Protein AF-A0A7Y2AF39-F1 (afdb_monomer)

Secondary structure (DSSP, 8-state):
----------------SHHHHHHHTTTSS-S----------------S---EEEEE-TT--HHHHHHHHHHH-SS--PPPSSBSTTT-S-SEETTEE--SSS--EEEEEEEPPTTPBPSSSSTT-B--HHHHHHHHH--TT--SGGGSTTHHHHHHHHHHHHTTSSEEEEE-TT---PPTTS---BTTTB-SEEEEEE--TTSTTEEEEEE---SSS--TTTTEEEEETT-HHHHHT---TTS--HHHHHHHHHHHHHHTTBPPEEE-TT---TTSSBPPSSS-S--HHHHHHHHHHH--SSTT-SSGGG-EEEEE--SS-----S----STT----EEEE--TTPPP---------EEEEEETTSPPEEEEGGGS---EEEEE-TTS-EEEEEE----

Foldseek 3Di:
DDDDDDDDDDDDDDPDDPVVVVVVVVVVVPPDPLPDPPPDPPVPPDPDDFDKAFAFAPPDDLVNVVVVCVVLDPDDDFQAAQQRRLQQACQDAQVGGQPDWLAADEFEEEEADFQFAEPPDPGSWTFPPQVLVCVQANQPPDDFSCPGLQNVLLVVLQVLLLQQFRYHYHYQRAAQSHHQQRFADHPNYHTNAYEGEGAPVVCQGTAKIAGTHHNPDGRSRQNYIYGNSVHCQQNVQDPHSPDLSQSSSLNVSLRVSRSRRTTAKDFPPPDDASRHSYHDSPDGHGDDRNSLNRCRGRFTNLHPQQDQVSAAEQEEADPVGGDDPSGDQNDPSGDGHHDYHYDPPDDDDDADAQDWDWGWMGRSPGGTDTDTSSSNDFDKDWDADPVRHTPDIDTNPDD

Solvent-accessible surface area (backbone atoms only — not comparable to full-atom values): 22998 Å² total; per-residue (Å²): 133,91,82,88,88,82,87,88,83,82,87,80,91,76,89,69,76,64,70,62,56,61,56,52,60,66,68,66,69,75,59,77,76,80,76,76,81,73,77,73,84,78,78,67,86,72,78,95,59,86,56,74,45,60,37,27,42,70,87,65,48,69,70,57,51,54,50,48,53,57,71,74,39,102,61,94,75,78,52,44,34,42,46,22,53,88,65,16,47,66,35,69,43,56,75,46,75,21,87,52,71,30,40,40,31,53,42,33,31,23,64,50,46,61,70,19,37,50,64,99,58,66,88,86,43,39,17,43,39,59,62,46,48,30,70,68,48,36,40,84,88,48,86,57,67,86,66,23,51,43,36,61,48,56,49,56,35,55,50,59,51,31,75,49,15,14,42,42,79,44,82,30,87,49,41,75,47,67,34,58,52,68,54,61,32,34,81,91,32,29,22,35,26,35,38,40,10,29,84,41,70,92,44,82,52,50,46,32,31,14,18,28,25,59,84,54,86,76,47,27,45,29,16,35,31,39,34,30,64,64,50,61,62,47,66,73,40,54,58,58,43,86,42,80,24,42,52,50,40,31,49,54,37,30,36,48,39,22,28,56,15,36,22,37,26,41,50,42,102,84,45,69,51,43,41,24,50,47,50,62,77,90,64,77,56,74,26,71,62,46,49,53,32,46,21,46,49,16,14,21,49,66,60,75,11,63,38,79,94,43,31,42,76,71,47,65,62,56,95,87,54,74,86,88,70,81,69,66,75,63,49,100,83,57,43,84,27,74,35,69,47,73,62,91,89,65,84,88,83,87,84,80,74,85,88,51,54,74,43,37,37,13,26,53,96,51,76,68,43,80,46,59,54,61,66,75,69,90,51,67,50,72,41,63,46,102,86,69,47,80,73,49,73,48,67,50,74,84,126

Mean predicted aligned error: 11.21 Å

Nearest PDB structures (folds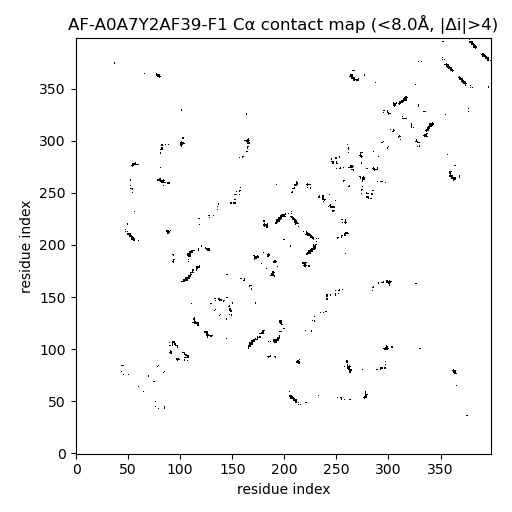eek):
  1o0q-assembly1_A  TM=4.728E-01  e=8.389E-06  Pseudomonas sp. 'TAC II 18'

Structure (mmCIF, N/CA/C/O backbone):
data_AF-A0A7Y2AF39-F1
#
_entry.id   AF-A0A7Y2AF39-F1
#
loop_
_atom_site.group_PDB
_atom_site.id
_atom_site.type_symbol
_atom_site.label_atom_id
_atom_site.label_alt_id
_atom_site.label_comp_id
_atom_site.label_asym_id
_atom_site.label_entity_id
_atom_site.label_seq_id
_atom_site.pdbx_PDB_ins_code
_atom_site.Cartn_x
_atom_site.Cartn_y
_atom_site.Cartn_z
_atom_site.occupancy
_atom_site.B_iso_or_equiv
_atom_site.auth_seq_id
_atom_site.auth_comp_id
_atom_site.auth_asym_id
_atom_site.auth_atom_id
_atom_site.pdbx_PDB_model_num
ATOM 1 N N . MET A 1 1 ? -69.253 59.348 65.810 1.00 40.56 1 MET A N 1
ATOM 2 C CA . MET A 1 1 ? -69.097 59.892 64.443 1.00 40.56 1 MET A CA 1
ATOM 3 C C . MET A 1 1 ? -67.653 59.691 64.006 1.00 40.56 1 MET A C 1
ATOM 5 O O . MET A 1 1 ? -66.801 60.208 64.701 1.00 40.56 1 MET A O 1
ATOM 9 N N . SER A 1 2 ? -67.433 58.955 62.900 1.00 40.66 2 SER A N 1
ATOM 10 C CA . SER A 1 2 ? -66.222 58.930 62.038 1.00 40.66 2 SER A CA 1
ATOM 11 C C . SER A 1 2 ? -64.861 58.623 62.708 1.00 40.66 2 SER A C 1
ATOM 13 O O . SER A 1 2 ? -64.452 59.328 63.610 1.00 40.66 2 SER A O 1
ATOM 15 N N . LYS A 1 3 ? -64.029 57.650 62.325 1.00 40.47 3 LYS A N 1
ATOM 16 C CA . LYS A 1 3 ? -63.948 56.698 61.207 1.00 40.47 3 LYS A CA 1
ATOM 17 C C . LYS A 1 3 ? -63.034 55.542 61.665 1.00 40.47 3 LYS A C 1
ATOM 19 O O . LYS A 1 3 ? -62.247 55.695 62.593 1.00 40.47 3 LYS A O 1
ATOM 24 N N . ARG A 1 4 ? -63.194 54.382 61.026 1.00 34.53 4 ARG A N 1
ATOM 25 C CA . ARG A 1 4 ? -62.570 53.092 61.364 1.00 34.53 4 ARG A CA 1
ATOM 26 C C . ARG A 1 4 ? -61.022 53.045 61.245 1.00 34.53 4 ARG A C 1
ATOM 28 O O . ARG A 1 4 ? -60.458 53.869 60.532 1.00 34.53 4 ARG A O 1
ATOM 35 N N . PRO A 1 5 ? -60.393 52.040 61.900 1.00 48.12 5 PRO A N 1
ATOM 36 C CA . PRO A 1 5 ? -58.950 51.815 62.124 1.00 48.12 5 PRO A CA 1
ATOM 37 C C . PRO A 1 5 ? -58.452 50.679 61.175 1.00 48.12 5 PRO A C 1
ATOM 39 O O . PRO A 1 5 ? -59.050 50.563 60.106 1.00 48.12 5 PRO A O 1
ATOM 42 N N . PRO A 1 6 ? -57.572 49.698 61.514 1.00 48.75 6 PRO A N 1
ATOM 43 C CA . PRO A 1 6 ? -56.340 49.602 62.324 1.00 48.75 6 PRO A CA 1
ATOM 44 C C . PRO A 1 6 ? -55.138 48.967 61.545 1.00 48.75 6 PRO A C 1
ATOM 46 O O . PRO A 1 6 ? -55.283 48.498 60.424 1.00 48.75 6 PRO A O 1
ATOM 49 N N . HIS A 1 7 ? -53.963 48.955 62.190 1.00 36.91 7 HIS A N 1
ATOM 50 C CA . HIS A 1 7 ? -52.921 47.906 62.363 1.00 36.91 7 HIS A CA 1
ATOM 51 C C . HIS A 1 7 ? -52.833 46.592 61.502 1.00 36.91 7 HIS A C 1
ATOM 53 O O . HIS A 1 7 ? -53.734 46.235 60.753 1.00 36.91 7 HIS A O 1
ATOM 59 N N . PRO A 1 8 ? -51.699 45.849 61.588 1.00 49.28 8 PRO A N 1
ATOM 60 C CA . PRO A 1 8 ? -50.934 45.271 60.479 1.00 49.28 8 PRO A CA 1
ATOM 61 C C . PRO A 1 8 ? -51.370 43.846 60.085 1.00 49.28 8 PRO A C 1
ATOM 63 O O . PRO A 1 8 ? -52.052 43.153 60.840 1.00 49.28 8 PRO A O 1
ATOM 66 N N . ARG A 1 9 ? -50.897 43.347 58.933 1.00 35.22 9 ARG A N 1
ATOM 67 C CA . ARG A 1 9 ? -51.049 41.933 58.544 1.00 35.22 9 ARG A CA 1
ATOM 68 C C . ARG A 1 9 ? -49.718 41.260 58.204 1.00 35.22 9 ARG A C 1
ATOM 70 O O . ARG A 1 9 ? -48.947 41.736 57.379 1.00 35.22 9 ARG A O 1
ATOM 77 N N . ARG A 1 10 ? -49.509 40.117 58.865 1.00 37.75 10 ARG A N 1
ATOM 78 C CA . ARG A 1 10 ? -48.532 39.059 58.577 1.00 37.75 10 ARG A CA 1
ATOM 79 C C . ARG A 1 10 ? -48.847 38.343 57.252 1.00 37.75 10 ARG A C 1
ATOM 81 O O . ARG A 1 10 ? -50.015 38.123 56.959 1.00 37.75 10 ARG A O 1
ATOM 88 N N . ARG A 1 11 ? -47.757 37.894 56.606 1.00 37.97 11 ARG A N 1
ATOM 89 C CA . ARG A 1 11 ? -47.534 36.688 55.771 1.00 37.97 11 ARG A CA 1
ATOM 90 C C . ARG A 1 11 ? -48.580 36.312 54.709 1.00 37.97 11 ARG A C 1
ATOM 92 O O . ARG A 1 11 ? -49.685 35.922 55.051 1.00 37.97 11 ARG A O 1
ATOM 99 N N . HIS A 1 12 ? -48.133 36.212 53.456 1.00 32.00 12 HIS A N 1
ATOM 100 C CA . HIS A 1 12 ? -48.090 34.930 52.739 1.00 32.00 12 HIS A CA 1
ATOM 101 C C . HIS A 1 12 ? -47.218 35.012 51.480 1.00 32.00 12 HIS A C 1
ATOM 103 O O . HIS A 1 12 ? -47.133 36.050 50.828 1.00 32.00 12 HIS A O 1
ATOM 109 N N . ASP A 1 13 ? -46.574 33.882 51.197 1.00 45.09 13 ASP A N 1
ATOM 110 C CA . ASP A 1 13 ? -45.797 33.540 50.013 1.00 45.09 13 ASP A CA 1
ATOM 111 C C . ASP A 1 13 ? -46.428 33.982 48.694 1.00 45.09 13 ASP A C 1
ATOM 113 O O . ASP A 1 13 ? -47.612 33.747 48.455 1.00 45.09 13 ASP A O 1
ATOM 117 N N . ARG A 1 14 ? -45.591 34.528 47.806 1.00 39.91 14 ARG A N 1
ATOM 118 C CA . ARG A 1 14 ? -45.708 34.421 46.342 1.00 39.91 14 ARG A CA 1
ATOM 119 C C . ARG A 1 14 ? -44.453 35.006 45.684 1.00 39.91 14 ARG A C 1
ATOM 121 O O . ARG A 1 14 ? -44.501 36.017 44.996 1.00 39.91 14 ARG A O 1
ATOM 128 N N . LEU A 1 15 ? -43.313 34.340 45.862 1.00 37.47 15 LEU A N 1
ATOM 129 C CA . LEU A 1 15 ? -42.250 34.401 44.853 1.00 37.47 15 LEU A CA 1
ATOM 130 C C . LEU A 1 15 ? -42.603 33.358 43.792 1.00 37.47 15 LEU A C 1
ATOM 132 O O . LEU A 1 15 ? -42.180 32.207 43.816 1.00 37.47 15 LEU A O 1
ATOM 136 N N . SER A 1 16 ? -43.530 33.769 42.929 1.00 42.59 16 SER A N 1
ATOM 137 C CA . SER A 1 16 ? -44.093 32.982 41.843 1.00 42.59 16 SER A CA 1
ATOM 138 C C . SER A 1 16 ? -43.022 32.662 40.803 1.00 42.59 16 SER A C 1
ATOM 140 O O . SER A 1 16 ? -42.509 33.590 40.185 1.00 42.59 16 SER A O 1
ATOM 142 N N . HIS A 1 17 ? -42.737 31.370 40.615 1.00 46.56 17 HIS A N 1
ATOM 143 C CA . HIS A 1 17 ? -42.477 30.615 39.370 1.00 46.56 17 HIS A CA 1
ATOM 144 C C . HIS A 1 17 ? -41.634 31.171 38.200 1.00 46.56 17 HIS A C 1
ATOM 146 O O . HIS A 1 17 ? -41.287 30.396 37.314 1.00 46.56 17 HIS A O 1
ATOM 152 N N . ARG A 1 18 ? -41.232 32.441 38.163 1.00 46.66 18 ARG A N 1
ATOM 153 C CA . ARG A 1 18 ? -40.504 33.049 37.040 1.00 46.66 18 ARG A CA 1
ATOM 154 C C . ARG A 1 18 ? -38.984 32.998 37.183 1.00 46.66 18 ARG A C 1
ATOM 156 O O . ARG A 1 18 ? -38.292 33.029 36.171 1.00 46.66 18 ARG A O 1
ATOM 163 N N . ASP A 1 19 ? -38.468 32.803 38.396 1.00 43.19 19 ASP A N 1
ATOM 164 C CA . ASP A 1 19 ? -37.018 32.726 38.634 1.00 43.19 19 ASP A CA 1
ATOM 165 C C . ASP A 1 19 ? -36.464 31.294 38.690 1.00 43.19 19 ASP A C 1
ATOM 167 O O . ASP A 1 19 ? -35.265 31.087 38.496 1.00 43.19 19 ASP A O 1
ATOM 171 N N . GLN A 1 20 ? -37.322 30.278 38.850 1.00 42.81 20 GLN A N 1
ATOM 172 C CA . GLN A 1 20 ? -36.911 28.871 38.724 1.00 42.81 20 GLN A CA 1
ATOM 173 C C . GLN A 1 20 ? -36.839 28.397 37.261 1.00 42.81 20 GLN A C 1
ATOM 175 O O . GLN A 1 20 ? -35.993 27.563 36.945 1.00 42.81 20 GLN A O 1
ATOM 180 N N . GLN A 1 21 ? -37.606 28.994 36.339 1.00 44.09 21 GLN A N 1
ATOM 181 C CA . GLN A 1 21 ? -37.496 28.712 34.896 1.00 44.09 21 GLN A CA 1
ATOM 182 C C . GLN A 1 21 ? -36.256 29.345 34.240 1.00 44.09 21 GLN A C 1
ATOM 184 O O . GLN A 1 21 ? -35.722 28.809 33.273 1.00 44.09 21 GLN A O 1
ATOM 189 N N . ARG A 1 22 ? -35.725 30.447 34.788 1.00 41.62 22 ARG A N 1
ATOM 190 C CA . ARG A 1 22 ? -34.486 31.067 34.278 1.00 41.62 22 ARG A CA 1
ATOM 191 C C . ARG A 1 22 ? -33.207 30.358 34.730 1.00 41.62 22 ARG A C 1
ATOM 193 O O . ARG A 1 22 ? -32.179 30.494 34.071 1.00 41.62 22 ARG A O 1
ATOM 200 N N . LYS A 1 23 ? -33.261 29.566 35.808 1.00 40.00 23 LYS A N 1
ATOM 201 C CA . LYS A 1 23 ? -32.134 28.727 36.256 1.00 40.00 23 LYS A CA 1
ATOM 202 C C . LYS A 1 23 ? -32.153 27.307 35.678 1.00 40.00 23 LYS A C 1
ATOM 204 O O . LYS A 1 23 ? -31.080 26.721 35.570 1.00 40.00 23 LYS A O 1
ATOM 209 N N . SER A 1 24 ? -33.298 26.781 35.227 1.00 38.78 24 SER A N 1
ATOM 210 C CA . SER A 1 24 ? -33.334 25.505 34.488 1.00 38.78 24 SER A CA 1
ATOM 211 C C . SER A 1 24 ? -32.901 25.651 33.021 1.00 38.78 24 SER A C 1
ATOM 213 O O . SER A 1 24 ? -32.258 24.754 32.487 1.00 38.78 24 SER A O 1
ATOM 215 N N . MET A 1 25 ? -33.119 26.818 32.404 1.00 36.88 25 MET A N 1
ATOM 216 C CA . MET A 1 25 ? -32.687 27.102 31.023 1.00 36.88 25 MET A CA 1
ATOM 217 C C . MET A 1 25 ? -31.174 27.333 30.875 1.00 36.88 25 MET A C 1
ATOM 219 O O . MET A 1 25 ? -30.632 27.137 29.797 1.00 36.88 25 MET A O 1
ATOM 223 N N . ARG A 1 26 ? -30.460 27.688 31.954 1.00 39.22 26 ARG A N 1
ATOM 224 C CA . ARG A 1 26 ? -28.986 27.814 31.950 1.00 39.22 26 ARG A CA 1
ATOM 225 C C . ARG A 1 26 ? -28.242 26.534 32.341 1.00 39.22 26 ARG A C 1
ATOM 227 O O . ARG A 1 26 ? -27.030 26.474 32.176 1.00 39.22 26 ARG A O 1
ATOM 234 N N . LYS A 1 27 ? -28.948 25.509 32.834 1.00 35.94 27 LYS A N 1
ATOM 235 C CA . LYS A 1 27 ? -28.367 24.192 33.154 1.00 35.94 27 LYS A CA 1
ATOM 236 C C . LYS A 1 27 ? -28.673 23.126 32.090 1.00 35.94 27 LYS A C 1
ATOM 238 O O . LYS A 1 27 ? -28.016 22.096 32.074 1.00 35.94 27 LYS A O 1
ATOM 243 N N . ALA A 1 28 ? -29.593 23.410 31.165 1.00 37.31 28 ALA A N 1
ATOM 244 C CA . ALA A 1 28 ? -29.894 22.580 29.992 1.00 37.31 28 ALA A CA 1
ATOM 245 C C . ALA A 1 28 ? -29.135 23.004 28.713 1.00 37.31 28 ALA A C 1
ATOM 247 O O . ALA A 1 28 ? -29.306 22.393 27.665 1.00 37.31 28 ALA A O 1
ATOM 248 N N . GLN A 1 29 ? -28.278 24.029 28.799 1.00 36.84 29 GLN A N 1
ATOM 249 C CA . GLN A 1 29 ? -27.508 24.577 27.672 1.00 36.84 29 GLN A CA 1
ATOM 250 C C . GLN A 1 29 ? -25.994 24.309 27.782 1.00 36.84 29 GLN A C 1
ATOM 252 O O . GLN A 1 29 ? -25.190 24.954 27.124 1.00 36.84 29 GLN A O 1
ATOM 257 N N . ARG A 1 30 ? -25.617 23.329 28.616 1.00 37.66 30 ARG A N 1
ATOM 258 C CA . ARG A 1 30 ? -24.364 22.559 28.504 1.00 37.66 30 ARG A CA 1
ATOM 259 C C . ARG A 1 30 ? -24.662 21.152 27.973 1.00 37.66 30 ARG A C 1
ATOM 261 O O . ARG A 1 30 ? -24.062 20.168 28.388 1.00 37.66 30 ARG A O 1
ATOM 268 N N . LYS A 1 31 ? -25.648 21.055 27.078 1.00 36.97 31 LYS A N 1
ATOM 269 C CA . LYS A 1 31 ? -25.707 19.940 26.142 1.00 36.97 31 LYS A CA 1
ATOM 270 C C . LYS A 1 31 ? -24.485 20.142 25.254 1.00 36.97 31 LYS A C 1
ATOM 272 O O . LYS A 1 31 ? -24.401 21.199 24.632 1.00 36.97 31 LYS A O 1
ATOM 277 N N . SER A 1 32 ? -23.533 19.216 25.363 1.00 39.28 32 SER A N 1
ATOM 278 C CA . SER A 1 32 ? -22.354 19.072 24.511 1.00 39.28 32 SER A CA 1
ATOM 279 C C . SER A 1 32 ? -22.591 19.767 23.171 1.00 39.28 32 SER A C 1
ATOM 281 O O . SER A 1 32 ? -23.414 19.323 22.367 1.00 39.28 32 SER A O 1
ATOM 283 N N . GLN A 1 33 ? -21.952 20.923 22.983 1.00 33.91 33 GLN A N 1
ATOM 284 C CA . GLN A 1 33 ? -21.687 21.369 21.632 1.00 33.91 33 GLN A CA 1
ATOM 285 C C . GLN A 1 33 ? -20.673 20.355 21.125 1.00 33.91 33 GLN A C 1
ATOM 287 O O . GLN A 1 33 ? -19.495 20.453 21.450 1.00 33.91 33 GLN A O 1
ATOM 292 N N . ARG A 1 34 ? -21.174 19.349 20.402 1.00 40.44 34 ARG A N 1
ATOM 293 C CA . ARG A 1 34 ? -20.403 18.597 19.421 1.00 40.44 34 ARG A CA 1
ATOM 294 C C . ARG A 1 34 ? -19.890 19.624 18.418 1.00 40.44 34 ARG A C 1
ATOM 296 O O . ARG A 1 34 ? -20.577 19.988 17.468 1.00 40.44 34 ARG A O 1
ATOM 303 N N . THR A 1 35 ? -18.775 20.253 18.764 1.00 34.06 35 THR A N 1
ATOM 304 C CA . THR A 1 35 ? -18.032 21.140 17.879 1.00 34.06 35 THR A CA 1
ATOM 305 C C . THR A 1 35 ? -17.346 20.253 16.866 1.00 34.06 35 THR A C 1
ATOM 307 O O . THR A 1 35 ? -16.289 19.695 17.130 1.00 34.06 35 THR A O 1
ATOM 310 N N . LEU A 1 36 ? -18.040 20.122 15.747 1.00 33.91 36 LEU A N 1
ATOM 311 C CA . LEU A 1 36 ? -17.596 19.567 14.489 1.00 33.91 36 LEU A CA 1
ATOM 312 C C . LEU A 1 36 ? -16.482 20.477 13.942 1.00 33.91 36 LEU A C 1
ATOM 314 O O . LEU A 1 36 ? -16.714 21.668 13.707 1.00 33.91 36 LEU A O 1
ATOM 318 N N . HIS A 1 37 ? -15.279 19.941 13.764 1.00 31.14 37 HIS A N 1
ATOM 319 C CA . HIS A 1 37 ? -14.386 20.442 12.727 1.00 31.14 37 HIS A CA 1
ATOM 320 C C . HIS A 1 37 ? -14.673 19.600 11.494 1.00 31.14 37 HIS A C 1
ATOM 322 O O . HIS A 1 37 ? -14.115 18.534 11.299 1.00 31.14 37 HIS A O 1
ATOM 328 N N . HIS A 1 38 ? -15.632 20.077 10.701 1.00 31.98 38 HIS A N 1
ATOM 329 C CA . HIS A 1 38 ? -15.651 19.729 9.293 1.00 31.98 38 HIS A CA 1
ATOM 330 C C . HIS A 1 38 ? -14.482 20.499 8.701 1.00 31.98 38 HIS A C 1
ATOM 332 O O . HIS A 1 38 ? -14.605 21.704 8.456 1.00 31.98 38 HIS A O 1
ATOM 338 N N . GLU A 1 39 ? -13.336 19.845 8.554 1.00 34.81 39 GLU A N 1
ATOM 339 C CA . GLU A 1 39 ? -12.393 20.316 7.558 1.00 34.81 39 GLU A CA 1
ATOM 340 C C . GLU A 1 39 ? -13.138 20.230 6.234 1.00 34.81 39 GLU A C 1
ATOM 342 O O . GLU A 1 39 ? -13.650 19.199 5.805 1.00 34.81 39 GLU A O 1
ATOM 347 N N . THR A 1 40 ? -13.418 21.416 5.723 1.00 30.08 40 THR A N 1
ATOM 348 C CA . THR A 1 40 ? -14.226 21.655 4.550 1.00 30.08 40 THR A CA 1
ATOM 349 C C . THR A 1 40 ? -13.775 20.749 3.421 1.00 30.08 40 THR A C 1
ATOM 351 O O . THR A 1 40 ? -12.633 20.841 2.990 1.00 30.08 40 THR A O 1
ATOM 354 N N . LEU A 1 41 ? -14.720 19.952 2.920 1.00 33.09 41 LEU A N 1
ATOM 355 C CA . LEU A 1 41 ? -14.785 19.449 1.553 1.00 33.09 41 LEU A CA 1
ATOM 356 C C . LEU A 1 41 ? -14.343 20.544 0.564 1.00 33.09 41 LEU A C 1
ATOM 358 O O . LEU A 1 41 ? -15.178 21.256 -0.004 1.00 33.09 41 LEU A O 1
ATOM 362 N N . GLU A 1 42 ? -13.043 20.671 0.310 1.00 29.73 42 GLU A N 1
ATOM 363 C CA . GLU A 1 42 ? -12.558 21.181 -0.963 1.00 29.73 42 GLU A CA 1
ATOM 364 C C . GLU A 1 42 ? -12.816 20.081 -1.983 1.00 29.73 42 GLU A C 1
ATOM 366 O O . GLU A 1 42 ? -11.983 19.244 -2.312 1.00 29.73 42 GLU A O 1
ATOM 371 N N . ARG A 1 43 ? -14.059 20.088 -2.453 1.00 36.19 43 ARG A N 1
ATOM 372 C CA . ARG A 1 43 ? -14.531 19.424 -3.654 1.00 36.19 43 ARG A CA 1
ATOM 373 C C . ARG A 1 43 ? -13.689 19.932 -4.831 1.00 36.19 43 ARG A C 1
ATOM 375 O O . ARG A 1 43 ? -14.100 20.852 -5.534 1.00 36.19 43 ARG A O 1
ATOM 382 N N . ARG A 1 44 ? -12.493 19.376 -5.019 1.00 31.44 44 ARG A N 1
ATOM 383 C CA . ARG A 1 44 ? -11.671 19.585 -6.211 1.00 31.44 44 ARG A CA 1
ATOM 384 C C . ARG A 1 44 ? -12.143 18.573 -7.251 1.00 31.44 44 ARG A C 1
ATOM 386 O O . ARG A 1 44 ? -11.676 17.443 -7.309 1.00 31.44 44 ARG A O 1
ATOM 393 N N . GLU A 1 45 ? -13.144 18.978 -8.034 1.00 27.94 45 GLU A N 1
ATOM 394 C CA . GLU A 1 45 ? -13.422 18.337 -9.320 1.00 27.94 45 GLU A CA 1
ATOM 395 C C . GLU A 1 45 ? -12.175 18.522 -10.195 1.00 27.94 45 GLU A C 1
ATOM 397 O O . GLU A 1 45 ? -11.964 19.589 -10.772 1.00 27.94 45 GLU A O 1
ATOM 402 N N . LEU A 1 46 ? -11.324 17.499 -10.258 1.00 33.53 46 LEU A N 1
ATOM 403 C CA . LEU A 1 46 ? -10.320 17.377 -11.304 1.00 33.53 46 LEU A CA 1
ATOM 404 C C . LEU A 1 46 ? -10.907 16.507 -12.410 1.00 33.53 46 LEU A C 1
ATOM 406 O O . LEU A 1 46 ? -11.447 15.428 -12.175 1.00 33.53 46 LEU A O 1
ATOM 410 N N . LEU A 1 47 ? -10.870 17.057 -13.620 1.00 27.92 47 LEU A N 1
ATOM 411 C CA . LEU A 1 47 ? -11.286 16.395 -14.846 1.00 27.92 47 LEU A CA 1
ATOM 412 C C . LEU A 1 47 ? -10.487 15.101 -15.023 1.00 27.92 47 LEU A C 1
ATOM 414 O O . LEU A 1 47 ? -9.271 15.111 -14.861 1.00 27.92 47 LEU A O 1
ATOM 418 N N . ALA A 1 48 ? -11.197 14.034 -15.395 1.00 30.52 48 ALA A N 1
ATOM 419 C CA . ALA A 1 48 ? -10.674 12.712 -15.714 1.00 30.52 48 ALA A CA 1
ATOM 420 C C . ALA A 1 48 ? -9.490 12.779 -16.696 1.00 30.52 48 ALA A C 1
ATOM 422 O O . ALA A 1 48 ? -9.653 12.849 -17.916 1.00 30.52 48 ALA A O 1
ATOM 423 N N . ALA A 1 49 ? -8.290 12.767 -16.141 1.00 33.62 49 ALA A N 1
ATOM 424 C CA . ALA A 1 49 ? -7.076 12.308 -16.779 1.00 33.62 49 ALA A CA 1
ATOM 425 C C . ALA A 1 49 ? -6.448 11.358 -15.763 1.00 33.62 49 ALA A C 1
ATOM 427 O O . ALA A 1 49 ? -6.392 11.704 -14.585 1.00 33.62 49 ALA A O 1
ATOM 428 N N . ALA A 1 50 ? -6.032 10.168 -16.199 1.00 42.84 50 ALA A N 1
ATOM 429 C CA . ALA A 1 50 ? -5.347 9.215 -15.335 1.00 42.84 50 ALA A CA 1
ATOM 430 C C . ALA A 1 50 ? -4.177 9.942 -14.652 1.00 42.84 50 ALA A C 1
ATOM 432 O O . ALA A 1 50 ? -3.240 10.373 -15.330 1.00 42.84 50 ALA A O 1
ATOM 433 N N . ILE A 1 51 ? -4.288 10.182 -13.344 1.00 55.03 51 ILE A N 1
ATOM 434 C CA . ILE A 1 51 ? -3.274 10.928 -12.605 1.00 55.03 51 ILE A CA 1
ATOM 435 C C . ILE A 1 51 ? -2.112 9.961 -12.410 1.00 55.03 51 ILE A C 1
ATOM 437 O O . ILE A 1 51 ? -2.209 8.996 -11.651 1.00 55.03 51 ILE A O 1
ATOM 441 N N . LEU A 1 52 ? -1.046 10.197 -13.170 1.00 64.62 52 LEU A N 1
ATOM 442 C CA . LEU A 1 52 ? 0.224 9.520 -12.989 1.00 64.62 52 LEU A CA 1
ATOM 443 C C . LEU A 1 52 ? 0.894 10.098 -11.744 1.00 64.62 52 LEU A C 1
ATOM 445 O O . LEU A 1 52 ? 1.190 11.293 -11.705 1.00 64.62 52 LEU A O 1
ATOM 449 N N . HIS A 1 53 ? 1.144 9.253 -10.755 1.00 73.69 53 HIS A N 1
ATOM 450 C CA . HIS A 1 53 ? 1.860 9.621 -9.541 1.00 73.69 53 HIS A CA 1
ATOM 451 C C . HIS A 1 53 ? 3.256 9.006 -9.575 1.00 73.69 53 HIS A C 1
ATOM 453 O O . HIS A 1 53 ? 3.409 7.901 -10.074 1.00 73.69 53 HIS A O 1
ATOM 459 N N . SER A 1 54 ? 4.288 9.728 -9.135 1.00 79.88 54 SER A N 1
ATOM 460 C CA . SER A 1 54 ? 5.688 9.287 -9.243 1.00 79.88 54 SER A CA 1
ATOM 461 C C . SER A 1 54 ? 6.406 9.377 -7.904 1.00 79.88 54 SER A C 1
ATOM 463 O O . SER A 1 54 ? 6.392 10.439 -7.287 1.00 79.88 54 SER A O 1
ATOM 465 N N . SER A 1 55 ? 7.103 8.318 -7.501 1.00 84.69 55 SER A N 1
ATOM 466 C CA . SER A 1 55 ? 8.024 8.362 -6.364 1.00 84.69 55 SER A CA 1
ATOM 467 C C . SER A 1 55 ? 9.441 8.750 -6.783 1.00 84.69 55 SER A C 1
ATOM 469 O O . SER A 1 55 ? 9.911 8.440 -7.883 1.00 84.69 55 SER A O 1
ATOM 471 N N . PHE A 1 56 ? 10.158 9.407 -5.875 1.00 87.75 56 PHE A N 1
ATOM 472 C CA . PHE A 1 56 ? 11.490 9.950 -6.108 1.00 87.75 56 PHE A CA 1
ATOM 473 C C . PHE A 1 56 ? 12.532 9.427 -5.114 1.00 87.75 56 PHE A C 1
ATOM 475 O O . PHE A 1 56 ? 12.241 9.112 -3.956 1.00 87.75 56 PHE A O 1
ATOM 482 N N . VAL A 1 57 ? 13.788 9.374 -5.568 1.00 83.94 57 VAL A N 1
ATOM 483 C CA . VAL A 1 57 ? 14.946 8.961 -4.760 1.00 83.94 57 VAL A CA 1
ATOM 484 C C . VAL A 1 57 ? 15.136 9.856 -3.525 1.00 83.94 57 VAL A C 1
ATOM 486 O O . VAL A 1 57 ? 14.947 11.075 -3.630 1.00 83.94 57 VAL A O 1
ATOM 489 N N . PRO A 1 58 ? 15.597 9.309 -2.378 1.00 88.62 58 PRO A N 1
ATOM 490 C CA . PRO A 1 58 ? 15.920 10.111 -1.200 1.00 88.62 58 PRO A CA 1
ATOM 491 C C . PRO A 1 58 ? 16.884 11.262 -1.515 1.00 88.62 58 PRO A C 1
ATOM 493 O O . PRO A 1 58 ? 17.904 11.071 -2.179 1.00 88.62 58 PRO A O 1
ATOM 496 N N . GLY A 1 59 ? 16.591 12.451 -0.983 1.00 82.62 59 GLY A N 1
ATOM 497 C CA . GLY A 1 59 ? 17.396 13.660 -1.200 1.00 82.62 59 GLY A CA 1
ATOM 498 C C . GLY A 1 59 ? 16.983 14.501 -2.412 1.00 82.62 59 GLY A C 1
ATOM 499 O O . GLY A 1 59 ? 17.567 15.563 -2.622 1.00 82.62 59 GLY A O 1
ATOM 500 N N . THR A 1 60 ? 15.975 14.064 -3.168 1.00 81.44 60 THR A N 1
ATOM 501 C CA . THR A 1 60 ? 15.271 14.882 -4.164 1.00 81.44 60 THR A CA 1
ATOM 502 C C . THR A 1 60 ? 14.565 16.058 -3.478 1.00 81.44 60 THR A C 1
ATOM 504 O O . THR A 1 60 ? 13.787 15.849 -2.547 1.00 81.44 60 THR A O 1
ATOM 507 N N . THR A 1 61 ? 14.848 17.298 -3.896 1.00 83.25 61 THR A N 1
ATOM 508 C CA . THR A 1 61 ? 14.213 18.495 -3.313 1.00 83.25 61 THR A CA 1
ATOM 509 C C . THR A 1 61 ? 12.855 18.786 -3.945 1.00 83.25 61 THR A C 1
ATOM 511 O O . THR A 1 61 ? 12.616 18.429 -5.101 1.00 83.25 61 THR A O 1
ATOM 514 N N . GLN A 1 62 ? 11.986 19.497 -3.217 1.00 77.94 62 GLN A N 1
ATOM 515 C CA . GLN A 1 62 ? 10.674 19.912 -3.725 1.00 77.94 62 GLN A CA 1
ATOM 516 C C . GLN A 1 62 ? 10.79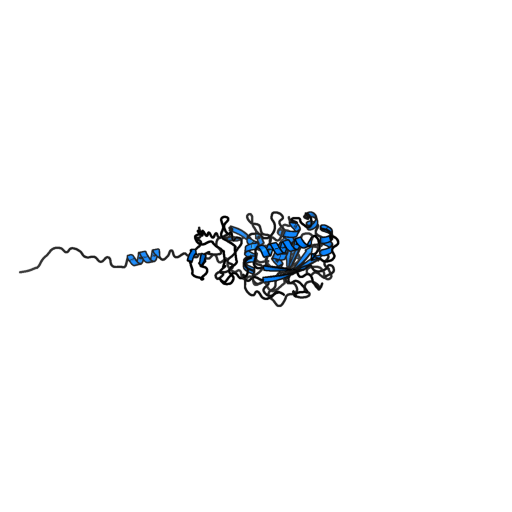2 20.707 -5.031 1.00 77.94 62 GLN A C 1
ATOM 518 O O . GLN A 1 62 ? 10.050 20.462 -5.972 1.00 77.94 62 GLN A O 1
ATOM 523 N N . GLU A 1 63 ? 11.791 21.586 -5.162 1.00 79.81 63 GLU A N 1
ATOM 524 C CA . GLU A 1 63 ? 11.986 22.347 -6.399 1.00 79.81 63 GLU A CA 1
ATOM 525 C C . GLU A 1 63 ? 12.304 21.451 -7.600 1.00 79.81 63 GLU A C 1
ATOM 527 O O . GLU A 1 63 ? 11.960 21.791 -8.732 1.00 79.81 63 GLU A O 1
ATOM 532 N N . GLN A 1 64 ? 12.985 20.323 -7.383 1.00 79.75 64 GLN A N 1
ATOM 533 C CA . GLN A 1 64 ? 13.278 19.370 -8.450 1.00 79.75 64 GLN A CA 1
ATOM 534 C C . GLN A 1 64 ? 12.031 18.566 -8.837 1.00 79.75 64 GLN A C 1
ATOM 536 O O . GLN A 1 64 ? 11.835 18.311 -10.025 1.00 79.75 64 GLN A O 1
ATOM 541 N N . ILE A 1 65 ? 11.183 18.221 -7.863 1.00 78.69 65 ILE A N 1
ATOM 542 C CA . ILE A 1 65 ? 9.880 17.571 -8.084 1.00 78.69 65 ILE A CA 1
ATOM 543 C C . ILE A 1 65 ? 8.965 18.505 -8.877 1.00 78.69 65 ILE A C 1
ATOM 545 O O . ILE A 1 65 ? 8.453 18.124 -9.928 1.00 78.69 65 ILE A O 1
ATOM 549 N N . ASP A 1 66 ? 8.848 19.765 -8.457 1.00 76.19 66 ASP A N 1
ATOM 550 C CA . ASP A 1 66 ? 8.039 20.772 -9.144 1.00 76.19 66 ASP A CA 1
ATOM 551 C C . ASP A 1 66 ? 8.510 20.974 -10.593 1.00 76.19 66 ASP A C 1
ATOM 553 O O . ASP A 1 66 ? 7.699 21.060 -11.517 1.00 76.19 66 ASP A O 1
ATOM 557 N N . GLN A 1 67 ? 9.829 21.021 -10.818 1.00 76.94 67 GLN A N 1
ATOM 558 C CA . GLN A 1 67 ? 10.411 21.111 -12.161 1.00 76.94 67 GLN A CA 1
ATOM 559 C C . GLN A 1 67 ? 10.117 19.868 -13.001 1.00 76.94 67 GLN A C 1
ATOM 561 O O . GLN A 1 67 ? 9.802 19.988 -14.186 1.00 76.94 67 GLN A O 1
ATOM 566 N N . PHE A 1 68 ? 10.219 18.678 -12.411 1.00 79.00 68 PHE A N 1
ATOM 567 C CA . PHE A 1 68 ? 9.879 17.427 -13.077 1.00 79.00 68 PHE A CA 1
ATOM 568 C C . PHE A 1 68 ? 8.405 17.415 -13.503 1.00 79.00 68 PHE A C 1
ATOM 570 O O . PHE A 1 68 ? 8.108 17.222 -14.684 1.00 79.00 68 PHE A O 1
ATOM 577 N N . ASN A 1 69 ? 7.498 17.730 -12.579 1.00 74.75 69 ASN A N 1
ATOM 578 C CA . ASN A 1 69 ? 6.056 17.777 -12.815 1.00 74.75 69 ASN A CA 1
ATOM 579 C C . ASN A 1 69 ? 5.685 18.814 -13.893 1.00 74.75 69 ASN A C 1
ATOM 581 O O . ASN A 1 69 ? 4.853 18.538 -14.762 1.00 74.75 69 ASN A O 1
ATOM 585 N N . GLN A 1 70 ? 6.346 19.978 -13.911 1.00 68.69 70 GLN A N 1
ATOM 586 C CA . GLN A 1 70 ? 6.175 20.996 -14.960 1.00 68.69 70 GLN A CA 1
ATOM 587 C C . GLN A 1 70 ? 6.662 20.534 -16.341 1.00 68.69 70 GLN A C 1
ATOM 589 O O . GLN A 1 70 ? 6.082 20.918 -17.354 1.00 68.69 70 GLN A O 1
ATOM 594 N N . ASN A 1 71 ? 7.721 19.725 -16.405 1.00 65.75 71 ASN A N 1
ATOM 595 C CA . ASN A 1 71 ? 8.269 19.232 -17.670 1.00 65.75 71 ASN A CA 1
ATOM 596 C C . ASN A 1 71 ? 7.464 18.056 -18.249 1.00 65.75 71 ASN A C 1
ATOM 598 O O . ASN A 1 71 ? 7.443 17.876 -19.466 1.00 65.75 71 ASN A O 1
ATOM 602 N N . GLN A 1 72 ? 6.812 17.266 -17.391 1.00 62.69 72 GLN A N 1
ATOM 603 C CA . GLN A 1 72 ? 5.997 16.106 -17.776 1.00 62.69 72 GLN A CA 1
ATOM 604 C C . GLN A 1 72 ? 4.545 16.482 -18.123 1.00 62.69 72 GLN A C 1
ATOM 606 O O . GLN A 1 72 ? 3.908 15.805 -18.930 1.00 62.69 72 GLN A O 1
ATOM 611 N N . SER A 1 73 ? 4.010 17.574 -17.563 1.00 50.41 73 SER A N 1
ATOM 612 C CA . SER A 1 73 ? 2.627 18.003 -17.788 1.00 50.41 73 SER A CA 1
ATOM 613 C C . SER A 1 73 ? 2.530 19.217 -18.721 1.00 50.41 73 SER A C 1
ATOM 615 O O . SER A 1 73 ? 3.076 20.288 -18.480 1.00 50.41 73 SER A O 1
ATOM 617 N N . GLY A 1 74 ? 1.716 19.107 -19.771 1.00 36.31 74 GLY A N 1
ATOM 618 C CA . GLY A 1 74 ? 1.185 20.267 -20.496 1.00 36.31 74 GLY A CA 1
ATOM 619 C C . GLY A 1 74 ? 0.125 21.058 -19.708 1.00 36.31 74 GLY A C 1
ATOM 620 O O . GLY A 1 74 ? -0.693 21.734 -20.329 1.00 36.31 74 GLY A O 1
ATOM 621 N N . GLY A 1 75 ? 0.084 20.962 -18.373 1.00 30.84 75 GLY A N 1
ATOM 622 C CA . GLY A 1 75 ? -0.892 21.652 -17.531 1.00 30.84 75 GLY A CA 1
ATOM 623 C C . GLY A 1 75 ? -1.020 21.066 -16.122 1.00 30.84 75 GLY A C 1
ATOM 624 O O . GLY A 1 75 ? -1.148 19.858 -15.962 1.00 30.84 75 GLY A O 1
ATOM 625 N N . ASN A 1 76 ? -1.033 21.965 -15.131 1.00 36.25 76 ASN A N 1
ATOM 626 C CA . ASN A 1 76 ? -1.259 21.739 -13.701 1.00 36.25 76 ASN A CA 1
ATOM 627 C C . ASN A 1 76 ? -2.382 20.725 -13.399 1.00 36.25 76 ASN A C 1
ATOM 629 O O . ASN A 1 76 ? -3.561 21.085 -13.419 1.00 36.25 76 ASN A O 1
ATOM 633 N N . GLY A 1 77 ? -2.017 19.498 -13.034 1.00 38.38 77 GLY A N 1
ATOM 634 C CA . GLY A 1 77 ? -2.846 18.644 -12.188 1.00 38.38 77 GLY A CA 1
ATOM 635 C C . GLY A 1 77 ? -2.354 18.794 -10.755 1.00 38.38 77 GLY A C 1
ATOM 636 O O . GLY A 1 77 ? -1.262 18.336 -10.445 1.00 38.38 77 GLY A O 1
ATOM 637 N N . ALA A 1 78 ? -3.109 19.489 -9.905 1.00 38.25 78 ALA A N 1
ATOM 638 C CA . ALA A 1 78 ? -2.818 19.520 -8.476 1.00 38.25 78 ALA A CA 1
ATOM 639 C C . ALA A 1 78 ? -3.116 18.131 -7.900 1.00 38.25 78 ALA A C 1
ATOM 641 O O . ALA A 1 78 ? -4.252 17.669 -8.006 1.00 38.25 78 ALA A O 1
ATOM 642 N N . GLN A 1 79 ? -2.126 17.463 -7.314 1.00 46.28 79 GLN A N 1
ATOM 643 C CA . GLN A 1 79 ? -2.384 16.274 -6.510 1.00 46.28 79 GLN A CA 1
ATOM 644 C C . GLN A 1 79 ? -3.058 16.734 -5.216 1.00 46.28 79 GLN A C 1
ATOM 646 O O . GLN A 1 79 ? -2.542 17.608 -4.529 1.00 46.28 79 GLN A O 1
ATOM 651 N N . GLY A 1 80 ? -4.273 16.267 -4.936 1.00 40.88 80 GLY A N 1
ATOM 652 C CA . GLY A 1 80 ? -5.028 16.703 -3.761 1.00 40.88 80 GLY A CA 1
ATOM 653 C C . GLY A 1 80 ? -4.968 15.664 -2.651 1.00 40.88 80 GLY A C 1
ATOM 654 O O . GLY A 1 80 ? -5.492 14.589 -2.882 1.00 40.88 80 GLY A O 1
ATOM 655 N N . GLY A 1 81 ? -4.420 16.030 -1.482 1.00 47.75 81 GLY A N 1
ATOM 656 C CA . GLY A 1 81 ? -4.511 15.325 -0.185 1.00 47.75 81 GLY A CA 1
ATOM 657 C C . GLY A 1 81 ? -4.097 13.842 -0.151 1.00 47.75 81 GLY A C 1
ATOM 658 O O . GLY A 1 81 ? -3.833 13.237 -1.182 1.00 47.75 81 GLY A O 1
ATOM 659 N N . ASN A 1 82 ? -4.070 13.227 1.045 1.00 49.62 82 ASN A N 1
ATOM 660 C CA . ASN A 1 82 ? -3.779 11.783 1.163 1.00 49.62 82 ASN A CA 1
ATOM 661 C C . ASN A 1 82 ? -4.842 10.940 0.461 1.00 49.62 82 ASN A C 1
ATOM 663 O O . ASN A 1 82 ? -4.535 9.967 -0.209 1.00 49.62 82 ASN A O 1
ATOM 667 N N . VAL A 1 83 ? -6.106 11.358 0.529 1.00 49.81 83 VAL A N 1
ATOM 668 C CA . VAL A 1 83 ? -7.143 10.791 -0.329 1.00 49.81 83 VAL A CA 1
ATOM 669 C C . VAL A 1 83 ? -7.082 11.526 -1.662 1.00 49.81 83 VAL A C 1
ATOM 671 O O . VAL A 1 83 ? -7.678 12.601 -1.800 1.00 49.81 83 VAL A O 1
ATOM 674 N N . GLY A 1 84 ? -6.376 10.946 -2.638 1.00 53.12 84 GLY A N 1
ATOM 675 C CA . GLY A 1 84 ? -6.463 11.389 -4.024 1.00 53.12 84 GLY A CA 1
ATOM 676 C C . GLY A 1 84 ? -7.941 11.394 -4.380 1.00 53.12 84 GLY A C 1
ATOM 677 O O . GLY A 1 84 ? -8.570 10.356 -4.236 1.00 53.12 84 GLY A O 1
ATOM 678 N N . ASN A 1 85 ? -8.509 12.583 -4.650 1.00 50.66 85 ASN A N 1
ATOM 679 C CA . ASN A 1 85 ? -9.944 12.848 -4.873 1.00 50.66 85 ASN A CA 1
ATOM 680 C C . ASN A 1 85 ? -10.851 11.637 -4.569 1.00 50.66 85 ASN A C 1
ATOM 682 O O . ASN A 1 85 ? -10.929 10.759 -5.411 1.00 50.66 85 ASN A O 1
ATOM 686 N N . SER A 1 86 ? -11.565 11.600 -3.430 1.00 46.34 86 SER A N 1
ATOM 687 C CA . SER A 1 86 ? -12.336 10.451 -2.865 1.00 46.34 86 SER A CA 1
ATOM 688 C C . SER A 1 86 ? -13.205 9.582 -3.805 1.00 46.34 86 SER A C 1
ATOM 690 O O . SER A 1 86 ? -13.760 8.567 -3.397 1.00 46.34 86 SER A O 1
ATOM 692 N N . GLN A 1 87 ? -13.331 9.962 -5.069 1.00 50.81 87 GLN A N 1
ATOM 693 C CA . GLN A 1 87 ? -13.799 9.171 -6.197 1.00 50.81 87 GLN A CA 1
ATOM 694 C C . GLN A 1 87 ? -12.720 8.275 -6.852 1.00 50.81 87 GLN A C 1
ATOM 696 O O . GLN A 1 87 ? -13.046 7.635 -7.839 1.00 50.81 87 GLN A O 1
ATOM 701 N N . SER A 1 88 ? -11.483 8.186 -6.354 1.00 70.50 88 SER A N 1
ATOM 702 C CA . SER A 1 88 ? -10.393 7.394 -6.965 1.00 70.50 88 SER A CA 1
ATOM 703 C C . SER A 1 88 ? -10.098 6.087 -6.228 1.00 70.50 88 SER A C 1
ATOM 705 O O . SER A 1 88 ? -8.946 5.751 -6.001 1.00 70.50 88 SER A O 1
ATOM 707 N N . ARG A 1 89 ? -11.128 5.325 -5.839 1.00 85.94 89 ARG A N 1
ATOM 708 C CA . ARG A 1 89 ? -10.980 3.996 -5.206 1.00 85.94 89 ARG A CA 1
ATOM 709 C C . ARG A 1 89 ? -11.489 2.858 -6.086 1.00 85.94 89 ARG A C 1
ATOM 711 O O . ARG A 1 89 ? -12.293 3.075 -6.996 1.00 85.94 89 ARG A O 1
ATOM 718 N N . TRP A 1 90 ? -11.107 1.628 -5.757 1.00 89.75 90 TRP A N 1
ATOM 719 C CA . TRP A 1 90 ? -11.604 0.411 -6.403 1.00 89.75 90 TRP A CA 1
ATOM 720 C C . TRP A 1 90 ? -13.047 0.081 -6.017 1.00 89.75 90 TRP A C 1
ATOM 722 O O . TRP A 1 90 ? -13.296 -0.725 -5.120 1.00 89.75 90 TRP A O 1
ATOM 732 N N . ALA A 1 91 ? -14.008 0.664 -6.735 1.00 86.56 91 ALA A N 1
ATOM 733 C CA . ALA A 1 91 ? -15.424 0.340 -6.544 1.00 86.56 91 ALA A CA 1
ATOM 734 C C . ALA A 1 91 ? -15.970 -0.762 -7.454 1.00 86.56 91 ALA A C 1
ATOM 736 O O . ALA A 1 91 ? -17.043 -1.310 -7.198 1.00 86.56 91 ALA A O 1
ATOM 737 N N . ASN A 1 92 ? -15.257 -1.065 -8.535 1.00 87.12 92 ASN A N 1
ATOM 738 C CA . ASN A 1 92 ? -15.541 -2.191 -9.412 1.00 87.12 92 ASN A CA 1
ATOM 739 C C . ASN A 1 92 ? -14.202 -2.848 -9.733 1.00 87.12 92 ASN A C 1
ATOM 741 O O . ASN A 1 92 ? -13.335 -2.201 -10.318 1.00 87.12 92 ASN A O 1
ATOM 745 N N . THR A 1 93 ? -14.052 -4.106 -9.348 1.00 91.50 93 THR A N 1
ATOM 746 C CA . THR A 1 93 ? -12.860 -4.921 -9.591 1.00 91.50 93 THR A CA 1
ATOM 747 C C . THR A 1 93 ? -13.255 -6.172 -10.361 1.00 91.50 93 THR A C 1
ATOM 749 O O . THR A 1 93 ? -14.444 -6.459 -10.553 1.00 91.50 93 THR A O 1
ATOM 752 N N . ALA A 1 94 ? -12.271 -6.959 -10.784 1.00 91.88 94 ALA A N 1
ATOM 753 C CA . ALA A 1 94 ? -12.511 -8.294 -11.313 1.00 91.88 94 ALA A CA 1
ATOM 754 C C . ALA A 1 94 ? -13.275 -9.192 -10.316 1.00 91.88 94 ALA A C 1
ATOM 756 O O . ALA A 1 94 ? -14.048 -10.058 -10.738 1.00 91.88 94 ALA A O 1
ATOM 757 N N . SER A 1 95 ? -13.096 -8.963 -9.010 1.00 93.19 95 SER A N 1
ATOM 758 C CA . SER A 1 95 ? -13.665 -9.774 -7.927 1.00 93.19 95 SER A CA 1
ATOM 759 C C . SER A 1 95 ? -15.043 -9.314 -7.445 1.00 93.19 95 SER A C 1
ATOM 761 O O . SER A 1 95 ? -15.710 -10.058 -6.725 1.00 93.19 95 SER A O 1
ATOM 763 N N . GLY A 1 96 ? -15.523 -8.135 -7.848 1.00 90.44 96 GLY A N 1
ATOM 764 C CA . GLY A 1 96 ? -16.864 -7.687 -7.481 1.00 90.44 96 GLY A CA 1
ATOM 765 C C . GLY A 1 96 ? -17.047 -6.177 -7.452 1.00 90.44 96 GLY A C 1
ATOM 766 O O . GLY A 1 96 ? -16.293 -5.411 -8.048 1.00 90.44 96 GLY A O 1
ATOM 767 N N . VAL A 1 97 ? -18.110 -5.754 -6.769 1.00 88.75 97 VAL A N 1
ATOM 768 C CA . VAL A 1 97 ? -18.463 -4.343 -6.593 1.00 88.75 97 VAL A CA 1
ATOM 769 C C . VAL A 1 97 ? -18.377 -3.966 -5.121 1.00 88.75 97 VAL A C 1
ATOM 771 O O . VAL A 1 97 ? -18.836 -4.715 -4.266 1.00 88.75 97 VAL A O 1
ATOM 774 N N . SER A 1 98 ? -17.835 -2.784 -4.858 1.00 88.06 98 SER A N 1
ATOM 775 C CA . SER A 1 98 ? -17.704 -2.173 -3.535 1.00 88.06 98 SER A CA 1
ATOM 776 C C . SER A 1 98 ? -18.068 -0.695 -3.686 1.00 88.06 98 SER A C 1
ATOM 778 O O . SER A 1 98 ? -17.213 0.120 -4.002 1.00 88.06 98 SER A O 1
ATOM 780 N N . PRO A 1 99 ? -19.351 -0.312 -3.679 1.00 82.38 99 PRO A N 1
ATOM 781 C CA . PRO A 1 99 ? -19.752 0.993 -4.198 1.00 82.38 99 PRO A CA 1
ATOM 782 C C . PRO A 1 99 ? -19.535 2.159 -3.228 1.00 82.38 99 PRO A C 1
ATOM 784 O O . PRO A 1 99 ? -19.473 3.298 -3.700 1.00 82.38 99 PRO A O 1
ATOM 787 N N . ASN A 1 100 ? -19.458 1.916 -1.917 1.00 84.25 100 ASN A N 1
ATOM 788 C CA . ASN A 1 100 ? -19.385 2.989 -0.929 1.00 84.25 100 ASN A CA 1
ATOM 789 C C . ASN A 1 100 ? -17.953 3.189 -0.411 1.00 84.25 100 ASN A C 1
ATOM 791 O O . ASN A 1 100 ? -17.076 2.349 -0.597 1.00 84.25 100 ASN A O 1
ATOM 795 N N . LEU A 1 101 ? -17.716 4.357 0.184 1.00 83.81 101 LEU A N 1
ATOM 796 C CA . LEU A 1 101 ? -16.524 4.604 0.998 1.00 83.81 101 LEU A CA 1
ATOM 797 C C . LEU A 1 101 ? -16.628 3.787 2.287 1.00 83.81 101 LEU A C 1
ATOM 799 O O . LEU A 1 101 ? -17.748 3.516 2.724 1.00 83.81 101 LEU A O 1
ATOM 803 N N . GLY A 1 102 ? -15.486 3.375 2.832 1.00 84.25 102 GLY A N 1
ATOM 804 C CA . GLY A 1 102 ? -15.438 2.481 3.991 1.00 84.25 102 GLY A CA 1
ATOM 805 C C . GLY A 1 102 ? -15.687 1.013 3.665 1.00 84.25 102 GLY A C 1
ATOM 806 O O . GLY A 1 102 ? -15.169 0.144 4.354 1.00 84.25 102 GLY A O 1
ATOM 807 N N . ASP A 1 103 ? -16.415 0.716 2.584 1.00 86.81 103 ASP A N 1
ATOM 808 C CA . ASP A 1 103 ? -16.654 -0.665 2.173 1.00 86.81 103 ASP A CA 1
ATOM 809 C C . ASP A 1 103 ? -15.329 -1.352 1.805 1.00 86.81 103 ASP A C 1
ATOM 811 O O . ASP A 1 103 ? -14.505 -0.825 1.042 1.00 86.81 103 ASP A O 1
ATOM 815 N N . SER A 1 104 ? -15.190 -2.594 2.258 1.00 91.25 104 SER A N 1
ATOM 816 C CA . SER A 1 104 ? -14.104 -3.481 1.857 1.00 91.25 104 SER A CA 1
ATOM 817 C C . SER A 1 104 ? -14.064 -3.696 0.339 1.00 91.25 104 SER A C 1
ATOM 819 O O . SER A 1 104 ? -15.075 -3.577 -0.362 1.00 91.25 104 SER A O 1
ATOM 821 N N . SER A 1 105 ? -12.891 -4.016 -0.212 1.00 92.69 105 SER A N 1
ATOM 822 C CA . SER A 1 105 ? -12.750 -4.324 -1.642 1.00 92.69 105 SER A CA 1
ATOM 823 C C . SER A 1 105 ? -11.727 -5.427 -1.868 1.00 92.69 105 SER A C 1
ATOM 825 O O . SER A 1 105 ? -10.630 -5.384 -1.321 1.00 92.69 105 SER A O 1
ATOM 827 N N . THR A 1 106 ? -12.076 -6.419 -2.691 1.00 95.12 106 THR A N 1
ATOM 828 C CA . THR A 1 106 ? -11.113 -7.424 -3.160 1.00 95.12 106 THR A CA 1
ATOM 829 C C . THR A 1 106 ? -10.545 -6.993 -4.503 1.00 95.12 106 THR A C 1
ATOM 831 O O . THR A 1 106 ? -11.295 -6.829 -5.468 1.00 95.12 106 THR A O 1
ATOM 834 N N . VAL A 1 107 ? -9.228 -6.825 -4.560 1.00 95.62 107 VAL A N 1
ATOM 835 C CA . VAL A 1 107 ? -8.472 -6.326 -5.709 1.00 95.62 107 VAL A CA 1
ATOM 836 C C . VAL A 1 107 ? -7.440 -7.377 -6.097 1.00 95.62 107 VAL A C 1
ATOM 838 O O . VAL A 1 107 ? -6.617 -7.795 -5.286 1.00 95.62 107 VAL A O 1
ATOM 841 N N . THR A 1 108 ? -7.456 -7.823 -7.347 1.00 97.25 108 THR A N 1
ATOM 842 C CA . THR A 1 108 ? -6.419 -8.737 -7.835 1.00 97.25 108 THR A CA 1
ATOM 843 C C . THR A 1 108 ? -5.157 -7.970 -8.219 1.00 97.25 108 THR A C 1
ATOM 845 O O . THR A 1 108 ? -5.236 -6.841 -8.704 1.00 97.25 108 THR A O 1
ATOM 848 N N . TRP A 1 109 ? -3.981 -8.572 -8.052 1.00 98.12 109 TRP A N 1
ATOM 849 C CA . TRP A 1 109 ? -2.725 -7.987 -8.520 1.00 98.12 109 TRP A CA 1
ATOM 850 C C . TRP A 1 109 ? -1.864 -8.993 -9.274 1.00 98.12 109 TRP A C 1
ATOM 852 O O . TRP A 1 109 ? -1.847 -10.178 -8.951 1.00 98.12 109 TRP A O 1
ATOM 862 N N . SER A 1 110 ? -1.118 -8.530 -10.271 1.00 97.94 110 SER A N 1
ATOM 863 C CA . SER A 1 110 ? -0.196 -9.365 -11.040 1.00 97.94 110 SER A CA 1
ATOM 864 C C . SER A 1 110 ? 1.149 -8.678 -11.274 1.00 97.94 110 SER A C 1
ATOM 866 O O . SER A 1 110 ? 1.310 -7.465 -11.132 1.00 97.94 110 SER A O 1
ATOM 868 N N . ILE A 1 111 ? 2.143 -9.484 -11.643 1.00 98.50 111 ILE A N 1
ATOM 869 C CA . ILE A 1 111 ? 3.415 -9.006 -12.188 1.00 98.50 111 ILE A CA 1
ATOM 870 C C . ILE A 1 111 ? 3.395 -9.356 -13.667 1.00 98.50 111 ILE A C 1
ATOM 872 O O . ILE A 1 111 ? 3.237 -10.531 -14.011 1.00 98.50 111 ILE A O 1
ATOM 876 N N . ILE A 1 112 ? 3.534 -8.351 -14.530 1.00 97.44 112 ILE A N 1
ATOM 877 C CA . ILE A 1 112 ? 3.479 -8.582 -15.972 1.00 97.44 112 ILE A CA 1
ATOM 878 C C . ILE A 1 112 ? 4.734 -9.343 -16.428 1.00 97.44 112 ILE A C 1
ATOM 880 O O . ILE A 1 112 ? 5.824 -9.108 -15.897 1.00 97.44 112 ILE A O 1
ATOM 884 N N . PRO A 1 113 ? 4.630 -10.255 -17.410 1.00 97.44 113 PRO A N 1
ATOM 885 C CA . PRO A 1 113 ? 5.800 -10.932 -17.954 1.00 97.44 113 PRO A CA 1
ATOM 886 C C . PRO A 1 113 ? 6.772 -9.948 -18.617 1.00 97.44 113 PRO A C 1
ATOM 888 O O . PRO A 1 113 ? 6.347 -9.009 -19.297 1.00 97.44 113 PRO A O 1
ATOM 891 N N . ASP A 1 114 ? 8.075 -10.214 -18.512 1.00 98.25 114 ASP A N 1
ATOM 892 C CA . ASP A 1 114 ? 9.080 -9.481 -19.289 1.00 98.25 114 ASP A CA 1
ATOM 893 C C . ASP A 1 114 ? 8.770 -9.543 -20.796 1.00 98.25 114 ASP A C 1
ATOM 895 O O . ASP A 1 114 ? 8.319 -10.564 -21.324 1.00 98.25 114 ASP A O 1
ATOM 899 N N . GLY A 1 115 ? 9.036 -8.444 -21.502 1.00 98.12 115 GLY A N 1
ATOM 900 C CA . GLY A 1 115 ? 8.679 -8.258 -22.910 1.00 98.12 115 GLY A CA 1
ATOM 901 C C . GLY A 1 115 ? 7.263 -7.715 -23.142 1.00 98.12 115 GLY A C 1
ATOM 902 O O . GLY A 1 115 ? 6.918 -7.437 -24.289 1.00 98.12 115 GLY A O 1
ATOM 903 N N . THR A 1 116 ? 6.461 -7.530 -22.090 1.00 98.12 116 THR A N 1
ATOM 904 C CA . THR A 1 116 ? 5.142 -6.876 -22.162 1.00 98.12 116 THR A CA 1
ATOM 905 C C . THR A 1 116 ? 5.296 -5.357 -22.239 1.00 98.12 116 THR A C 1
ATOM 907 O O . THR A 1 116 ? 6.076 -4.794 -21.476 1.00 98.12 116 THR A O 1
ATOM 910 N N . ASP A 1 117 ? 4.562 -4.679 -23.124 1.00 97.62 117 ASP A N 1
ATOM 911 C CA . ASP A 1 117 ? 4.594 -3.211 -23.228 1.00 97.62 117 ASP A CA 1
ATOM 912 C C . ASP A 1 117 ? 4.157 -2.541 -21.906 1.00 97.62 117 ASP A C 1
ATOM 914 O O . ASP A 1 117 ? 3.111 -2.886 -21.346 1.00 97.62 117 ASP A O 1
ATOM 918 N N . VAL A 1 118 ? 4.927 -1.554 -21.437 1.00 96.12 118 VAL A N 1
ATOM 919 C CA . VAL A 1 118 ? 4.569 -0.699 -20.288 1.00 96.12 118 VAL A CA 1
ATOM 920 C C . VAL A 1 118 ? 4.009 0.645 -20.761 1.00 96.12 118 VAL A C 1
ATOM 922 O O . VAL A 1 118 ? 4.339 1.118 -21.852 1.00 96.12 118 VAL A O 1
ATOM 925 N N . ASN A 1 119 ? 3.155 1.276 -19.953 1.00 90.94 119 ASN A N 1
ATOM 926 C CA . ASN A 1 119 ? 2.657 2.630 -20.234 1.00 90.94 119 ASN A CA 1
ATOM 927 C C . ASN A 1 119 ? 3.535 3.694 -19.554 1.00 90.94 119 ASN A C 1
ATOM 929 O O . ASN A 1 119 ? 4.411 3.334 -18.793 1.00 90.94 119 ASN A O 1
ATOM 933 N N . GLY A 1 120 ? 3.345 4.989 -19.829 1.00 86.06 120 GLY A N 1
ATOM 934 C CA . GLY A 1 120 ? 4.068 6.078 -19.144 1.00 86.06 120 GLY A CA 1
ATOM 935 C C . GLY A 1 120 ? 5.504 6.342 -19.627 1.00 86.06 120 GLY A C 1
ATOM 936 O O . GLY A 1 120 ? 6.144 7.294 -19.175 1.00 86.06 120 GLY A O 1
ATOM 937 N N . LEU A 1 121 ? 5.991 5.553 -20.588 1.00 90.06 121 LEU A N 1
ATOM 938 C CA . LEU A 1 121 ? 7.314 5.651 -21.217 1.00 90.06 121 LEU A CA 1
ATOM 939 C C . LEU A 1 121 ? 7.200 5.728 -22.752 1.00 90.06 121 LEU A C 1
ATOM 941 O O . LEU A 1 121 ? 6.096 5.599 -23.294 1.00 90.06 121 LEU A O 1
ATOM 945 N N . PRO A 1 122 ? 8.304 5.988 -23.490 1.00 91.88 122 PRO A N 1
ATOM 946 C CA . PRO A 1 122 ? 8.279 5.978 -24.950 1.00 91.88 122 PRO A CA 1
ATOM 947 C C . PRO A 1 122 ? 7.633 4.708 -25.522 1.00 91.88 122 PRO A C 1
ATOM 949 O O . PRO A 1 122 ? 7.817 3.607 -25.013 1.00 91.88 122 PRO A O 1
ATOM 952 N N . ALA A 1 123 ? 6.867 4.863 -26.603 1.00 90.00 123 ALA A N 1
ATOM 953 C CA . ALA A 1 123 ? 6.127 3.750 -27.191 1.00 90.00 123 ALA A CA 1
ATOM 954 C C . ALA A 1 123 ? 7.056 2.591 -27.601 1.00 90.00 123 ALA A C 1
ATOM 956 O O . ALA A 1 123 ? 8.060 2.808 -28.284 1.00 90.00 123 ALA A O 1
ATOM 957 N N . GLY A 1 124 ? 6.670 1.367 -27.233 1.00 91.44 124 GLY A N 1
ATOM 958 C CA . GLY A 1 124 ? 7.447 0.148 -27.476 1.00 91.44 124 GLY A CA 1
ATOM 959 C C . GLY A 1 124 ? 8.486 -0.166 -26.398 1.00 91.44 124 GLY A C 1
ATOM 960 O O . GLY A 1 124 ? 9.262 -1.104 -26.574 1.00 91.44 124 GLY A O 1
ATOM 961 N N . THR A 1 125 ? 8.525 0.599 -25.302 1.00 96.94 125 THR A N 1
ATOM 962 C CA . THR A 1 125 ? 9.239 0.187 -24.092 1.00 96.94 125 THR A CA 1
ATOM 963 C C . THR A 1 125 ? 8.515 -1.001 -23.458 1.00 96.94 125 THR A C 1
ATOM 965 O O . THR A 1 125 ? 7.316 -0.943 -23.187 1.00 96.94 125 THR A O 1
ATOM 968 N N . THR A 1 126 ? 9.257 -2.080 -23.217 1.00 98.38 126 THR A N 1
ATOM 969 C CA . THR A 1 126 ? 8.741 -3.330 -22.650 1.00 98.38 126 THR A CA 1
ATOM 970 C C . THR A 1 126 ? 9.319 -3.590 -21.273 1.00 98.38 126 THR A C 1
ATOM 972 O O . THR A 1 126 ? 10.441 -3.170 -20.991 1.00 98.38 126 THR A O 1
ATOM 975 N N . SER A 1 127 ? 8.600 -4.353 -20.456 1.00 98.56 127 SER A N 1
ATOM 976 C CA . SER A 1 127 ? 9.053 -4.682 -19.118 1.00 98.56 127 SER A CA 1
ATOM 977 C C . SER A 1 127 ? 10.267 -5.611 -19.106 1.00 98.56 127 SER A C 1
ATOM 979 O O . SER A 1 127 ? 10.352 -6.545 -19.904 1.00 98.56 127 SER A O 1
ATOM 981 N N . ASP A 1 128 ? 11.175 -5.370 -18.169 1.00 98.50 128 ASP A N 1
ATOM 982 C CA . ASP A 1 128 ? 12.288 -6.236 -17.781 1.00 98.50 128 ASP A CA 1
ATOM 983 C C . ASP A 1 128 ? 12.363 -6.431 -16.250 1.00 98.50 128 ASP A C 1
ATOM 985 O O . ASP A 1 128 ? 13.422 -6.751 -15.704 1.00 98.50 128 ASP A O 1
ATOM 989 N N . LEU A 1 129 ? 11.242 -6.243 -15.540 1.00 98.62 129 LEU A N 1
ATOM 990 C CA . LEU A 1 129 ? 11.172 -6.282 -14.077 1.00 98.62 129 LEU A CA 1
ATOM 991 C C . LEU A 1 129 ? 11.578 -7.642 -13.498 1.00 98.62 129 LEU A C 1
ATOM 993 O O . LEU A 1 129 ? 12.280 -7.693 -12.485 1.00 98.62 129 LEU A O 1
ATOM 997 N N . VAL A 1 130 ? 11.150 -8.746 -14.116 1.00 98.44 130 VAL A N 1
ATOM 998 C CA . VAL A 1 130 ? 11.471 -10.098 -13.635 1.00 98.44 130 VAL A CA 1
ATOM 999 C C . VAL A 1 130 ? 12.974 -10.333 -13.767 1.00 98.44 130 VAL A C 1
ATOM 1001 O O . VAL A 1 130 ? 13.617 -10.718 -12.787 1.00 98.44 130 VAL A O 1
ATOM 1004 N N . ALA A 1 131 ? 13.558 -10.035 -14.931 1.00 98.12 131 ALA A N 1
ATOM 1005 C CA . ALA A 1 131 ? 14.998 -10.119 -15.161 1.00 98.12 131 ALA A CA 1
ATOM 1006 C C . ALA A 1 131 ? 15.803 -9.187 -14.239 1.00 98.12 131 ALA A C 1
ATOM 1008 O O . ALA A 1 131 ? 16.855 -9.580 -13.726 1.00 98.12 131 ALA A O 1
ATOM 1009 N N . PHE A 1 132 ? 15.309 -7.975 -13.992 1.00 98.44 132 PHE A N 1
ATOM 1010 C CA . PHE A 1 132 ? 15.916 -7.017 -13.073 1.00 98.44 132 PHE A CA 1
ATOM 1011 C C . PHE A 1 132 ? 15.992 -7.571 -11.643 1.00 98.44 132 PHE A C 1
ATOM 1013 O O . PHE A 1 132 ? 17.070 -7.608 -11.039 1.00 98.44 132 PHE A O 1
ATOM 1020 N N . LEU A 1 133 ? 14.878 -8.080 -11.113 1.00 98.38 133 LEU A N 1
ATOM 1021 C CA . LEU A 1 133 ? 14.819 -8.647 -9.764 1.00 98.38 133 LEU A CA 1
ATOM 1022 C C . LEU A 1 133 ? 15.589 -9.965 -9.645 1.00 98.38 133 LEU A C 1
ATOM 1024 O O . LEU A 1 133 ? 16.234 -10.209 -8.622 1.00 98.38 133 LEU A O 1
ATOM 1028 N N . ASP A 1 134 ? 15.607 -10.784 -10.698 1.00 98.06 134 ASP A N 1
ATOM 1029 C CA . ASP A 1 134 ? 16.495 -11.944 -10.786 1.00 98.06 134 ASP A CA 1
ATOM 1030 C C . ASP A 1 134 ? 17.973 -11.536 -10.710 1.00 98.06 134 ASP A C 1
ATOM 1032 O O . ASP A 1 134 ? 18.778 -12.255 -10.115 1.00 98.06 134 ASP A O 1
ATOM 1036 N N . GLY A 1 135 ? 18.342 -10.389 -11.284 1.00 97.25 135 GLY A N 1
ATOM 1037 C CA . GLY A 1 135 ? 19.696 -9.843 -11.217 1.00 97.25 135 GLY A CA 1
ATOM 1038 C C . GLY A 1 135 ? 20.117 -9.428 -9.805 1.00 97.25 135 GLY A C 1
ATOM 1039 O O . GLY A 1 135 ? 21.274 -9.626 -9.431 1.00 97.25 135 GLY A O 1
ATOM 1040 N N . ILE A 1 136 ? 19.187 -8.895 -9.005 1.00 97.62 136 ILE A N 1
ATOM 1041 C CA . ILE A 1 136 ? 19.454 -8.448 -7.627 1.00 97.62 136 ILE A CA 1
ATOM 1042 C C . ILE A 1 136 ? 19.414 -9.623 -6.641 1.00 97.62 136 ILE A C 1
ATOM 1044 O O . ILE A 1 136 ? 20.307 -9.775 -5.807 1.00 97.62 136 ILE A O 1
ATOM 1048 N N . TYR A 1 137 ? 18.377 -10.456 -6.724 1.00 97.44 137 TYR A N 1
ATOM 1049 C CA . TYR A 1 137 ? 18.048 -11.447 -5.694 1.00 97.44 137 TYR A CA 1
ATOM 1050 C C . TYR A 1 137 ? 18.289 -12.897 -6.124 1.00 97.44 137 TYR A C 1
ATOM 1052 O O . TYR A 1 137 ? 18.258 -13.803 -5.287 1.00 97.44 137 TYR A O 1
ATOM 1060 N N . GLY A 1 138 ? 18.555 -13.126 -7.409 1.00 95.88 138 GLY A N 1
ATOM 1061 C CA . GLY A 1 138 ? 18.685 -14.448 -8.005 1.00 95.88 138 GLY A CA 1
ATOM 1062 C C . GLY A 1 138 ? 17.338 -15.074 -8.375 1.00 95.88 138 GLY A C 1
ATOM 1063 O O . GLY A 1 138 ? 16.330 -14.905 -7.696 1.00 95.88 138 GLY A O 1
ATOM 1064 N N . GLN A 1 139 ? 17.351 -15.889 -9.430 1.00 92.50 139 GLN A N 1
ATOM 1065 C CA . GLN A 1 139 ? 16.191 -16.657 -9.904 1.00 92.50 139 GLN A CA 1
ATOM 1066 C C . GLN A 1 139 ? 15.903 -17.919 -9.064 1.00 92.50 139 GLN A C 1
ATOM 1068 O O . GLN A 1 139 ? 14.810 -18.480 -9.121 1.00 92.50 139 GLN A O 1
ATOM 1073 N N . GLY A 1 140 ? 16.891 -18.438 -8.326 1.00 86.31 140 GLY A N 1
ATOM 1074 C CA . GLY A 1 140 ? 16.748 -19.683 -7.552 1.00 86.31 140 GLY A CA 1
ATOM 1075 C C . GLY A 1 140 ? 16.517 -20.950 -8.396 1.00 86.31 140 GLY A C 1
ATOM 1076 O O . GLY A 1 140 ? 16.166 -21.988 -7.848 1.00 86.31 140 GLY A O 1
ATOM 1077 N N . GLY A 1 141 ? 16.712 -20.879 -9.720 1.00 86.19 141 GLY A N 1
ATOM 1078 C CA . GLY A 1 141 ? 16.403 -21.958 -10.670 1.00 86.19 141 GLY A CA 1
ATOM 1079 C C . GLY A 1 141 ? 14.921 -22.078 -11.048 1.00 86.19 141 GLY A C 1
ATOM 1080 O O . GLY A 1 141 ? 14.551 -23.017 -11.751 1.00 86.19 141 GLY A O 1
ATOM 1081 N N . ASN A 1 142 ? 14.082 -21.143 -10.603 1.00 90.25 142 ASN A N 1
ATOM 1082 C CA . ASN A 1 142 ? 12.637 -21.170 -10.806 1.00 90.25 142 ASN A CA 1
ATOM 1083 C C . ASN A 1 142 ? 12.233 -20.461 -12.098 1.00 90.25 142 ASN A C 1
ATOM 1085 O O . ASN A 1 142 ? 12.857 -19.486 -12.492 1.00 90.25 142 ASN A O 1
ATOM 1089 N N . THR A 1 143 ? 11.188 -20.926 -12.778 1.00 87.25 143 THR A N 1
ATOM 1090 C CA . THR A 1 143 ? 10.713 -20.298 -14.029 1.00 87.25 143 THR A CA 1
ATOM 1091 C C . THR A 1 143 ? 9.431 -19.502 -13.821 1.00 87.25 143 THR A C 1
ATOM 1093 O O . THR A 1 143 ? 9.300 -18.434 -14.412 1.00 87.25 143 THR A O 1
ATOM 1096 N N . THR A 1 144 ? 8.565 -19.945 -12.910 1.00 93.50 144 THR A N 1
ATOM 1097 C CA . THR A 1 144 ? 7.346 -19.241 -12.492 1.00 93.50 144 THR A CA 1
ATOM 1098 C C . THR A 1 144 ? 7.667 -18.062 -11.569 1.00 93.50 144 THR A C 1
ATOM 1100 O O . THR A 1 144 ? 8.571 -18.169 -10.735 1.00 93.50 144 THR A O 1
ATOM 1103 N N . ILE A 1 145 ? 6.950 -16.944 -11.723 1.00 95.81 145 ILE A N 1
ATOM 1104 C CA . ILE A 1 145 ? 7.189 -15.685 -10.994 1.00 95.81 145 ILE A CA 1
ATOM 1105 C C . ILE A 1 145 ? 6.960 -15.840 -9.482 1.00 95.81 145 ILE A C 1
ATOM 1107 O O . ILE A 1 145 ? 7.827 -15.478 -8.692 1.00 95.81 145 ILE A O 1
ATOM 1111 N N . ASP A 1 146 ? 5.848 -16.447 -9.076 1.00 95.88 146 ASP A N 1
ATOM 1112 C CA . ASP A 1 146 ? 5.459 -16.660 -7.670 1.00 95.88 146 ASP A CA 1
ATOM 1113 C C . ASP A 1 146 ? 6.406 -17.562 -6.867 1.00 95.88 146 ASP A C 1
ATOM 1115 O O . ASP A 1 146 ? 6.446 -17.536 -5.639 1.00 95.88 146 ASP A O 1
ATOM 1119 N N . THR A 1 147 ? 7.228 -18.341 -7.566 1.00 96.06 147 THR A N 1
ATOM 1120 C CA . THR A 1 147 ? 8.259 -19.185 -6.956 1.00 96.06 147 THR A CA 1
ATOM 1121 C C . THR A 1 147 ? 9.638 -18.523 -6.913 1.00 96.06 147 THR A C 1
ATOM 1123 O O . THR A 1 147 ? 10.588 -19.117 -6.395 1.00 96.06 147 THR A O 1
ATOM 1126 N N . ARG A 1 148 ? 9.809 -17.305 -7.445 1.00 97.00 148 ARG A N 1
ATOM 1127 C CA . ARG A 1 148 ? 11.100 -16.601 -7.397 1.00 97.00 148 ARG A CA 1
ATOM 1128 C C . ARG A 1 148 ? 11.450 -16.208 -5.958 1.00 97.00 148 ARG A C 1
ATOM 1130 O O . ARG A 1 148 ? 10.560 -15.815 -5.208 1.00 97.00 148 ARG A O 1
ATOM 1137 N N . PRO A 1 149 ? 12.738 -16.240 -5.559 1.00 96.50 149 PRO A N 1
ATOM 1138 C CA . PRO A 1 149 ? 13.152 -15.869 -4.203 1.00 96.50 149 PRO A CA 1
ATOM 1139 C C . PRO A 1 149 ? 12.626 -14.504 -3.741 1.00 96.50 149 PRO A C 1
ATOM 1141 O O . PRO A 1 149 ? 12.274 -14.340 -2.575 1.00 96.50 149 PRO A O 1
ATOM 1144 N N . TRP A 1 150 ? 12.568 -13.534 -4.655 1.00 97.50 150 TRP A N 1
ATOM 1145 C CA . TRP A 1 150 ? 12.134 -12.165 -4.392 1.00 97.50 150 TRP A CA 1
ATOM 1146 C C . TRP A 1 150 ? 10.612 -11.985 -4.360 1.00 97.50 150 TRP A C 1
ATOM 1148 O O . TRP A 1 150 ? 10.160 -10.939 -3.909 1.00 97.50 150 TRP A O 1
ATOM 1158 N N . PHE A 1 151 ? 9.806 -12.968 -4.779 1.00 98.31 151 PHE A N 1
ATOM 1159 C CA . PHE A 1 151 ? 8.346 -12.818 -4.855 1.00 98.31 151 PHE A CA 1
ATOM 1160 C C . PHE A 1 151 ? 7.729 -12.439 -3.504 1.00 98.31 151 PHE A C 1
ATOM 1162 O O . PHE A 1 151 ? 6.892 -11.543 -3.414 1.00 98.31 151 PHE A O 1
ATOM 1169 N N . GLY A 1 152 ? 8.235 -13.039 -2.421 1.00 97.94 152 GLY A N 1
ATOM 1170 C CA . GLY A 1 152 ? 7.791 -12.718 -1.067 1.00 97.94 152 GLY A CA 1
ATOM 1171 C C . GLY A 1 152 ? 8.012 -11.255 -0.660 1.00 97.94 152 GLY A C 1
ATOM 1172 O O . GLY A 1 152 ? 7.434 -10.828 0.334 1.00 97.94 152 GLY A O 1
ATOM 1173 N N . LEU A 1 153 ? 8.840 -10.479 -1.374 1.00 98.25 153 LEU A N 1
ATOM 1174 C CA . LEU A 1 153 ? 8.979 -9.037 -1.147 1.00 98.25 153 LEU A CA 1
ATOM 1175 C C . LEU A 1 153 ? 7.721 -8.274 -1.561 1.00 98.25 153 LEU A C 1
ATOM 1177 O O . LEU A 1 153 ? 7.311 -7.386 -0.820 1.00 98.25 153 LEU A O 1
ATOM 1181 N N . PHE A 1 154 ? 7.114 -8.638 -2.695 1.00 98.62 154 PHE A N 1
ATOM 1182 C CA . PHE A 1 154 ? 5.834 -8.079 -3.134 1.00 98.62 154 PHE A CA 1
ATOM 1183 C C . PHE A 1 154 ? 4.708 -8.520 -2.215 1.00 98.62 154 PHE A C 1
ATOM 1185 O O . PHE A 1 154 ? 3.978 -7.665 -1.731 1.00 98.62 154 PHE A O 1
ATOM 1192 N N . GLN A 1 155 ? 4.629 -9.818 -1.896 1.00 98.25 155 GLN A N 1
ATOM 1193 C CA . GLN A 1 155 ? 3.605 -10.332 -0.982 1.00 98.25 155 GLN A CA 1
ATOM 1194 C C . GLN A 1 155 ? 3.602 -9.538 0.330 1.00 98.25 155 GLN A C 1
ATOM 1196 O O . GLN A 1 155 ? 2.589 -8.964 0.695 1.00 98.25 155 GLN A O 1
ATOM 1201 N N . ARG A 1 156 ? 4.777 -9.331 0.946 1.00 97.62 156 ARG A N 1
ATOM 1202 C CA . ARG A 1 156 ? 4.899 -8.516 2.167 1.00 97.62 156 ARG A CA 1
ATOM 1203 C C . ARG A 1 156 ? 4.450 -7.059 2.010 1.00 97.62 156 ARG A C 1
ATOM 1205 O O . ARG A 1 156 ? 4.207 -6.424 3.031 1.00 97.62 156 ARG A O 1
ATOM 1212 N N . VAL A 1 157 ? 4.459 -6.483 0.806 1.00 98.44 157 VAL A N 1
ATOM 1213 C CA . VAL A 1 157 ? 3.918 -5.134 0.557 1.00 98.44 157 VAL A CA 1
ATOM 1214 C C . VAL A 1 157 ? 2.397 -5.169 0.572 1.00 98.44 157 VAL A C 1
ATOM 1216 O O . VAL A 1 157 ? 1.805 -4.388 1.308 1.00 98.44 157 VAL A O 1
ATOM 1219 N N . PHE A 1 158 ? 1.791 -6.081 -0.188 1.00 98.50 158 PHE A N 1
ATOM 1220 C CA . PHE A 1 158 ? 0.338 -6.239 -0.229 1.00 98.50 158 PHE A CA 1
ATOM 1221 C C . PHE A 1 158 ? -0.216 -6.621 1.147 1.00 98.50 158 PHE A C 1
ATOM 1223 O O . PHE A 1 158 ? -1.071 -5.900 1.651 1.00 98.50 158 PHE A O 1
ATOM 1230 N N . ASP A 1 159 ? 0.386 -7.610 1.817 1.00 97.44 159 ASP A N 1
ATOM 1231 C CA . ASP A 1 159 ? 0.037 -8.007 3.189 1.00 97.44 159 ASP A CA 1
ATOM 1232 C C . ASP A 1 159 ? 0.068 -6.802 4.152 1.00 97.44 159 ASP A C 1
ATOM 1234 O O . ASP A 1 159 ? -0.782 -6.676 5.022 1.00 97.44 159 ASP A O 1
ATOM 1238 N N . SER A 1 160 ? 1.021 -5.866 3.989 1.00 96.06 160 SER A N 1
ATOM 1239 C CA . SER A 1 160 ? 1.125 -4.696 4.884 1.00 96.06 160 SER A CA 1
ATOM 1240 C C . SER A 1 160 ? -0.052 -3.726 4.748 1.00 96.06 160 SER A C 1
ATOM 1242 O O . SER A 1 160 ? -0.326 -2.994 5.694 1.00 96.06 160 SER A O 1
ATOM 1244 N N . TRP A 1 161 ? -0.713 -3.685 3.589 1.00 97.75 161 TRP A N 1
ATOM 1245 C CA . TRP A 1 161 ? -1.923 -2.890 3.374 1.00 97.75 161 TRP A CA 1
ATOM 1246 C C . TRP A 1 161 ? -3.184 -3.645 3.830 1.00 97.75 161 TRP A C 1
ATOM 1248 O O . TRP A 1 161 ? -4.067 -3.022 4.420 1.00 97.75 161 TRP A O 1
ATOM 1258 N N . GLU A 1 162 ? -3.254 -4.968 3.634 1.00 95.69 162 GLU A N 1
ATOM 1259 C CA . GLU A 1 162 ? -4.355 -5.813 4.147 1.00 95.69 162 GLU A CA 1
ATOM 1260 C C . GLU A 1 162 ? -4.392 -5.838 5.678 1.00 95.69 162 GLU A C 1
ATOM 1262 O O . GLU A 1 162 ? -5.444 -5.678 6.289 1.00 95.69 162 GLU A O 1
ATOM 1267 N N . ASP A 1 163 ? -3.228 -5.976 6.321 1.00 94.50 163 ASP A N 1
ATOM 1268 C CA . ASP A 1 163 ? -3.107 -6.070 7.781 1.00 94.50 163 ASP A CA 1
ATOM 1269 C C . ASP A 1 163 ? -3.686 -4.841 8.502 1.00 94.50 163 ASP A C 1
ATOM 1271 O O . ASP A 1 163 ? -4.001 -4.900 9.696 1.00 94.50 163 ASP A O 1
ATOM 1275 N N . ILE A 1 164 ? -3.811 -3.715 7.796 1.00 94.00 164 ILE A N 1
ATOM 1276 C CA . ILE A 1 164 ? -4.281 -2.452 8.355 1.00 94.00 164 ILE A CA 1
ATOM 1277 C C . ILE A 1 164 ? -5.637 -2.001 7.824 1.00 94.00 164 ILE A C 1
ATOM 1279 O O . ILE A 1 164 ? -6.193 -1.111 8.448 1.00 94.00 164 ILE A O 1
ATOM 1283 N N . SER A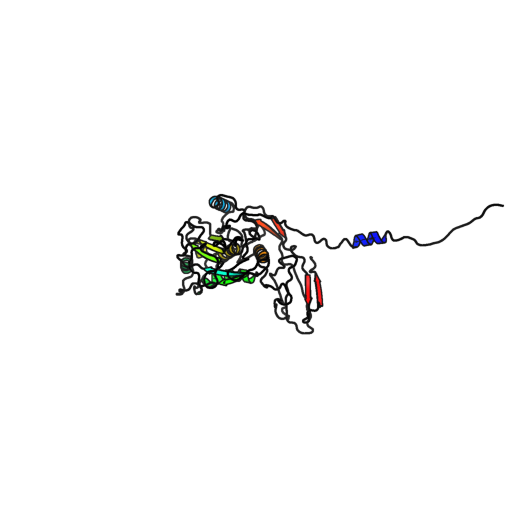 1 165 ? -6.181 -2.548 6.735 1.00 94.00 165 SER A N 1
ATOM 1284 C CA . SER A 1 165 ? -7.368 -1.984 6.068 1.00 94.00 165 SER A CA 1
ATOM 1285 C C . SER A 1 165 ? -8.299 -3.052 5.497 1.00 94.00 165 SER A C 1
ATOM 1287 O O . SER A 1 165 ? -7.933 -4.218 5.422 1.00 94.00 165 SER A O 1
ATOM 1289 N N . GLY A 1 166 ? -9.501 -2.662 5.072 1.00 93.75 166 GLY A N 1
ATOM 1290 C CA . GLY A 1 166 ? -10.486 -3.583 4.493 1.00 93.75 166 GLY A CA 1
ATOM 1291 C C . GLY A 1 166 ? -10.236 -3.931 3.023 1.00 93.75 166 GLY A C 1
ATOM 1292 O O . GLY A 1 166 ? -11.116 -4.477 2.352 1.00 93.75 166 GLY A O 1
ATOM 1293 N N . ILE A 1 167 ? -9.056 -3.612 2.482 1.00 94.25 167 ILE A N 1
ATOM 1294 C CA . ILE A 1 167 ? -8.649 -4.099 1.165 1.00 94.25 167 ILE A CA 1
ATOM 1295 C C . ILE A 1 167 ? -8.116 -5.531 1.277 1.00 94.25 167 ILE A C 1
ATOM 1297 O O . ILE A 1 167 ? -7.338 -5.850 2.170 1.00 94.2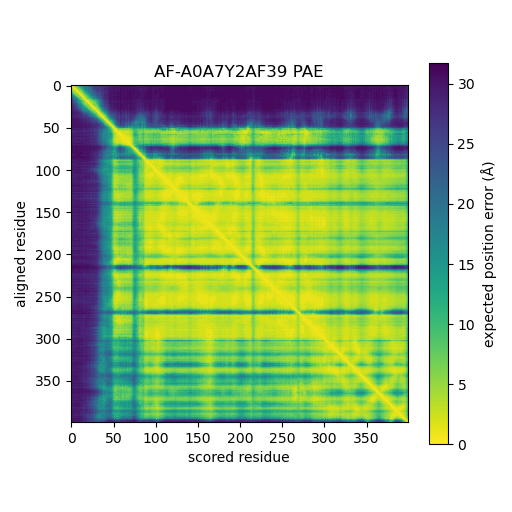5 167 ILE A O 1
ATOM 1301 N N . ASN A 1 168 ? -8.524 -6.387 0.347 1.00 95.81 168 ASN A N 1
ATOM 1302 C CA . ASN A 1 168 ? -8.045 -7.759 0.223 1.00 95.81 168 ASN A CA 1
ATOM 1303 C C . ASN A 1 168 ? -7.390 -7.931 -1.150 1.00 95.81 168 ASN A C 1
ATOM 1305 O O . ASN A 1 168 ? -8.002 -7.635 -2.176 1.00 95.81 168 ASN A O 1
ATOM 1309 N N . PHE A 1 169 ? -6.156 -8.407 -1.177 1.00 97.88 169 PHE A N 1
ATOM 1310 C CA . PHE A 1 169 ? -5.341 -8.583 -2.362 1.00 97.88 169 PHE A CA 1
ATOM 1311 C C . PHE A 1 169 ? -5.194 -10.051 -2.740 1.00 97.88 169 PHE A C 1
ATOM 1313 O O . PHE A 1 169 ? -4.687 -10.888 -1.999 1.00 97.88 169 PHE A O 1
ATOM 1320 N N . GLU A 1 170 ? -5.544 -10.361 -3.982 1.00 97.69 170 GLU A N 1
ATOM 1321 C CA . GLU A 1 170 ? -5.394 -11.709 -4.522 1.00 97.69 170 GLU A CA 1
ATOM 1322 C C . GLU A 1 170 ? -4.372 -11.711 -5.655 1.00 97.69 170 GLU A C 1
ATOM 1324 O O . GLU A 1 170 ? -4.536 -11.025 -6.664 1.00 97.69 170 GLU A O 1
ATOM 1329 N N . TYR A 1 171 ? -3.297 -12.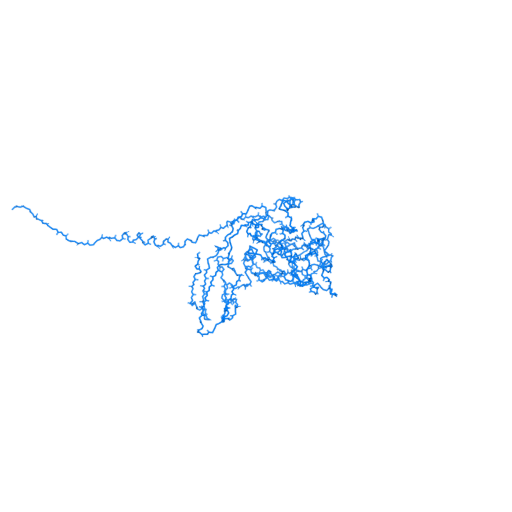486 -5.502 1.00 98.38 171 TYR A N 1
ATOM 1330 C CA . TYR A 1 171 ? -2.309 -12.612 -6.567 1.00 98.38 171 TYR A CA 1
ATOM 1331 C C . TYR A 1 171 ? -2.877 -13.396 -7.759 1.00 98.38 171 TYR A C 1
ATOM 1333 O O . TYR A 1 171 ? -3.267 -14.559 -7.629 1.00 98.38 171 TYR A O 1
ATOM 1341 N N . GLU A 1 172 ? -2.856 -12.777 -8.936 1.00 97.38 172 GLU A N 1
ATOM 1342 C CA . GLU A 1 172 ? -3.215 -13.370 -10.219 1.00 97.38 172 GLU A CA 1
ATOM 1343 C C . GLU A 1 172 ? -1.949 -13.801 -10.973 1.00 97.38 172 GLU A C 1
ATOM 1345 O O . GLU A 1 172 ? -1.234 -12.997 -11.577 1.00 97.38 172 GLU A O 1
ATOM 1350 N N . ALA A 1 173 ? -1.669 -15.105 -10.939 1.00 96.25 173 ALA A N 1
ATOM 1351 C CA . ALA A 1 173 ? -0.465 -15.688 -11.527 1.00 96.25 173 ALA A CA 1
ATOM 1352 C C . ALA A 1 173 ? -0.502 -15.783 -13.063 1.00 96.25 173 ALA A C 1
ATOM 1354 O O . ALA A 1 173 ? 0.539 -16.011 -13.683 1.00 96.25 173 ALA A O 1
ATOM 1355 N N . ALA A 1 174 ? -1.682 -15.676 -13.681 1.00 94.69 174 ALA A N 1
ATOM 1356 C CA . ALA A 1 174 ? -1.895 -15.991 -15.091 1.00 94.69 174 ALA A CA 1
ATOM 1357 C C . ALA A 1 174 ? -1.863 -14.775 -16.028 1.00 94.69 174 ALA A C 1
ATOM 1359 O O . ALA A 1 174 ? -2.445 -14.874 -17.110 1.00 94.69 174 ALA A O 1
ATOM 1360 N N . ASP A 1 175 ? -1.193 -13.678 -15.637 1.00 96.69 175 ASP A N 1
ATOM 1361 C CA . ASP A 1 175 ? -1.116 -12.442 -16.430 1.00 96.69 175 ASP A CA 1
ATOM 1362 C C . ASP A 1 175 ? -0.856 -12.731 -17.917 1.00 96.69 175 ASP A C 1
ATOM 1364 O O . ASP A 1 175 ? 0.134 -13.367 -18.294 1.00 96.69 175 ASP A O 1
ATOM 1368 N N . ASP A 1 176 ? -1.782 -12.286 -18.765 1.00 96.31 176 ASP A N 1
ATOM 1369 C CA . ASP A 1 176 ? -1.830 -12.644 -20.181 1.00 96.31 176 ASP A CA 1
ATOM 1370 C C . ASP A 1 176 ? -0.828 -11.886 -21.065 1.00 96.31 176 ASP A C 1
ATOM 1372 O O . ASP A 1 176 ? -0.785 -12.117 -22.278 1.00 96.31 176 ASP A O 1
ATOM 1376 N N . GLY A 1 177 ? -0.006 -11.007 -20.481 1.00 96.12 177 GLY A N 1
ATOM 1377 C CA . GLY A 1 177 ? 1.037 -10.273 -21.197 1.00 96.12 177 GLY A CA 1
ATOM 1378 C C . GLY A 1 177 ? 0.489 -9.261 -22.202 1.00 96.12 177 GLY A C 1
ATOM 1379 O O . GLY A 1 177 ? 1.204 -8.836 -23.112 1.00 96.12 177 GLY A O 1
ATOM 1380 N N . ILE A 1 178 ? -0.781 -8.862 -22.076 1.00 95.50 178 ILE A N 1
ATOM 1381 C CA . ILE A 1 178 ? -1.275 -7.693 -22.801 1.00 95.50 178 ILE A CA 1
ATOM 1382 C C . ILE A 1 178 ? -0.562 -6.444 -22.268 1.00 95.50 178 ILE A C 1
ATOM 1384 O O . ILE A 1 178 ? -0.354 -6.315 -21.059 1.00 95.50 178 ILE A O 1
ATOM 1388 N N . GLY A 1 179 ? -0.195 -5.512 -23.150 1.00 95.06 179 GLY A N 1
ATOM 1389 C CA . GLY A 1 179 ? 0.421 -4.249 -22.730 1.00 95.06 179 GLY A CA 1
ATOM 1390 C C . GLY A 1 179 ? -0.421 -3.514 -21.681 1.00 95.06 179 GLY A C 1
ATOM 1391 O O . GLY A 1 179 ? -1.652 -3.611 -21.700 1.00 95.06 179 GLY A O 1
ATOM 1392 N N . GLN A 1 180 ? 0.225 -2.799 -20.759 1.00 93.12 180 GLN A N 1
ATOM 1393 C CA . GLN A 1 180 ? -0.472 -1.992 -19.749 1.00 93.12 180 GLN A CA 1
ATOM 1394 C C . GLN A 1 180 ? -1.392 -0.964 -20.417 1.00 93.12 180 GLN A C 1
ATOM 1396 O O . GLN A 1 180 ? -1.012 -0.313 -21.397 1.00 93.12 180 GLN A O 1
ATOM 1401 N N . GLY A 1 181 ? -2.624 -0.824 -19.925 1.00 86.94 181 GLY A N 1
ATOM 1402 C CA . GLY A 1 181 ? -3.648 -0.062 -20.653 1.00 86.94 181 GLY A CA 1
ATOM 1403 C C . GLY A 1 181 ? -4.382 -0.856 -21.737 1.00 86.94 181 GLY A C 1
ATOM 1404 O O . GLY A 1 181 ? -5.220 -0.296 -22.446 1.00 86.94 181 GLY A O 1
ATOM 1405 N N . GLY A 1 182 ? -4.083 -2.147 -21.893 1.00 88.50 182 GLY A N 1
ATOM 1406 C CA . GLY A 1 182 ? -4.705 -3.028 -22.882 1.00 88.50 182 GLY A CA 1
ATOM 1407 C C . GLY A 1 182 ? -6.073 -3.583 -22.473 1.00 88.50 182 GLY A C 1
ATOM 1408 O O . GLY A 1 182 ? -6.843 -3.995 -23.343 1.00 88.50 182 GLY A O 1
ATOM 1409 N N . GLY A 1 183 ? -6.405 -3.584 -21.178 1.00 88.81 183 GLY A N 1
ATOM 1410 C CA . GLY A 1 183 ? -7.701 -4.033 -20.668 1.00 88.81 183 GLY A CA 1
ATOM 1411 C C . GLY A 1 183 ? -7.772 -4.079 -19.135 1.00 88.81 183 GLY A C 1
ATOM 1412 O O . GLY A 1 183 ? -6.731 -4.067 -18.490 1.00 88.81 183 GLY A O 1
ATOM 1413 N N . PRO A 1 184 ? -8.983 -4.164 -18.552 1.00 89.06 184 PRO A N 1
ATOM 1414 C CA . PRO A 1 184 ? -9.184 -4.197 -17.096 1.00 89.06 184 PRO A CA 1
ATOM 1415 C C . PRO A 1 184 ? -8.775 -5.543 -16.479 1.00 89.06 184 PRO A C 1
ATOM 1417 O O . PRO A 1 184 ? -8.533 -6.495 -17.221 1.00 89.06 184 PRO A O 1
ATOM 1420 N N . GLY A 1 185 ? -8.772 -5.663 -15.150 1.00 91.44 185 GLY A N 1
ATOM 1421 C CA . GLY A 1 185 ? -8.595 -6.946 -14.459 1.00 91.44 185 GLY A CA 1
ATOM 1422 C C . GLY A 1 185 ? -9.620 -8.010 -14.882 1.00 91.44 185 GLY A C 1
ATOM 1423 O O . GLY A 1 185 ? -10.767 -7.707 -15.227 1.00 91.44 185 GLY A O 1
ATOM 1424 N N . VAL A 1 186 ? -9.190 -9.273 -14.903 1.00 93.56 186 VAL A N 1
ATOM 1425 C CA . VAL A 1 186 ? -10.000 -10.447 -15.261 1.00 93.56 186 VAL A CA 1
ATOM 1426 C C . VAL A 1 186 ? -9.546 -11.643 -14.425 1.00 93.56 186 VAL A C 1
ATOM 1428 O O . VAL A 1 186 ? -8.416 -12.105 -14.572 1.00 93.56 186 VAL A O 1
ATOM 1431 N N . LEU A 1 187 ? -10.451 -12.198 -13.614 1.00 95.25 187 LEU A N 1
ATOM 1432 C CA . LEU A 1 187 ? -10.163 -13.371 -12.782 1.00 95.25 187 LEU A CA 1
ATOM 1433 C C . LEU A 1 187 ? -9.637 -14.554 -13.603 1.00 95.25 187 LEU A C 1
ATOM 1435 O O . LEU A 1 187 ? -10.230 -14.945 -14.612 1.00 95.25 187 LEU A O 1
ATOM 1439 N N . GLY A 1 188 ? -8.551 -15.158 -13.127 1.00 96.00 188 GLY A N 1
ATOM 1440 C CA . GLY A 1 188 ? -7.842 -16.254 -13.776 1.00 96.00 188 GLY A CA 1
ATOM 1441 C C . GLY A 1 188 ? -7.051 -15.832 -15.015 1.00 96.00 188 GLY A C 1
ATOM 1442 O O . GLY A 1 188 ? -6.769 -16.686 -15.859 1.00 96.00 188 GLY A O 1
ATOM 1443 N N . THR A 1 189 ? -6.794 -14.536 -15.223 1.00 95.44 189 THR A N 1
ATOM 1444 C CA . THR A 1 189 ? -6.132 -14.028 -16.440 1.00 95.44 189 THR A CA 1
ATOM 1445 C C . THR A 1 189 ? -5.287 -12.774 -16.222 1.00 95.44 189 THR A C 1
ATOM 1447 O O . THR A 1 189 ? -4.218 -12.684 -16.804 1.00 95.44 189 THR A O 1
ATOM 1450 N N . ARG A 1 190 ? -5.739 -11.768 -15.468 1.00 94.12 190 ARG A N 1
ATOM 1451 C CA . ARG A 1 190 ? -5.001 -10.504 -15.291 1.00 94.12 190 ARG A CA 1
ATOM 1452 C C . ARG A 1 190 ? -5.440 -9.788 -14.018 1.00 94.12 190 ARG A C 1
ATOM 1454 O O . ARG A 1 190 ? -6.639 -9.713 -13.764 1.00 94.12 190 ARG A O 1
ATOM 1461 N N . GLY A 1 191 ? -4.481 -9.238 -13.273 1.00 95.31 191 GLY A N 1
ATOM 1462 C CA . GLY A 1 191 ? -4.757 -8.437 -12.082 1.00 95.31 191 GLY A CA 1
ATOM 1463 C C . GLY A 1 191 ? -5.476 -7.121 -12.397 1.00 95.31 191 GLY A C 1
ATOM 1464 O O . GLY A 1 191 ? -5.349 -6.584 -13.497 1.00 95.31 191 GLY A O 1
ATOM 1465 N N . ASP A 1 192 ? -6.215 -6.594 -11.424 1.00 94.38 192 ASP A N 1
ATOM 1466 C CA . ASP A 1 192 ? -6.721 -5.217 -11.431 1.00 94.38 192 ASP A CA 1
ATOM 1467 C C . ASP A 1 192 ? -5.555 -4.224 -11.314 1.00 94.38 192 ASP A C 1
ATOM 1469 O O . ASP A 1 192 ? -5.503 -3.239 -12.041 1.00 94.38 192 ASP A O 1
ATOM 1473 N N . ILE A 1 193 ? -4.591 -4.529 -10.440 1.00 96.12 193 ILE A N 1
ATOM 1474 C CA . ILE A 1 193 ? -3.294 -3.852 -10.331 1.00 96.12 193 ILE A CA 1
ATOM 1475 C C . ILE A 1 193 ? -2.252 -4.692 -11.063 1.00 96.12 193 ILE A C 1
ATOM 1477 O O . ILE A 1 193 ? -2.163 -5.900 -10.840 1.00 96.12 193 ILE A O 1
ATOM 1481 N N . ARG A 1 194 ? -1.415 -4.085 -11.906 1.00 97.50 194 ARG A N 1
ATOM 1482 C CA . ARG A 1 194 ? -0.337 -4.831 -12.574 1.00 97.50 194 ARG A CA 1
ATOM 1483 C C . ARG A 1 194 ? 0.969 -4.081 -12.490 1.00 97.50 194 ARG A C 1
ATOM 1485 O O . ARG A 1 194 ? 1.043 -2.882 -12.744 1.00 97.50 194 ARG A O 1
ATOM 1492 N N . ILE A 1 195 ? 2.011 -4.817 -12.130 1.00 98.56 195 ILE A N 1
ATOM 1493 C CA . ILE A 1 195 ? 3.327 -4.257 -11.866 1.00 98.56 195 ILE A CA 1
ATOM 1494 C C . ILE A 1 195 ? 4.276 -4.691 -12.973 1.00 98.56 195 ILE A C 1
ATOM 1496 O O . ILE A 1 195 ? 4.517 -5.883 -13.177 1.00 98.56 195 ILE A O 1
ATOM 1500 N N . GLY A 1 196 ? 4.830 -3.701 -13.659 1.00 98.31 196 GLY A N 1
ATOM 1501 C CA . GLY A 1 196 ? 5.952 -3.840 -14.568 1.00 98.31 196 GLY A CA 1
ATOM 1502 C C . GLY A 1 196 ? 7.137 -2.997 -14.123 1.00 98.31 196 GLY A C 1
ATOM 1503 O O . GLY A 1 196 ? 7.157 -2.367 -13.066 1.00 98.31 196 GLY A O 1
ATOM 1504 N N . GLY A 1 197 ? 8.151 -2.973 -14.965 1.00 98.12 197 GLY A N 1
ATOM 1505 C CA . GLY A 1 197 ? 9.339 -2.157 -14.771 1.00 98.12 197 GLY A CA 1
ATOM 1506 C C . GLY A 1 197 ? 10.169 -2.131 -16.035 1.00 98.12 197 GLY A C 1
ATOM 1507 O O . GLY A 1 197 ? 10.199 -3.141 -16.733 1.00 98.12 197 GLY A O 1
ATOM 1508 N N . ALA A 1 198 ? 10.747 -0.979 -16.354 1.00 98.00 198 ALA A N 1
ATOM 1509 C CA . ALA A 1 198 ? 11.481 -0.747 -17.589 1.00 98.00 198 ALA A CA 1
ATOM 1510 C C . ALA A 1 198 ? 12.493 0.401 -17.447 1.00 98.00 198 ALA A C 1
ATOM 1512 O O . ALA A 1 198 ? 12.524 1.100 -16.433 1.00 98.00 198 ALA A O 1
ATOM 1513 N N . ASP A 1 199 ? 13.289 0.614 -18.499 1.00 96.06 199 ASP A N 1
ATOM 1514 C CA . ASP A 1 199 ? 14.271 1.698 -18.576 1.00 96.06 199 ASP A CA 1
ATOM 1515 C C . ASP A 1 199 ? 13.599 3.075 -18.551 1.00 96.06 199 ASP A C 1
ATOM 1517 O O . ASP A 1 199 ? 12.957 3.505 -19.516 1.00 96.06 199 ASP A O 1
ATOM 1521 N N . ASP A 1 200 ? 13.806 3.775 -17.438 1.00 93.25 200 ASP A N 1
ATOM 1522 C CA . ASP A 1 200 ? 13.424 5.165 -17.237 1.00 93.25 200 ASP A CA 1
ATOM 1523 C C . ASP A 1 200 ? 14.641 6.053 -16.927 1.00 93.25 200 ASP A C 1
ATOM 1525 O O . ASP A 1 200 ? 14.548 7.098 -16.284 1.00 93.25 200 ASP A O 1
ATOM 1529 N N . SER A 1 201 ? 15.814 5.686 -17.447 1.00 88.88 201 SER A N 1
ATOM 1530 C CA . SER A 1 201 ? 17.075 6.413 -17.235 1.00 88.88 201 SER A CA 1
ATOM 1531 C C . SER A 1 201 ? 17.047 7.874 -17.708 1.00 88.88 201 SER A C 1
ATOM 1533 O O . SER A 1 201 ? 17.888 8.685 -17.306 1.00 88.88 201 SER A O 1
ATOM 1535 N N . GLY A 1 202 ? 16.065 8.243 -18.538 1.00 85.88 202 GLY A N 1
ATOM 1536 C CA . GLY A 1 202 ? 15.764 9.631 -18.890 1.00 85.88 202 GLY A CA 1
ATOM 1537 C C . GLY A 1 202 ? 15.301 10.490 -17.704 1.00 85.88 202 GLY A C 1
ATOM 1538 O O . GLY A 1 202 ? 15.401 11.715 -17.778 1.00 85.88 202 GLY A O 1
ATOM 1539 N N . ASN A 1 203 ? 14.851 9.869 -16.611 1.00 85.38 203 ASN A N 1
ATOM 1540 C CA . ASN A 1 203 ? 14.337 10.499 -15.399 1.00 85.38 203 ASN A CA 1
ATOM 1541 C C . ASN A 1 203 ? 15.052 9.938 -14.152 1.00 85.38 203 ASN A C 1
ATOM 1543 O O . ASN A 1 203 ? 14.422 9.309 -13.308 1.00 85.38 203 ASN A O 1
ATOM 1547 N N . PRO A 1 204 ? 16.355 10.217 -13.960 1.00 80.94 204 PRO A N 1
ATOM 1548 C CA . PRO A 1 204 ? 17.211 9.516 -12.987 1.00 80.94 204 PRO A CA 1
ATOM 1549 C C . PRO A 1 204 ? 16.819 9.699 -11.509 1.00 80.94 204 PRO A C 1
ATOM 1551 O O . PRO A 1 204 ? 17.425 9.097 -10.623 1.00 80.94 204 PRO A O 1
ATOM 1554 N N . MET A 1 205 ? 15.861 10.582 -11.229 1.00 87.38 205 MET A N 1
ATOM 1555 C CA . MET A 1 205 ? 15.341 10.843 -9.890 1.00 87.38 205 MET A CA 1
ATOM 1556 C C . MET A 1 205 ? 14.079 10.037 -9.578 1.00 87.38 205 MET A C 1
ATOM 1558 O O . MET A 1 205 ? 13.768 9.879 -8.402 1.00 87.38 205 MET A O 1
ATOM 1562 N N . ARG A 1 206 ? 13.356 9.554 -10.596 1.00 91.06 206 ARG A N 1
ATOM 1563 C CA . ARG A 1 206 ? 12.126 8.780 -10.430 1.00 91.06 206 ARG A CA 1
ATOM 1564 C C . ARG A 1 206 ? 12.484 7.324 -10.137 1.00 91.06 206 ARG A C 1
ATOM 1566 O O . ARG A 1 206 ? 13.381 6.764 -10.757 1.00 91.06 206 ARG A O 1
ATOM 1573 N N . LEU A 1 207 ? 11.821 6.741 -9.146 1.00 96.50 207 LEU A N 1
ATOM 1574 C CA . LEU A 1 207 ? 12.016 5.347 -8.747 1.00 96.50 207 LEU A CA 1
ATOM 1575 C C . LEU A 1 207 ? 10.966 4.431 -9.360 1.00 96.50 207 LEU A C 1
ATOM 1577 O O . LEU A 1 207 ? 11.281 3.314 -9.776 1.00 96.50 207 LEU A O 1
ATOM 1581 N N . ALA A 1 208 ? 9.727 4.902 -9.378 1.00 96.69 208 ALA A N 1
ATOM 1582 C CA . ALA A 1 208 ? 8.585 4.231 -9.958 1.00 96.69 208 ALA A CA 1
ATOM 1583 C C . ALA A 1 208 ? 7.458 5.250 -10.187 1.00 96.69 208 ALA A C 1
ATOM 1585 O O . ALA A 1 208 ? 7.581 6.434 -9.849 1.00 96.69 208 ALA A O 1
ATOM 1586 N N . TYR A 1 209 ? 6.380 4.789 -10.807 1.00 92.75 209 TYR A N 1
ATOM 1587 C CA . TYR A 1 209 ? 5.128 5.521 -10.884 1.00 92.75 209 TYR A CA 1
ATOM 1588 C C . TYR A 1 209 ? 3.935 4.576 -10.964 1.00 92.75 209 TYR A C 1
ATOM 1590 O O . TYR A 1 209 ? 4.060 3.424 -11.393 1.00 92.75 209 TYR A O 1
ATOM 1598 N N . ALA A 1 210 ? 2.770 5.109 -10.622 1.00 91.94 210 ALA A N 1
ATOM 1599 C CA . ALA A 1 210 ? 1.513 4.392 -10.602 1.00 91.94 210 ALA A CA 1
ATOM 1600 C C . ALA A 1 210 ? 0.365 5.226 -11.168 1.00 91.94 210 ALA A C 1
ATOM 1602 O O . ALA A 1 210 ? 0.356 6.462 -11.124 1.00 91.94 210 ALA A O 1
ATOM 1603 N N . TYR A 1 211 ? -0.638 4.518 -11.667 1.00 87.06 211 TYR A N 1
ATOM 1604 C CA . TYR A 1 211 ? -1.914 5.068 -12.086 1.00 87.06 211 TYR A CA 1
ATOM 1605 C C . TYR A 1 211 ? -2.983 4.722 -11.049 1.00 87.06 211 TYR A C 1
ATOM 1607 O O . TYR A 1 211 ? -3.204 3.551 -10.733 1.00 87.06 211 TYR A O 1
ATOM 1615 N N . GLY A 1 212 ? -3.674 5.741 -10.537 1.00 85.50 212 GLY A N 1
ATOM 1616 C CA . GLY A 1 212 ? -4.751 5.532 -9.570 1.00 85.50 212 GLY A CA 1
ATOM 1617 C C . GLY A 1 212 ? -5.993 4.838 -10.160 1.00 85.50 212 GLY A C 1
ATOM 1618 O O . GLY A 1 212 ? -6.154 4.764 -11.388 1.00 85.50 212 GLY A O 1
ATOM 1619 N N . PRO A 1 213 ? -6.908 4.350 -9.307 1.00 84.19 213 PRO A N 1
ATOM 1620 C CA . PRO A 1 213 ? -8.234 3.906 -9.730 1.00 84.19 213 PRO A CA 1
ATOM 1621 C C . PRO A 1 213 ? -9.024 5.088 -10.315 1.00 84.19 213 PRO A C 1
ATOM 1623 O O . PRO A 1 213 ? -9.024 6.171 -9.738 1.00 84.19 213 PRO A O 1
ATOM 1626 N N . ASP A 1 214 ? -9.715 4.905 -11.443 1.00 69.94 214 ASP A N 1
ATOM 1627 C CA . ASP A 1 214 ? -10.543 5.951 -12.069 1.00 69.94 214 ASP A CA 1
ATOM 1628 C C . ASP A 1 214 ? -12.020 5.519 -12.131 1.00 69.94 214 ASP A C 1
ATOM 1630 O O . ASP A 1 214 ? -12.341 4.369 -12.443 1.00 69.94 214 ASP A O 1
ATOM 1634 N N . PHE A 1 215 ? -12.942 6.451 -11.867 1.00 47.84 215 PHE A N 1
ATOM 1635 C CA . PHE A 1 215 ? -14.392 6.222 -11.768 1.00 47.84 215 PHE A CA 1
ATOM 1636 C C . PHE A 1 215 ? -15.167 6.522 -13.064 1.00 47.84 215 PHE A C 1
ATOM 1638 O O . PHE A 1 215 ? -16.338 6.916 -13.050 1.00 47.84 215 PHE A O 1
ATOM 1645 N N . GLY A 1 216 ? -14.541 6.296 -14.218 1.00 43.97 216 GLY A N 1
ATOM 1646 C CA . GLY A 1 216 ? -15.185 6.340 -15.528 1.00 43.97 216 GLY A CA 1
ATOM 1647 C C . GLY A 1 216 ? -14.826 5.108 -16.349 1.00 43.97 216 GLY A C 1
ATOM 1648 O O . GLY A 1 216 ? -13.657 4.889 -16.618 1.00 43.97 216 GLY A O 1
ATOM 1649 N N . ALA A 1 217 ? -15.838 4.310 -16.724 1.00 43.31 217 ALA A N 1
ATOM 1650 C CA . ALA A 1 217 ? -15.774 3.151 -17.628 1.00 43.31 217 ALA A CA 1
ATOM 1651 C C . ALA A 1 217 ? -14.385 2.492 -17.763 1.00 43.31 217 ALA A C 1
ATOM 1653 O O . ALA A 1 217 ? -13.670 2.834 -18.696 1.00 43.31 217 ALA A O 1
ATOM 1654 N N . ALA A 1 218 ? -14.058 1.536 -16.878 1.00 57.50 218 ALA A N 1
ATOM 1655 C CA . ALA A 1 218 ? -12.900 0.635 -16.974 1.00 57.50 218 ALA A CA 1
ATOM 1656 C C . ALA A 1 218 ? -11.695 1.284 -17.674 1.00 57.50 218 ALA A C 1
ATOM 1658 O O . ALA A 1 218 ? -11.325 0.866 -18.775 1.00 57.50 218 ALA A O 1
ATOM 1659 N N . ASN A 1 219 ? -11.151 2.355 -17.081 1.00 71.38 219 ASN A N 1
ATOM 1660 C CA . ASN A 1 219 ? -9.913 2.932 -17.574 1.00 71.38 219 ASN A CA 1
ATOM 1661 C C . ASN A 1 219 ? -8.870 1.810 -17.528 1.00 71.38 219 ASN A C 1
ATOM 1663 O O . ASN A 1 219 ? -8.554 1.316 -16.447 1.00 71.38 219 ASN A O 1
ATOM 1667 N N . PRO A 1 220 ? -8.369 1.352 -18.682 1.00 75.25 220 PRO A N 1
ATOM 1668 C CA . PRO A 1 220 ? -7.541 0.161 -18.712 1.00 75.25 220 PRO A CA 1
ATOM 1669 C C . PRO A 1 220 ? -6.153 0.414 -18.108 1.00 75.25 220 PRO A C 1
ATOM 1671 O O . PRO A 1 220 ? -5.372 -0.522 -18.017 1.00 75.25 220 PRO A O 1
ATOM 1674 N N . LEU A 1 221 ? -5.840 1.666 -17.739 1.00 84.50 221 LEU A N 1
ATOM 1675 C CA . LEU A 1 221 ? -4.630 2.041 -17.012 1.00 84.50 221 LEU A CA 1
ATOM 1676 C C . LEU A 1 221 ? -4.798 2.059 -15.492 1.00 84.50 221 LEU A C 1
ATOM 1678 O O . LEU A 1 221 ? -3.809 2.266 -14.802 1.00 84.50 221 LEU A O 1
ATOM 1682 N N . SER A 1 222 ? -6.007 1.897 -14.950 1.00 86.19 222 SER A N 1
ATOM 1683 C CA . SER A 1 222 ? -6.194 1.900 -13.497 1.00 86.19 222 SER A CA 1
ATOM 1684 C C . SER A 1 222 ? -5.363 0.801 -12.839 1.00 86.19 222 SER A C 1
ATOM 1686 O O . SER A 1 222 ? -5.410 -0.341 -13.281 1.00 86.19 222 SER A O 1
ATOM 1688 N N . GLY A 1 223 ? -4.611 1.152 -11.794 1.00 89.56 223 GLY A N 1
ATOM 1689 C CA . GLY A 1 223 ? -3.799 0.202 -11.034 1.00 89.56 223 GLY A CA 1
ATOM 1690 C C . GLY A 1 223 ? -2.475 -0.199 -11.677 1.00 89.56 223 GLY A C 1
ATOM 1691 O O . GLY A 1 223 ? -1.756 -1.018 -11.111 1.00 89.56 223 GLY A O 1
ATOM 1692 N N . GLU A 1 224 ? -2.131 0.333 -12.848 1.00 92.81 224 GLU A N 1
ATOM 1693 C CA . GLU A 1 224 ? -0.855 0.018 -13.487 1.00 92.81 224 GLU A CA 1
ATOM 1694 C C . GLU A 1 224 ? 0.304 0.677 -12.716 1.00 92.81 224 GLU A C 1
ATOM 1696 O O . GLU A 1 224 ? 0.236 1.853 -12.354 1.00 92.81 224 GLU A O 1
ATOM 1701 N N . ILE A 1 225 ? 1.378 -0.075 -12.474 1.00 97.19 225 ILE A N 1
ATOM 1702 C CA . ILE A 1 225 ? 2.597 0.374 -11.788 1.00 97.19 225 ILE A CA 1
ATOM 1703 C C . ILE A 1 225 ? 3.803 0.065 -12.677 1.00 97.19 225 ILE A C 1
ATOM 1705 O O . ILE A 1 225 ? 3.882 -1.016 -13.269 1.00 97.19 225 ILE A O 1
ATOM 1709 N N . VAL A 1 226 ? 4.765 0.987 -12.751 1.00 97.75 226 VAL A N 1
ATOM 1710 C CA . VAL A 1 226 ? 6.035 0.783 -13.460 1.00 97.75 226 VAL A CA 1
ATOM 1711 C C . VAL A 1 226 ? 7.212 1.219 -12.598 1.00 97.75 226 VAL A C 1
ATOM 1713 O O . VAL A 1 226 ? 7.286 2.356 -12.140 1.00 97.75 226 VAL A O 1
ATOM 1716 N N . VAL A 1 227 ? 8.161 0.306 -12.418 1.00 98.44 227 VAL A N 1
ATOM 1717 C CA . VAL A 1 227 ? 9.428 0.510 -11.706 1.00 98.44 227 VAL A CA 1
ATOM 1718 C C . VAL A 1 227 ? 10.539 0.928 -12.676 1.00 98.44 227 VAL A C 1
ATOM 1720 O O . VAL A 1 227 ? 10.688 0.316 -13.731 1.00 98.44 227 VAL A O 1
ATOM 1723 N N . ASP A 1 228 ? 11.372 1.909 -12.314 1.00 97.44 228 ASP A N 1
ATOM 1724 C CA . ASP A 1 228 ? 12.612 2.191 -13.052 1.00 97.44 228 ASP A CA 1
ATOM 1725 C C . ASP A 1 228 ? 13.654 1.095 -12.771 1.00 97.44 228 ASP A C 1
ATOM 1727 O O . ASP A 1 228 ? 14.328 1.085 -11.735 1.00 97.44 228 ASP A O 1
ATOM 1731 N N . THR A 1 229 ? 13.808 0.167 -13.712 1.00 97.75 229 THR A N 1
ATOM 1732 C CA . THR A 1 229 ? 14.740 -0.968 -13.609 1.00 97.75 229 THR A CA 1
ATOM 1733 C C . THR A 1 229 ? 16.188 -0.583 -13.908 1.00 97.75 229 THR A C 1
ATOM 1735 O O . THR A 1 229 ? 17.098 -1.404 -13.773 1.00 97.75 229 THR A O 1
ATOM 1738 N N . THR A 1 230 ? 16.452 0.681 -14.248 1.00 95.44 230 THR A N 1
ATOM 1739 C CA . THR A 1 230 ? 17.820 1.208 -14.366 1.00 95.44 230 THR A CA 1
ATOM 1740 C C . THR A 1 230 ? 18.313 1.878 -13.091 1.00 95.44 230 THR A C 1
ATOM 1742 O O . THR A 1 230 ? 19.508 2.178 -12.968 1.00 95.44 230 THR A O 1
ATOM 1745 N N . ASN A 1 231 ? 17.434 2.065 -12.102 1.00 93.94 231 ASN A N 1
ATOM 1746 C CA . ASN A 1 231 ? 17.790 2.762 -10.882 1.00 93.94 231 ASN A CA 1
ATOM 1747 C C . ASN A 1 231 ? 18.621 1.886 -9.932 1.00 93.94 231 ASN A C 1
ATOM 1749 O O . ASN A 1 231 ? 18.147 0.915 -9.334 1.00 93.94 231 ASN A O 1
ATOM 1753 N N . GLY A 1 232 ? 19.877 2.282 -9.707 1.00 93.88 232 GLY A N 1
ATOM 1754 C CA . GLY A 1 232 ? 20.782 1.608 -8.769 1.00 93.88 232 GLY A CA 1
ATOM 1755 C C . GLY A 1 232 ? 20.326 1.650 -7.302 1.00 93.88 232 GLY A C 1
ATOM 1756 O O . GLY A 1 232 ? 20.902 0.943 -6.468 1.00 93.88 232 GLY A O 1
ATOM 1757 N N . PHE A 1 233 ? 19.303 2.447 -6.975 1.00 95.62 233 PHE A N 1
ATOM 1758 C CA . PHE A 1 233 ? 18.702 2.531 -5.646 1.00 95.62 233 PHE A CA 1
ATOM 1759 C C . PHE A 1 233 ? 18.267 1.167 -5.103 1.00 95.62 233 PHE A C 1
ATOM 1761 O O . PHE A 1 233 ? 18.604 0.843 -3.962 1.00 95.62 233 PHE A O 1
ATOM 1768 N N . TYR A 1 234 ? 17.588 0.347 -5.909 1.00 96.81 234 TYR A N 1
ATOM 1769 C CA . TYR A 1 234 ? 17.081 -0.954 -5.463 1.00 96.81 234 TYR A CA 1
ATOM 1770 C C . TYR A 1 234 ? 18.215 -1.911 -5.096 1.00 96.81 234 TYR A C 1
ATOM 1772 O O . TYR A 1 234 ? 18.220 -2.473 -4.005 1.00 96.81 234 TYR A O 1
ATOM 1780 N N . ALA A 1 235 ? 19.228 -2.028 -5.959 1.00 96.06 235 ALA A N 1
ATOM 1781 C CA . ALA A 1 235 ? 20.387 -2.879 -5.698 1.00 96.06 235 ALA A CA 1
ATOM 1782 C C . ALA A 1 235 ? 21.217 -2.385 -4.498 1.00 96.06 235 ALA A C 1
ATOM 1784 O O . ALA A 1 235 ? 21.719 -3.192 -3.720 1.00 96.06 235 ALA A O 1
ATOM 1785 N N . THR A 1 236 ? 21.343 -1.065 -4.319 1.00 95.69 236 THR A N 1
ATOM 1786 C CA . THR A 1 236 ? 22.101 -0.468 -3.203 1.00 95.69 236 THR A CA 1
ATOM 1787 C C . THR A 1 236 ? 21.407 -0.666 -1.852 1.00 95.69 236 THR A C 1
ATOM 1789 O O . THR A 1 236 ? 22.081 -0.762 -0.828 1.00 95.69 236 THR A O 1
ATOM 1792 N N . ASN A 1 237 ? 20.074 -0.743 -1.842 1.00 95.75 237 ASN A N 1
ATOM 1793 C CA . ASN A 1 237 ? 19.263 -0.933 -0.637 1.00 95.75 237 ASN A CA 1
ATOM 1794 C C . ASN A 1 237 ? 18.755 -2.376 -0.466 1.00 95.75 237 ASN A C 1
ATOM 1796 O O . ASN A 1 237 ? 17.891 -2.626 0.377 1.00 95.75 237 ASN A O 1
ATOM 1800 N N . ALA A 1 238 ? 19.277 -3.320 -1.252 1.00 96.44 238 ALA A N 1
ATOM 1801 C CA . ALA A 1 238 ? 18.940 -4.727 -1.128 1.00 96.44 238 ALA A CA 1
ATOM 1802 C C . ALA A 1 238 ? 19.671 -5.370 0.062 1.00 96.44 238 ALA A C 1
ATOM 1804 O O . ALA A 1 238 ? 20.885 -5.236 0.216 1.00 96.44 238 ALA A O 1
ATOM 1805 N N . ASP A 1 239 ? 18.946 -6.139 0.871 1.00 95.88 239 ASP A N 1
ATOM 1806 C CA . ASP A 1 239 ? 19.481 -6.913 2.002 1.00 95.88 239 ASP A CA 1
ATOM 1807 C C . ASP A 1 239 ? 19.106 -8.406 1.906 1.00 95.88 239 ASP A C 1
ATOM 1809 O O . ASP A 1 239 ? 18.952 -9.116 2.901 1.00 95.88 239 ASP A O 1
ATOM 1813 N N . GLY A 1 240 ? 19.012 -8.897 0.665 1.00 94.44 240 GLY A N 1
ATOM 1814 C CA . GLY A 1 240 ? 18.663 -10.275 0.315 1.00 94.44 240 GLY A CA 1
ATOM 1815 C C . GLY A 1 240 ? 17.156 -10.488 0.162 1.00 94.44 240 GLY A C 1
ATOM 1816 O O . GLY A 1 240 ? 16.348 -9.706 0.644 1.00 94.44 240 GLY A O 1
ATOM 1817 N N . ALA A 1 241 ? 16.752 -11.575 -0.499 1.00 93.69 241 ALA A N 1
ATOM 1818 C CA . ALA A 1 241 ? 15.349 -11.804 -0.878 1.00 93.69 241 ALA A CA 1
ATOM 1819 C C . ALA A 1 241 ? 14.373 -11.933 0.320 1.00 93.69 241 ALA A C 1
ATOM 1821 O O . ALA A 1 241 ? 13.167 -11.711 0.210 1.00 93.69 241 ALA A O 1
ATOM 1822 N N . THR A 1 242 ? 14.903 -12.262 1.498 1.00 93.31 242 THR A N 1
ATOM 1823 C CA . THR A 1 242 ? 14.150 -12.374 2.757 1.00 93.31 242 THR A CA 1
ATOM 1824 C C . THR A 1 242 ? 14.403 -11.210 3.715 1.00 93.31 242 THR A C 1
ATOM 1826 O O . THR A 1 242 ? 13.892 -11.230 4.831 1.00 93.31 242 THR A O 1
ATOM 1829 N N . GLY A 1 243 ? 15.228 -10.238 3.324 1.00 94.69 243 GLY A N 1
ATOM 1830 C CA . GLY A 1 243 ? 15.544 -9.069 4.135 1.00 94.69 243 GLY A CA 1
ATOM 1831 C C . GLY A 1 243 ? 14.405 -8.047 4.177 1.00 94.69 243 GLY A C 1
ATOM 1832 O O . GLY A 1 243 ? 13.343 -8.229 3.559 1.00 94.69 243 GLY A O 1
ATOM 1833 N N . ALA A 1 244 ? 14.626 -6.963 4.920 1.00 92.94 244 ALA A N 1
ATOM 1834 C CA . ALA A 1 244 ? 13.652 -5.892 5.087 1.00 92.94 244 ALA A CA 1
ATOM 1835 C C . ALA A 1 244 ? 13.434 -5.100 3.789 1.00 92.94 244 ALA A C 1
ATOM 1837 O O . ALA A 1 244 ? 12.312 -4.657 3.544 1.00 92.94 244 ALA A O 1
ATOM 1838 N N . ASN A 1 245 ? 14.490 -4.955 2.978 1.00 96.38 245 ASN A N 1
ATOM 1839 C CA . ASN A 1 245 ? 14.547 -4.249 1.699 1.00 96.38 245 ASN A CA 1
ATOM 1840 C C . ASN A 1 245 ? 13.795 -2.914 1.726 1.00 96.38 245 ASN A C 1
ATOM 1842 O O . ASN A 1 245 ? 12.935 -2.683 0.884 1.00 96.38 245 ASN A O 1
ATOM 1846 N N . LEU A 1 246 ? 14.093 -2.044 2.700 1.00 95.56 246 LEU A N 1
ATOM 1847 C CA . LEU A 1 246 ? 13.320 -0.816 2.948 1.00 95.56 246 LEU A CA 1
ATOM 1848 C C . LEU A 1 246 ? 13.126 0.042 1.691 1.00 95.56 246 LEU A C 1
ATOM 1850 O O . LEU A 1 246 ? 12.027 0.536 1.472 1.00 95.56 246 LEU A O 1
ATOM 1854 N N . GLY A 1 247 ? 14.157 0.167 0.846 1.00 95.88 247 GLY A N 1
ATOM 1855 C CA . GLY A 1 247 ? 14.050 0.904 -0.413 1.00 95.88 247 GLY A CA 1
ATOM 1856 C C . GLY A 1 247 ? 13.014 0.301 -1.358 1.00 95.88 247 GLY A C 1
ATOM 1857 O O . GLY A 1 247 ? 12.109 1.004 -1.793 1.00 95.88 247 GLY A O 1
ATOM 1858 N N . PHE A 1 248 ? 13.094 -1.004 -1.623 1.00 97.75 248 PHE A N 1
ATOM 1859 C CA . PHE A 1 248 ? 12.099 -1.698 -2.441 1.00 97.75 248 PHE A CA 1
ATOM 1860 C C . PHE A 1 248 ? 10.714 -1.660 -1.783 1.00 97.75 248 PHE A C 1
ATOM 1862 O O . PHE A 1 248 ? 9.747 -1.248 -2.408 1.00 97.75 248 PHE A O 1
ATOM 1869 N N . HIS A 1 249 ? 10.621 -2.036 -0.507 1.00 98.12 249 HIS A N 1
ATOM 1870 C CA . HIS A 1 249 ? 9.353 -2.152 0.201 1.00 98.12 249 HIS A CA 1
ATOM 1871 C C . HIS A 1 249 ? 8.602 -0.822 0.264 1.00 98.12 249 HIS A C 1
ATOM 1873 O O . HIS A 1 249 ? 7.436 -0.796 -0.101 1.00 98.12 249 HIS A O 1
ATOM 1879 N N . ASN A 1 250 ? 9.249 0.274 0.672 1.00 98.12 250 ASN A N 1
ATOM 1880 C CA . ASN A 1 250 ? 8.572 1.569 0.753 1.00 98.12 250 ASN A CA 1
ATOM 1881 C C . ASN A 1 250 ? 8.247 2.132 -0.631 1.00 98.12 250 ASN A C 1
ATOM 1883 O O . ASN A 1 250 ? 7.203 2.750 -0.776 1.00 98.12 250 ASN A O 1
ATOM 1887 N N . THR A 1 251 ? 9.084 1.888 -1.646 1.00 98.31 251 THR A N 1
ATOM 1888 C CA . THR A 1 251 ? 8.767 2.329 -3.013 1.00 98.31 251 THR A CA 1
ATOM 1889 C C . THR A 1 251 ? 7.534 1.608 -3.543 1.00 98.31 251 THR A C 1
ATOM 1891 O O . THR A 1 251 ? 6.574 2.252 -3.940 1.00 98.31 251 THR A O 1
ATOM 1894 N N . ILE A 1 252 ? 7.506 0.273 -3.488 1.00 98.62 252 ILE A N 1
ATOM 1895 C CA . ILE A 1 252 ? 6.350 -0.481 -3.982 1.00 98.62 252 ILE A CA 1
ATOM 1896 C C . ILE A 1 252 ? 5.116 -0.223 -3.110 1.00 98.62 252 ILE A C 1
ATOM 1898 O O . ILE A 1 252 ? 4.028 -0.090 -3.649 1.00 98.62 252 ILE A O 1
ATOM 1902 N N . ALA A 1 253 ? 5.256 -0.092 -1.786 1.00 98.44 253 ALA A N 1
ATOM 1903 C CA . ALA A 1 253 ? 4.126 0.242 -0.918 1.00 98.44 253 ALA A CA 1
ATOM 1904 C C . ALA A 1 253 ? 3.539 1.624 -1.242 1.00 98.44 253 ALA A C 1
ATOM 1906 O O . ALA A 1 253 ? 2.320 1.756 -1.248 1.00 98.44 253 ALA A O 1
ATOM 1907 N N . HIS A 1 254 ? 4.382 2.614 -1.554 1.00 97.31 254 HIS A N 1
ATOM 1908 C CA . HIS A 1 254 ? 3.965 3.942 -2.007 1.00 97.31 254 HIS A CA 1
ATOM 1909 C C . HIS A 1 254 ? 3.198 3.875 -3.336 1.00 97.31 254 HIS A C 1
ATOM 1911 O O . HIS A 1 254 ? 2.092 4.397 -3.441 1.00 97.31 254 HIS A O 1
ATOM 1917 N N . GLU A 1 255 ? 3.730 3.163 -4.333 1.00 96.62 255 GLU A N 1
ATOM 1918 C CA . GLU A 1 255 ? 3.041 3.003 -5.621 1.00 96.62 255 GLU A CA 1
ATOM 1919 C C . GLU A 1 255 ? 1.738 2.202 -5.503 1.00 96.62 255 GLU A C 1
ATOM 1921 O O . GLU A 1 255 ? 0.753 2.519 -6.167 1.00 96.62 255 GLU A O 1
ATOM 1926 N N . VAL A 1 256 ? 1.690 1.196 -4.622 1.00 97.44 256 VAL A N 1
ATOM 1927 C CA . VAL A 1 256 ? 0.439 0.500 -4.292 1.00 97.44 256 VAL A CA 1
ATOM 1928 C C . VAL A 1 256 ? -0.545 1.460 -3.627 1.00 97.44 256 VAL A C 1
ATOM 1930 O O . VAL A 1 256 ? -1.716 1.432 -3.986 1.00 97.44 256 VAL A O 1
ATOM 1933 N N . GLY A 1 257 ? -0.085 2.356 -2.746 1.00 95.00 257 GLY A N 1
ATOM 1934 C CA . GLY A 1 257 ? -0.895 3.435 -2.175 1.00 95.00 257 GLY A CA 1
ATOM 1935 C C . GLY A 1 257 ? -1.595 4.263 -3.256 1.00 95.00 257 GLY A C 1
ATOM 1936 O O . GLY A 1 257 ? -2.812 4.440 -3.213 1.00 95.00 257 GLY A O 1
ATOM 1937 N N . HIS A 1 258 ? -0.869 4.675 -4.296 1.00 91.94 258 HIS A N 1
ATOM 1938 C CA . HIS A 1 258 ? -1.471 5.325 -5.464 1.00 91.94 258 HIS A CA 1
ATOM 1939 C C . HIS A 1 258 ? -2.447 4.426 -6.216 1.00 91.94 258 HIS A C 1
ATOM 1941 O O . HIS A 1 258 ? -3.562 4.849 -6.518 1.00 91.94 258 HIS A O 1
ATOM 1947 N N . ALA A 1 259 ? -2.058 3.179 -6.485 1.00 92.56 259 ALA A N 1
ATOM 1948 C CA . ALA A 1 259 ? -2.888 2.205 -7.187 1.00 92.56 259 ALA A CA 1
ATOM 1949 C C . ALA A 1 259 ? -4.177 1.845 -6.431 1.00 92.56 259 ALA A C 1
ATOM 1951 O O . ALA A 1 259 ? -5.083 1.287 -7.042 1.00 92.56 259 ALA A O 1
ATOM 1952 N N . ILE A 1 260 ? -4.293 2.179 -5.142 1.00 92.69 260 ILE A N 1
ATOM 1953 C CA . ILE A 1 260 ? -5.523 2.043 -4.347 1.00 92.69 260 ILE A CA 1
ATOM 1954 C C . ILE A 1 260 ? -6.216 3.377 -4.054 1.00 92.69 260 ILE A C 1
ATOM 1956 O O . ILE A 1 260 ? -7.266 3.370 -3.417 1.00 92.69 260 ILE A O 1
ATOM 1960 N N . GLY A 1 261 ? -5.705 4.503 -4.554 1.00 88.25 261 GLY A N 1
ATOM 1961 C CA . GLY A 1 261 ? -6.396 5.795 -4.503 1.00 88.25 261 GLY A CA 1
ATOM 1962 C C . GLY A 1 261 ? -5.802 6.844 -3.576 1.00 88.25 261 GLY A C 1
ATOM 1963 O O . GLY A 1 261 ? -6.400 7.907 -3.411 1.00 88.25 261 GLY A O 1
ATOM 1964 N N . LEU A 1 262 ? -4.644 6.583 -2.972 1.00 87.12 262 LEU A N 1
ATOM 1965 C CA . LEU A 1 262 ? -3.961 7.582 -2.160 1.00 87.12 262 LEU A CA 1
ATOM 1966 C C . LEU A 1 262 ? -3.189 8.573 -3.043 1.00 87.12 262 LEU A C 1
ATOM 1968 O O . LEU A 1 262 ? -2.584 8.201 -4.047 1.00 87.12 262 LEU A O 1
ATOM 1972 N N . GLY A 1 263 ? -3.223 9.851 -2.682 1.00 84.12 263 GLY A N 1
ATOM 1973 C CA . GLY A 1 263 ? -2.460 10.928 -3.312 1.00 84.12 263 GLY A CA 1
ATOM 1974 C C . GLY A 1 263 ? -1.183 11.239 -2.536 1.00 84.12 263 GLY A C 1
ATOM 1975 O O . GLY A 1 263 ? -0.985 10.746 -1.425 1.00 84.12 263 GLY A O 1
ATOM 1976 N N . HIS A 1 264 ? -0.298 12.064 -3.107 1.00 85.06 264 HIS A N 1
ATOM 1977 C CA . HIS A 1 264 ? 0.859 12.541 -2.349 1.00 85.06 264 HIS A CA 1
ATOM 1978 C C . HIS A 1 264 ? 0.463 13.465 -1.205 1.00 85.06 264 HIS A C 1
ATOM 1980 O O . HIS A 1 264 ? -0.408 14.331 -1.329 1.00 85.06 264 HIS A O 1
ATOM 1986 N N . VAL A 1 265 ? 1.226 13.345 -0.125 1.00 81.38 265 VAL A N 1
ATOM 1987 C CA . VAL A 1 265 ? 1.223 14.277 0.997 1.00 81.38 265 VAL A CA 1
ATOM 1988 C C . VAL A 1 265 ? 2.634 14.685 1.370 1.00 81.38 265 VAL A C 1
ATOM 1990 O O . VAL A 1 265 ? 3.586 13.931 1.208 1.00 81.38 265 VAL A O 1
ATOM 1993 N N . VAL A 1 266 ? 2.780 15.881 1.918 1.00 82.00 266 VAL A N 1
ATOM 1994 C CA . VAL A 1 266 ? 4.052 16.411 2.396 1.00 82.00 266 VAL A CA 1
ATOM 1995 C C . VAL A 1 266 ? 3.865 16.817 3.857 1.00 82.00 266 VAL A C 1
ATOM 1997 O O . VAL A 1 266 ? 3.303 17.879 4.134 1.00 82.00 266 VAL A O 1
ATOM 2000 N N . PRO A 1 267 ? 4.278 15.969 4.815 1.00 75.25 267 PRO A N 1
ATOM 2001 C CA . PRO A 1 267 ? 4.329 16.341 6.219 1.00 75.25 267 PRO A CA 1
ATOM 2002 C C . PRO A 1 267 ? 5.304 17.500 6.448 1.00 75.25 267 PRO A C 1
ATOM 2004 O O . PRO A 1 267 ? 6.358 17.564 5.810 1.00 75.25 267 PRO A O 1
ATOM 2007 N N . ASP A 1 268 ? 4.980 18.390 7.385 1.00 71.62 268 ASP A N 1
ATOM 2008 C CA . ASP A 1 268 ? 5.933 19.392 7.881 1.00 71.62 268 ASP A CA 1
ATOM 2009 C C . ASP A 1 268 ? 6.807 18.804 9.020 1.00 71.62 268 ASP A C 1
ATOM 2011 O O . ASP A 1 268 ? 6.833 17.594 9.249 1.00 71.62 268 ASP A O 1
ATOM 2015 N N . VAL A 1 269 ? 7.535 19.657 9.753 1.00 60.00 269 VAL A N 1
ATOM 2016 C CA . VAL A 1 269 ? 8.585 19.360 10.753 1.00 60.00 269 VAL A CA 1
ATOM 2017 C C . VAL A 1 269 ? 8.297 18.204 11.736 1.00 60.00 269 VAL A C 1
ATOM 2019 O O . VAL A 1 269 ? 9.248 17.624 12.265 1.00 60.00 269 VAL A O 1
ATOM 2022 N N . SER A 1 270 ? 7.037 17.873 12.031 1.00 58.12 270 SER A N 1
ATOM 2023 C CA . SER A 1 270 ? 6.655 16.840 13.009 1.00 58.12 270 SER A CA 1
ATOM 2024 C C . SER A 1 270 ? 6.141 15.521 12.424 1.00 58.12 270 SER A C 1
ATOM 2026 O O . SER A 1 270 ? 6.034 14.562 13.190 1.00 58.12 270 SER A O 1
ATOM 2028 N N . GLY A 1 271 ? 5.816 15.448 11.131 1.00 62.09 271 GLY A N 1
ATOM 2029 C CA . GLY A 1 271 ? 5.126 14.293 10.552 1.00 62.09 271 GLY A CA 1
ATOM 2030 C C . GLY A 1 271 ? 6.009 13.386 9.693 1.00 62.09 271 GLY A C 1
ATOM 2031 O O . GLY A 1 271 ? 7.088 13.761 9.235 1.00 62.09 271 GLY A O 1
ATOM 2032 N N . VAL A 1 272 ? 5.524 12.167 9.462 1.00 82.88 272 VAL A N 1
ATOM 2033 C CA . VAL A 1 272 ? 6.049 11.214 8.478 1.00 82.88 272 VAL A CA 1
ATOM 2034 C C . VAL A 1 272 ? 4.873 10.576 7.748 1.00 82.88 272 VAL A C 1
ATOM 2036 O O . VAL A 1 272 ? 3.847 10.300 8.362 1.00 82.88 272 VAL A O 1
ATOM 2039 N N . ALA A 1 273 ? 5.023 10.342 6.450 1.00 87.75 273 ALA A N 1
ATOM 2040 C CA . ALA A 1 273 ? 4.037 9.649 5.632 1.00 87.75 273 ALA A CA 1
ATOM 2041 C C . ALA A 1 273 ? 4.762 8.795 4.597 1.00 87.75 273 ALA A C 1
ATOM 2043 O O . ALA A 1 273 ? 5.801 9.198 4.071 1.00 87.75 273 ALA A O 1
ATOM 2044 N N . LEU A 1 274 ? 4.231 7.609 4.322 1.00 93.50 274 LEU A N 1
ATOM 2045 C CA . LEU A 1 274 ? 4.669 6.771 3.214 1.00 93.50 274 LEU A CA 1
ATOM 2046 C C . LEU A 1 274 ? 4.374 7.462 1.884 1.00 93.50 274 LEU A C 1
ATOM 2048 O O . LEU A 1 274 ? 5.204 7.401 0.980 1.00 93.50 274 LEU A O 1
ATOM 2052 N N . MET A 1 275 ? 3.235 8.154 1.786 1.00 90.62 275 MET A N 1
ATOM 2053 C CA . MET A 1 275 ? 2.793 8.841 0.573 1.00 90.62 275 MET A CA 1
ATOM 2054 C C . MET A 1 275 ? 3.515 10.177 0.318 1.00 90.62 275 MET A C 1
ATOM 2056 O O . MET A 1 275 ? 3.038 11.010 -0.449 1.00 90.62 275 MET A O 1
ATOM 2060 N N . THR A 1 276 ? 4.702 10.392 0.900 1.00 88.56 276 THR A N 1
ATOM 2061 C CA . THR A 1 276 ? 5.583 11.495 0.491 1.00 88.56 276 THR A CA 1
ATOM 2062 C C . THR A 1 276 ? 6.209 11.235 -0.869 1.00 88.56 276 THR A C 1
ATOM 2064 O O . THR A 1 276 ? 6.714 10.131 -1.074 1.00 88.56 276 THR A O 1
ATOM 2067 N N . PRO A 1 277 ? 6.296 12.236 -1.766 1.00 86.62 277 PRO A N 1
ATOM 2068 C CA . PRO A 1 277 ? 6.836 12.032 -3.110 1.00 86.62 277 PRO A CA 1
ATOM 2069 C C . PRO A 1 277 ? 8.283 11.520 -3.090 1.00 86.62 277 PRO A C 1
ATOM 2071 O O . PRO A 1 277 ? 8.688 10.755 -3.958 1.00 86.62 277 PRO A O 1
ATOM 2074 N N . THR A 1 278 ? 9.070 11.882 -2.076 1.00 90.69 278 THR A N 1
ATOM 2075 C CA . THR A 1 278 ? 10.418 11.339 -1.868 1.00 90.69 278 THR A CA 1
ATOM 2076 C C . THR A 1 278 ? 10.382 10.154 -0.907 1.00 90.69 278 THR A C 1
ATOM 2078 O O . THR A 1 278 ? 9.935 10.294 0.230 1.00 90.69 278 THR A O 1
ATOM 2081 N N . ILE A 1 279 ? 10.931 9.006 -1.313 1.00 93.12 279 ILE A N 1
ATOM 2082 C CA . ILE A 1 279 ? 10.948 7.800 -0.476 1.00 93.12 279 ILE A CA 1
ATOM 2083 C C . ILE A 1 279 ? 11.805 8.008 0.779 1.00 93.12 279 ILE A C 1
ATOM 2085 O O . ILE A 1 279 ? 12.974 8.396 0.714 1.00 93.12 279 ILE A O 1
ATOM 2089 N N . SER A 1 280 ? 11.232 7.686 1.940 1.00 92.31 280 SER A N 1
ATOM 2090 C CA . SER A 1 280 ? 11.936 7.649 3.222 1.00 92.31 280 SER A CA 1
ATOM 2091 C C . SER A 1 280 ? 12.453 6.245 3.527 1.00 92.31 280 SER A C 1
ATOM 2093 O O . SER A 1 280 ? 11.770 5.251 3.298 1.00 92.31 280 SER A O 1
ATOM 2095 N N . LEU A 1 281 ? 13.652 6.160 4.105 1.00 93.94 281 LEU A N 1
ATOM 2096 C CA . LEU A 1 281 ? 14.222 4.917 4.645 1.00 93.94 281 LEU A CA 1
ATOM 2097 C C . LEU A 1 281 ? 14.206 4.885 6.185 1.00 93.94 281 LEU A C 1
ATOM 2099 O O . LEU A 1 281 ? 14.822 4.011 6.791 1.00 93.94 281 LEU A O 1
ATOM 2103 N N . ALA A 1 282 ? 13.552 5.858 6.830 1.00 93.06 282 ALA A N 1
ATOM 2104 C CA . ALA A 1 282 ? 13.538 5.997 8.290 1.00 93.06 282 ALA A CA 1
ATOM 2105 C C . ALA A 1 282 ? 12.521 5.076 8.989 1.00 93.06 282 ALA A C 1
ATOM 2107 O O . ALA A 1 282 ? 12.640 4.820 10.185 1.00 93.06 282 ALA A O 1
ATOM 2108 N N . PHE A 1 283 ? 11.533 4.584 8.245 1.00 94.25 283 PHE A N 1
ATOM 2109 C CA . PHE A 1 283 ? 10.455 3.713 8.708 1.00 94.25 283 PHE A CA 1
ATOM 2110 C C . PHE A 1 283 ? 10.112 2.695 7.615 1.00 94.25 283 PHE A C 1
ATOM 2112 O O . PHE A 1 283 ? 10.695 2.725 6.530 1.00 94.25 283 PHE A O 1
ATOM 2119 N N . ARG A 1 284 ? 9.184 1.778 7.899 1.00 94.81 284 ARG A N 1
ATOM 2120 C CA . ARG A 1 284 ? 8.711 0.770 6.945 1.00 94.81 284 ARG A CA 1
ATOM 2121 C C . ARG A 1 284 ? 7.191 0.837 6.825 1.00 94.81 284 ARG A C 1
ATOM 2123 O O . ARG A 1 284 ? 6.521 0.654 7.834 1.00 94.81 284 ARG A O 1
ATOM 2130 N N . GLY A 1 285 ? 6.690 1.012 5.605 1.00 94.56 285 GLY A N 1
ATOM 2131 C CA . GLY A 1 285 ? 5.263 0.929 5.290 1.00 94.56 285 GLY A CA 1
ATOM 2132 C C . GLY A 1 285 ? 4.426 2.144 5.722 1.00 94.56 285 GLY A C 1
ATOM 2133 O O . GLY A 1 285 ? 4.993 3.187 6.069 1.00 94.56 285 GLY A O 1
ATOM 2134 N N . PRO A 1 286 ? 3.087 2.013 5.669 1.00 94.38 286 PRO A N 1
ATOM 2135 C CA . PRO A 1 286 ? 2.135 3.096 5.927 1.00 94.38 286 PRO A CA 1
ATOM 2136 C C . PRO A 1 286 ? 2.298 3.720 7.317 1.00 94.38 286 PRO A C 1
ATOM 2138 O O . PRO A 1 286 ? 2.584 3.024 8.292 1.00 94.38 286 PRO A O 1
ATOM 2141 N N . GLN A 1 287 ? 2.142 5.037 7.398 1.00 93.00 287 GLN A N 1
ATOM 2142 C CA . GLN A 1 287 ? 2.144 5.834 8.625 1.00 93.00 287 GLN A CA 1
ATOM 2143 C C . GLN A 1 287 ? 0.727 6.343 8.929 1.00 93.00 287 GLN A C 1
ATOM 2145 O O . GLN A 1 287 ? -0.206 6.087 8.174 1.00 93.00 287 GLN A O 1
ATOM 2150 N N . HIS A 1 288 ? 0.559 7.059 10.045 1.00 88.38 288 HIS A N 1
ATOM 2151 C CA . HIS A 1 288 ? -0.751 7.462 10.578 1.00 88.38 288 HIS A CA 1
ATOM 2152 C C . HIS A 1 288 ? -1.682 8.102 9.536 1.00 88.38 288 HIS A C 1
ATOM 2154 O O . HIS A 1 288 ? -2.827 7.684 9.401 1.00 88.38 288 HIS A O 1
ATOM 2160 N N . ASP A 1 289 ? -1.184 9.065 8.760 1.00 86.50 289 ASP A N 1
ATOM 2161 C CA . ASP A 1 289 ? -1.991 9.742 7.738 1.00 86.50 289 ASP A CA 1
ATOM 2162 C C . ASP A 1 289 ? -2.370 8.813 6.568 1.00 86.50 289 ASP A C 1
ATOM 2164 O O . ASP A 1 289 ? -3.507 8.836 6.104 1.00 86.50 289 ASP A O 1
ATOM 2168 N N . ASP A 1 290 ? -1.455 7.928 6.153 1.00 90.88 290 ASP A N 1
ATOM 2169 C CA . ASP A 1 290 ? -1.713 6.932 5.103 1.00 90.88 290 ASP A CA 1
ATOM 2170 C C . ASP A 1 290 ? -2.766 5.904 5.556 1.00 90.88 290 ASP A C 1
ATOM 2172 O O . ASP A 1 290 ? -3.619 5.492 4.770 1.00 90.88 290 ASP A O 1
ATOM 2176 N N . ILE A 1 291 ? -2.730 5.519 6.840 1.00 91.25 291 ILE A N 1
ATOM 2177 C CA . ILE A 1 291 ? -3.709 4.620 7.469 1.00 91.25 291 ILE A CA 1
ATOM 2178 C C . ILE A 1 291 ? -5.096 5.273 7.478 1.00 91.25 291 ILE A C 1
ATOM 2180 O O . ILE A 1 291 ? -6.069 4.653 7.060 1.00 91.25 291 ILE A O 1
ATOM 2184 N N . LEU A 1 292 ? -5.196 6.541 7.891 1.00 86.44 292 LEU A N 1
ATOM 2185 C CA . LEU A 1 292 ? -6.463 7.280 7.854 1.00 86.44 292 LEU A CA 1
ATOM 2186 C C . LEU A 1 292 ? -7.004 7.418 6.424 1.00 86.44 292 LEU A C 1
ATOM 2188 O O . LEU A 1 292 ? -8.210 7.281 6.199 1.00 86.44 292 LEU A O 1
ATOM 2192 N N . GLY A 1 293 ? -6.115 7.663 5.459 1.00 86.19 293 GLY A N 1
ATOM 2193 C CA . GLY A 1 293 ? -6.454 7.724 4.042 1.00 86.19 293 GLY A CA 1
ATOM 2194 C C . GLY A 1 293 ? -7.053 6.411 3.541 1.00 86.19 293 GLY A C 1
ATOM 2195 O O . GLY A 1 293 ? -8.146 6.412 2.974 1.00 86.19 293 GLY A O 1
ATOM 2196 N N . VAL A 1 294 ? -6.386 5.281 3.796 1.00 90.56 294 VAL A N 1
ATOM 2197 C CA . VAL A 1 294 ? -6.872 3.972 3.334 1.00 90.56 294 VAL A CA 1
ATOM 2198 C C . VAL A 1 294 ? -8.129 3.522 4.084 1.00 90.56 294 VAL A C 1
ATOM 2200 O O . VAL A 1 294 ? -9.024 2.976 3.448 1.00 90.56 294 VAL A O 1
ATOM 2203 N N . HIS A 1 295 ? -8.265 3.824 5.382 1.00 89.38 295 HIS A N 1
ATOM 2204 C CA . HIS A 1 295 ? -9.493 3.570 6.154 1.00 89.38 295 HIS A CA 1
ATOM 2205 C C . HIS A 1 295 ? -10.685 4.344 5.600 1.00 89.38 295 HIS A C 1
ATOM 2207 O O . HIS A 1 295 ? -11.760 3.782 5.431 1.00 89.38 295 HIS A O 1
ATOM 2213 N N . THR A 1 296 ? -10.483 5.606 5.213 1.00 85.69 296 THR A N 1
ATOM 2214 C CA . THR A 1 296 ? -11.534 6.404 4.557 1.00 85.69 296 THR A CA 1
ATOM 2215 C C . THR A 1 296 ? -12.010 5.754 3.253 1.00 85.69 296 THR A C 1
ATOM 2217 O O . THR A 1 296 ? -13.174 5.876 2.871 1.00 85.69 296 THR A O 1
ATOM 2220 N N . LEU A 1 297 ? -11.111 5.079 2.531 1.00 87.38 297 LEU A N 1
ATOM 2221 C CA . LEU A 1 297 ? -11.439 4.441 1.262 1.00 87.38 297 LEU A CA 1
ATOM 2222 C C . LEU A 1 297 ? -12.027 3.038 1.438 1.00 87.38 297 LEU A C 1
ATOM 2224 O O . LEU A 1 297 ? -12.982 2.716 0.737 1.00 87.38 297 LEU A O 1
ATOM 2228 N N . TYR A 1 298 ? -11.476 2.209 2.319 1.00 90.50 298 TYR A N 1
ATOM 2229 C CA . TYR A 1 298 ? -11.746 0.766 2.356 1.00 90.50 298 TYR A CA 1
ATOM 2230 C C . TYR A 1 298 ? -12.100 0.218 3.742 1.00 90.50 298 TYR A C 1
ATOM 2232 O O . TYR A 1 298 ? -12.197 -0.997 3.883 1.00 90.50 298 TYR A O 1
ATOM 2240 N N . GLY A 1 299 ? -12.243 1.078 4.752 1.00 90.00 299 GLY A N 1
ATOM 2241 C CA . GLY A 1 299 ? -12.456 0.658 6.134 1.00 90.00 299 GLY A CA 1
ATOM 2242 C C . GLY A 1 299 ? -11.206 0.035 6.754 1.00 90.00 299 GLY A C 1
ATOM 2243 O O . GLY A 1 299 ? -10.120 0.015 6.155 1.00 90.00 299 GLY A O 1
ATOM 2244 N N . ASP A 1 300 ? -11.345 -0.470 7.976 1.00 92.19 300 ASP A N 1
ATOM 2245 C CA . ASP A 1 300 ? -10.271 -1.187 8.659 1.00 92.19 300 ASP A CA 1
ATOM 2246 C C . ASP A 1 300 ? -10.258 -2.695 8.344 1.00 92.19 300 ASP A C 1
ATOM 2248 O O . ASP A 1 300 ? -11.063 -3.209 7.569 1.00 92.19 300 ASP A O 1
ATOM 2252 N N . ARG A 1 301 ? -9.289 -3.418 8.919 1.00 92.12 301 ARG A N 1
ATOM 2253 C CA . ARG A 1 301 ? -9.058 -4.847 8.641 1.00 92.12 301 ARG A CA 1
ATOM 2254 C C . ARG A 1 301 ? -10.235 -5.773 8.978 1.00 92.12 301 ARG A C 1
ATOM 2256 O O . ARG A 1 301 ? -10.243 -6.926 8.546 1.00 92.12 301 ARG A O 1
ATOM 2263 N N . PHE A 1 302 ? -11.193 -5.343 9.797 1.00 91.25 302 PHE A N 1
ATOM 2264 C CA . PHE A 1 302 ? -12.352 -6.150 10.172 1.00 91.25 302 PHE A CA 1
ATOM 2265 C C . PHE A 1 302 ? -13.506 -5.939 9.196 1.00 91.25 302 PHE A C 1
ATOM 2267 O O . PHE A 1 302 ? -14.535 -5.364 9.527 1.00 91.25 302 PHE A O 1
ATOM 2274 N N . ILE A 1 303 ? -13.325 -6.494 8.001 1.00 83.56 303 ILE A N 1
ATOM 2275 C CA . ILE A 1 303 ? -14.257 -6.415 6.875 1.00 83.56 303 ILE A CA 1
ATOM 2276 C C . ILE A 1 303 ? -15.711 -6.738 7.278 1.00 83.56 303 ILE A C 1
ATOM 2278 O O . ILE A 1 303 ? -15.993 -7.801 7.843 1.00 83.56 303 ILE A O 1
ATOM 2282 N N . ASP A 1 304 ? -16.628 -5.846 6.892 1.00 84.44 304 ASP A N 1
ATOM 2283 C CA . ASP A 1 304 ? -18.089 -5.975 6.975 1.00 84.44 304 ASP A CA 1
ATOM 2284 C C . ASP A 1 304 ? -18.634 -6.253 8.394 1.00 84.44 304 ASP A C 1
ATOM 2286 O O . ASP A 1 304 ? -19.662 -6.932 8.557 1.00 84.44 304 ASP A O 1
ATOM 2290 N N . ASN A 1 305 ? -17.957 -5.756 9.436 1.00 91.50 305 ASN A N 1
ATOM 2291 C CA . ASN A 1 305 ? -18.368 -5.922 10.833 1.00 91.50 305 ASN A CA 1
ATOM 2292 C C . ASN A 1 305 ? -19.444 -4.908 11.291 1.00 91.50 305 ASN A C 1
ATOM 2294 O O . ASN A 1 305 ? -19.797 -4.903 12.470 1.00 91.50 305 ASN A O 1
ATOM 2298 N N . ASP A 1 306 ? -20.050 -4.153 10.370 1.00 88.50 306 ASP A N 1
ATOM 2299 C CA . ASP A 1 306 ? -21.036 -3.078 10.597 1.00 88.50 306 ASP A CA 1
ATOM 2300 C C . ASP A 1 306 ? -22.365 -3.543 11.232 1.00 88.50 306 ASP A C 1
ATOM 2302 O O . ASP A 1 306 ? -23.265 -2.763 11.571 1.00 88.50 306 ASP A O 1
ATOM 2306 N N . VAL A 1 307 ? -22.558 -4.861 11.334 1.00 90.31 307 VAL A N 1
ATOM 2307 C CA . VAL A 1 307 ? -23.776 -5.484 11.854 1.00 90.31 307 VAL A CA 1
ATOM 2308 C C . VAL A 1 307 ? -23.457 -6.586 12.852 1.00 90.31 307 VAL A C 1
ATOM 2310 O O . VAL A 1 307 ? -22.551 -7.391 12.665 1.00 90.31 307 VAL A O 1
ATOM 2313 N N . GLN A 1 308 ? -24.309 -6.723 13.872 1.00 91.38 308 GLN A N 1
ATOM 2314 C CA . GLN A 1 308 ? -24.148 -7.727 14.931 1.00 91.38 308 GLN A CA 1
ATOM 2315 C C . GLN A 1 308 ? -23.962 -9.162 14.413 1.00 91.38 308 GLN A C 1
ATOM 2317 O O . GLN A 1 308 ? -23.271 -9.961 15.041 1.00 91.38 308 GLN A O 1
ATOM 2322 N N . ALA A 1 309 ? -24.594 -9.507 13.288 1.00 91.69 309 ALA A N 1
ATOM 2323 C CA . ALA A 1 309 ? -24.482 -10.837 12.691 1.00 91.69 309 ALA A CA 1
ATOM 2324 C C . ALA A 1 309 ? -23.065 -11.154 12.177 1.00 91.69 309 ALA A C 1
ATOM 2326 O O . ALA A 1 309 ? -22.705 -12.327 12.115 1.00 91.69 309 ALA A O 1
ATOM 2327 N N . ASN A 1 310 ? -22.282 -10.121 11.865 1.00 93.19 310 ASN A N 1
ATOM 2328 C CA . ASN A 1 310 ? -20.926 -10.203 11.332 1.00 93.19 310 ASN A CA 1
ATOM 2329 C C . ASN A 1 310 ? -19.874 -9.786 12.370 1.00 93.19 310 ASN A C 1
ATOM 2331 O O . ASN A 1 310 ? -18.748 -9.463 12.012 1.00 93.19 310 ASN A O 1
ATOM 2335 N N . ALA A 1 311 ? -20.227 -9.785 13.660 1.00 94.62 311 ALA A N 1
ATOM 2336 C CA . ALA A 1 311 ? -19.335 -9.322 14.713 1.00 94.62 311 ALA A CA 1
ATOM 2337 C C . ALA A 1 311 ? -17.963 -10.019 14.662 1.00 94.62 311 ALA A C 1
ATOM 2339 O O . ALA A 1 311 ? -17.870 -11.236 14.864 1.00 94.62 311 ALA A O 1
ATOM 2340 N N . ALA A 1 312 ? -16.901 -9.239 14.465 1.00 95.12 312 ALA A N 1
ATOM 2341 C CA . ALA A 1 312 ? -15.541 -9.728 14.318 1.00 95.12 312 ALA A CA 1
ATOM 2342 C C . ALA A 1 312 ? -15.096 -10.494 15.581 1.00 95.12 312 ALA A C 1
ATOM 2344 O O . ALA A 1 312 ? -15.133 -9.935 16.684 1.00 95.12 312 ALA A O 1
ATOM 2345 N N . PRO A 1 313 ? -14.700 -11.776 15.474 1.00 94.75 313 PRO A N 1
ATOM 2346 C CA . PRO A 1 313 ? -14.287 -12.560 16.630 1.00 94.75 313 PRO A CA 1
ATOM 2347 C C . PRO A 1 313 ? -12.889 -12.140 17.091 1.00 94.75 313 PRO A C 1
ATOM 2349 O O . PRO A 1 313 ? -11.890 -12.432 16.440 1.00 94.75 313 PRO A O 1
ATOM 2352 N N . VAL A 1 314 ? -12.806 -11.500 18.257 1.00 94.38 314 VAL A N 1
ATOM 2353 C CA . VAL A 1 314 ? -11.549 -10.979 18.833 1.00 94.38 314 VAL A CA 1
ATOM 2354 C C . VAL A 1 314 ? -10.930 -11.916 19.876 1.00 94.38 314 VAL A C 1
ATOM 2356 O O . VAL A 1 314 ? -9.937 -11.588 20.522 1.00 94.38 314 VAL A O 1
ATOM 2359 N N . GLY A 1 315 ? -11.500 -13.115 20.025 1.00 93.62 315 GLY A N 1
ATOM 2360 C CA . GLY A 1 315 ? -10.944 -14.207 20.822 1.00 93.62 315 GLY A CA 1
ATOM 2361 C C . GLY A 1 315 ? -11.586 -14.373 22.199 1.00 93.62 315 GLY A C 1
ATOM 2362 O O . GLY A 1 315 ? -12.743 -14.027 22.424 1.00 93.62 315 GLY A O 1
ATOM 2363 N N . THR A 1 316 ? -10.843 -14.973 23.129 1.00 93.50 316 THR A N 1
ATOM 2364 C CA . THR A 1 316 ? -11.322 -15.287 24.482 1.00 93.50 316 THR A CA 1
ATOM 2365 C C . THR A 1 316 ? -10.750 -14.307 25.498 1.00 93.50 316 THR A C 1
ATOM 2367 O O . THR A 1 316 ? -9.545 -14.078 25.540 1.00 93.50 316 THR A O 1
ATOM 2370 N N . LEU A 1 317 ? -11.605 -13.774 26.369 1.00 91.38 317 LEU A N 1
ATOM 2371 C CA . LEU A 1 317 ? -11.197 -12.918 27.472 1.00 91.38 317 LEU A CA 1
ATOM 2372 C C . LEU A 1 317 ? -10.472 -13.740 28.547 1.00 91.38 317 LEU A C 1
ATOM 2374 O O . LEU A 1 317 ? -11.084 -14.461 29.344 1.00 91.38 317 LEU A O 1
ATOM 2378 N N . ASP A 1 318 ? -9.152 -13.592 28.586 1.00 88.94 318 ASP A N 1
ATOM 2379 C CA . ASP A 1 318 ? -8.277 -14.209 29.575 1.0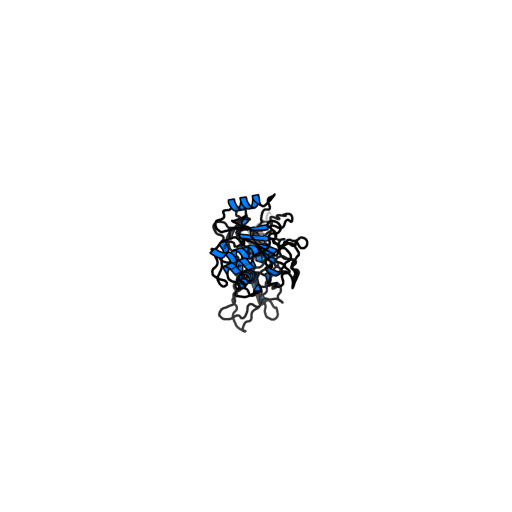0 88.94 318 ASP A CA 1
ATOM 2380 C C . ASP A 1 318 ? -7.515 -13.159 30.413 1.00 88.94 318 ASP A C 1
ATOM 2382 O O . ASP A 1 318 ? -7.904 -11.993 30.500 1.00 88.94 318 ASP A O 1
ATOM 2386 N N . ALA A 1 319 ? -6.452 -13.582 31.102 1.00 85.62 319 ALA A N 1
ATOM 2387 C CA . ALA A 1 319 ? -5.652 -12.695 31.943 1.00 85.62 319 ALA A CA 1
ATOM 2388 C C . ALA A 1 319 ? -4.778 -11.699 31.154 1.00 85.62 319 ALA A C 1
ATOM 2390 O O . ALA A 1 319 ? -4.375 -10.690 31.733 1.00 85.62 319 ALA A O 1
ATOM 2391 N N . ALA A 1 320 ? -4.464 -11.973 29.883 1.00 87.81 320 ALA A N 1
ATOM 2392 C CA . ALA A 1 320 ? -3.754 -11.043 29.005 1.00 87.81 320 ALA A CA 1
ATOM 2393 C C . ALA A 1 320 ? -4.684 -9.928 28.502 1.00 87.81 320 ALA A C 1
ATOM 2395 O O . ALA A 1 320 ? -4.226 -8.817 28.237 1.00 87.81 320 ALA A O 1
ATOM 2396 N N . GLY A 1 321 ? -5.990 -10.205 28.456 1.00 89.31 321 GLY A N 1
ATOM 2397 C CA . GLY A 1 321 ? -6.989 -9.299 27.907 1.00 89.31 321 GLY A CA 1
ATOM 2398 C C . GLY A 1 321 ? -7.010 -9.338 26.381 1.00 89.31 321 GLY A C 1
ATOM 2399 O O . GLY A 1 321 ? -6.220 -10.026 25.741 1.00 89.31 321 GLY A O 1
ATOM 2400 N N . ILE A 1 322 ? -7.943 -8.588 25.804 1.00 92.12 322 ILE A N 1
ATOM 2401 C CA . ILE A 1 322 ? -8.100 -8.461 24.357 1.00 92.12 322 ILE A CA 1
ATOM 2402 C C . ILE A 1 322 ? -7.756 -7.023 23.990 1.00 92.12 322 ILE A C 1
ATOM 2404 O O . ILE A 1 322 ? -8.274 -6.086 24.605 1.00 92.12 322 ILE A O 1
ATOM 2408 N N . VAL A 1 323 ? -6.875 -6.856 23.008 1.00 91.62 323 VAL A N 1
ATOM 2409 C CA . VAL A 1 323 ? -6.551 -5.557 22.421 1.00 91.62 323 VAL A CA 1
ATOM 2410 C C . VAL A 1 323 ? -6.988 -5.590 20.969 1.00 91.62 323 VAL A C 1
ATOM 2412 O O . VAL A 1 323 ? -6.585 -6.470 20.215 1.00 91.62 323 VAL A O 1
ATOM 2415 N N . VAL A 1 324 ? -7.824 -4.622 20.617 1.00 91.56 324 VAL A N 1
ATOM 2416 C CA . VAL A 1 324 ? -8.183 -4.301 19.243 1.00 91.56 324 VAL A CA 1
ATOM 2417 C C . VAL A 1 324 ? -7.653 -2.895 19.011 1.00 91.56 324 VAL A C 1
ATOM 2419 O O . VAL A 1 324 ? -8.066 -1.952 19.687 1.00 91.56 324 VAL A O 1
ATOM 2422 N N . ASP A 1 325 ? -6.659 -2.783 18.148 1.00 90.12 325 ASP A N 1
ATOM 2423 C CA . ASP A 1 325 ? -5.973 -1.550 17.778 1.00 90.12 325 ASP A CA 1
ATOM 2424 C C . ASP A 1 325 ? -6.059 -1.330 16.269 1.00 90.12 325 ASP A C 1
ATOM 2426 O O . ASP A 1 325 ? -6.493 -2.222 15.551 1.00 90.12 325 ASP A O 1
ATOM 2430 N N . ASN A 1 326 ? -5.659 -0.153 15.787 1.00 85.56 326 ASN A N 1
ATOM 2431 C CA . ASN A 1 326 ? -5.646 0.174 14.358 1.00 85.56 326 ASN A CA 1
ATOM 2432 C C . ASN A 1 326 ? -6.976 -0.129 13.637 1.00 85.56 326 ASN A C 1
ATOM 2434 O O . ASN A 1 326 ? -6.994 -0.729 12.565 1.00 85.56 326 ASN A O 1
ATOM 2438 N N . VAL A 1 327 ? -8.072 0.222 14.305 1.00 89.06 327 VAL A N 1
ATOM 2439 C CA . VAL A 1 327 ? -9.452 0.133 13.819 1.00 89.06 327 VAL A CA 1
ATOM 2440 C C . VAL A 1 327 ? -10.046 1.530 13.776 1.00 89.06 327 VAL A C 1
ATOM 2442 O O . VAL A 1 327 ? -9.611 2.408 14.536 1.00 89.06 327 VAL A O 1
ATOM 2445 N N . SER A 1 328 ? -11.019 1.744 12.905 1.00 84.25 328 SER A N 1
ATOM 2446 C CA . SER A 1 328 ? -11.588 3.059 12.642 1.00 84.25 328 SER A CA 1
ATOM 2447 C C . SER A 1 328 ? -13.087 2.980 12.487 1.00 84.25 328 SER A C 1
ATOM 2449 O O . SER A 1 328 ? -13.578 2.071 11.844 1.00 84.25 328 SER A O 1
ATOM 2451 N N . ILE A 1 329 ? -13.766 4.021 12.968 1.00 82.06 329 ILE A N 1
ATOM 2452 C CA . ILE A 1 329 ? -15.121 4.314 12.517 1.00 82.06 329 ILE A CA 1
ATOM 2453 C C . ILE A 1 329 ? -15.000 5.279 11.341 1.00 82.06 329 ILE A C 1
ATOM 2455 O O . ILE A 1 329 ? -14.608 6.433 11.560 1.00 82.06 329 ILE A O 1
ATOM 2459 N N . ASP A 1 330 ? -15.263 4.815 10.123 1.00 71.19 330 ASP A N 1
ATOM 2460 C CA . ASP A 1 330 ? -14.926 5.539 8.888 1.00 71.19 330 ASP A CA 1
ATOM 2461 C C . ASP A 1 330 ? -15.961 6.627 8.521 1.00 71.19 330 ASP A C 1
ATOM 2463 O O . ASP A 1 330 ? -15.649 7.593 7.819 1.00 71.19 330 ASP A O 1
ATOM 2467 N N . GLN A 1 331 ? -17.183 6.531 9.062 1.00 69.06 331 GLN A N 1
ATOM 2468 C CA . GLN A 1 331 ? -18.282 7.476 8.822 1.00 69.06 331 GLN A CA 1
ATOM 2469 C C . GLN A 1 331 ? -19.252 7.610 10.013 1.00 69.06 331 GLN A C 1
ATOM 2471 O O . GLN A 1 331 ? -19.310 6.785 10.918 1.00 69.06 331 GLN A O 1
ATOM 2476 N N . ASP A 1 332 ? -20.074 8.668 10.023 1.00 70.19 332 ASP A N 1
ATOM 2477 C CA . ASP A 1 332 ? -20.965 9.029 11.149 1.00 70.19 332 ASP A CA 1
ATOM 2478 C C . ASP A 1 332 ? -21.975 7.935 11.567 1.00 70.19 332 ASP A C 1
ATOM 2480 O O . ASP A 1 332 ? -22.540 7.982 12.667 1.00 70.19 332 ASP A O 1
ATOM 2484 N N . ASN A 1 333 ? -22.285 7.007 10.664 1.00 75.94 333 ASN A N 1
ATOM 2485 C CA . ASN A 1 333 ? -23.237 5.914 10.857 1.00 75.94 333 ASN A CA 1
ATOM 2486 C C . ASN A 1 333 ? -22.581 4.534 10.921 1.00 75.94 333 ASN A C 1
ATOM 2488 O O . ASN A 1 333 ? -23.325 3.555 11.019 1.00 75.94 333 ASN A O 1
ATOM 2492 N N . ASP A 1 334 ? -21.257 4.475 10.857 1.00 80.94 334 ASP A N 1
ATOM 2493 C CA . ASP A 1 334 ? -20.512 3.234 10.956 1.00 80.94 334 ASP A CA 1
ATOM 2494 C C . ASP A 1 334 ? -20.526 2.696 12.404 1.00 80.94 334 ASP A C 1
ATOM 2496 O O . ASP A 1 334 ? -20.592 3.445 13.391 1.00 80.94 334 ASP A O 1
ATOM 2500 N N . GLN A 1 335 ? -20.644 1.375 12.513 1.00 88.94 335 GLN A N 1
ATOM 2501 C CA . GLN A 1 335 ? -20.848 0.628 13.746 1.00 88.94 335 GLN A CA 1
ATOM 2502 C C . GLN A 1 335 ? -20.102 -0.700 13.712 1.00 88.94 335 GLN A C 1
ATOM 2504 O O . GLN A 1 335 ? -20.695 -1.729 13.405 1.00 88.94 335 GLN A O 1
ATOM 2509 N N . ASP A 1 336 ? -18.882 -0.718 14.217 1.00 91.56 336 ASP A N 1
ATOM 2510 C CA . ASP A 1 336 ? -18.176 -1.983 14.376 1.00 91.56 336 ASP A CA 1
ATOM 2511 C C . ASP A 1 336 ? -18.770 -2.883 15.461 1.00 91.56 336 ASP A C 1
ATOM 2513 O O . ASP A 1 336 ? -18.903 -2.514 16.641 1.00 91.56 336 ASP A O 1
ATOM 2517 N N . TRP A 1 337 ? -19.022 -4.135 15.094 1.00 94.00 337 TRP A N 1
ATOM 2518 C CA . TRP A 1 337 ? -19.357 -5.194 16.031 1.00 94.00 337 TRP A CA 1
ATOM 2519 C C . TRP A 1 337 ? -18.168 -6.118 16.261 1.00 94.00 337 TRP A C 1
ATOM 2521 O O . TRP A 1 337 ? -17.576 -6.663 15.335 1.00 94.00 337 TRP A O 1
ATOM 2531 N N . TYR A 1 338 ? -17.890 -6.388 17.535 1.00 94.94 338 TYR A N 1
ATOM 2532 C CA . TYR A 1 338 ? -16.873 -7.343 17.967 1.00 94.94 338 TYR A CA 1
ATOM 2533 C C . TYR A 1 338 ? -17.499 -8.405 18.871 1.00 94.94 338 TYR A C 1
ATOM 2535 O O . TYR A 1 338 ? -18.382 -8.111 19.684 1.00 94.94 338 TYR A O 1
ATOM 2543 N N . SER A 1 339 ? -17.033 -9.647 18.756 1.00 94.75 339 SER A N 1
ATOM 2544 C CA . SER A 1 339 ? -17.467 -10.772 19.584 1.00 94.75 339 SER A CA 1
ATOM 2545 C C . SER A 1 339 ? -16.291 -11.408 20.318 1.00 94.75 339 SER A C 1
ATOM 2547 O O . SER A 1 339 ? -15.185 -11.515 19.794 1.00 94.75 339 SER A O 1
ATOM 2549 N N . PHE A 1 340 ? -16.518 -11.820 21.562 1.00 94.25 340 PHE A N 1
ATOM 2550 C CA . PHE A 1 340 ? -15.506 -12.482 22.376 1.00 94.25 340 PHE A CA 1
ATOM 2551 C C . PHE A 1 340 ? -16.134 -13.540 23.277 1.00 94.25 340 PHE A C 1
ATOM 2553 O O . PHE A 1 340 ? -17.281 -13.412 23.711 1.00 94.25 340 PHE A O 1
ATOM 2560 N N . ASP A 1 341 ? -15.351 -14.561 23.608 1.00 94.12 341 ASP A N 1
ATOM 2561 C CA . ASP A 1 341 ? -15.735 -15.573 24.585 1.00 94.12 341 ASP A CA 1
ATOM 2562 C C . ASP A 1 341 ? -15.345 -15.136 25.998 1.00 94.12 341 ASP A C 1
ATOM 2564 O O . ASP A 1 341 ? -14.245 -14.637 26.230 1.00 94.12 341 ASP A O 1
ATOM 2568 N N . ALA A 1 342 ? -16.218 -15.373 26.975 1.00 90.69 342 ALA A N 1
ATOM 2569 C CA . ALA A 1 342 ? -15.924 -15.132 28.385 1.00 90.69 342 ALA A CA 1
ATOM 2570 C C . ALA A 1 342 ? -16.491 -16.247 29.273 1.00 90.69 342 ALA A C 1
ATOM 2572 O O . ALA A 1 342 ? -17.540 -16.834 29.006 1.00 90.69 342 ALA A O 1
ATOM 2573 N N . THR A 1 343 ? -15.806 -16.523 30.378 1.00 89.75 343 THR A N 1
ATOM 2574 C CA . THR A 1 343 ? -16.265 -17.459 31.407 1.00 89.75 343 THR A CA 1
ATOM 2575 C C . THR A 1 343 ? -17.256 -16.773 32.345 1.00 89.75 343 THR A C 1
ATOM 2577 O O . THR A 1 343 ? -17.016 -15.673 32.845 1.00 89.75 343 THR A O 1
ATOM 2580 N N . ALA A 1 344 ? -18.365 -17.452 32.647 1.00 85.88 344 ALA A N 1
ATOM 2581 C CA . ALA A 1 344 ? -19.372 -16.952 33.578 1.00 85.88 344 ALA A CA 1
ATOM 2582 C C . ALA A 1 344 ? -18.756 -16.540 34.930 1.00 85.88 344 ALA A C 1
ATOM 2584 O O . ALA A 1 344 ? -18.022 -17.302 35.559 1.00 85.88 344 ALA A O 1
ATOM 2585 N N . GLY A 1 345 ? -19.087 -15.330 35.388 1.00 84.38 345 GLY A N 1
ATOM 2586 C CA . GLY A 1 345 ? -18.568 -14.761 36.634 1.00 84.38 345 GLY A CA 1
ATOM 2587 C C . GLY A 1 345 ? -17.232 -14.021 36.503 1.00 84.38 345 GLY A C 1
ATOM 2588 O O . GLY A 1 345 ? -16.773 -13.464 37.500 1.00 84.38 345 GLY A O 1
ATOM 2589 N N . GLN A 1 346 ? -16.621 -13.969 35.313 1.00 85.81 346 GLN A N 1
ATOM 2590 C CA . GLN A 1 346 ? -15.497 -13.068 35.054 1.00 85.81 346 GLN A CA 1
ATOM 2591 C C . GLN A 1 346 ? -15.944 -11.600 35.067 1.00 85.81 346 GLN A C 1
ATOM 2593 O O . GLN A 1 346 ? -17.059 -11.257 34.672 1.00 85.81 346 GLN A O 1
ATOM 2598 N N . LEU A 1 347 ? -15.049 -10.727 35.530 1.00 83.50 347 LEU A N 1
ATOM 2599 C CA . LEU A 1 347 ? -15.226 -9.282 35.451 1.00 83.50 347 LEU A CA 1
ATOM 2600 C C . LEU A 1 347 ? -14.724 -8.788 34.097 1.00 83.50 347 LEU A C 1
ATOM 2602 O O . LEU A 1 347 ? -13.565 -9.004 33.753 1.00 83.50 347 LEU A O 1
ATOM 2606 N N . LEU A 1 348 ? -15.585 -8.077 33.374 1.00 83.94 348 LEU A N 1
ATOM 2607 C CA . LEU A 1 348 ? -15.212 -7.349 32.168 1.00 83.94 348 LEU A CA 1
ATOM 2608 C C . LEU A 1 348 ? -14.829 -5.912 32.539 1.00 83.94 348 LEU A C 1
ATOM 2610 O O . LEU A 1 348 ? -15.622 -5.187 33.141 1.00 83.94 348 LEU A O 1
ATOM 2614 N N . SER A 1 349 ? -13.627 -5.499 32.144 1.00 86.19 349 SER A N 1
ATOM 2615 C CA . SER A 1 349 ? -13.213 -4.097 32.122 1.00 86.19 349 SER A CA 1
ATOM 2616 C C . SER A 1 349 ? -12.909 -3.721 30.681 1.00 86.19 349 SER A C 1
ATOM 2618 O O . SER A 1 349 ? -12.035 -4.323 30.068 1.00 86.19 349 SER A O 1
ATOM 2620 N N . LEU A 1 350 ? -13.614 -2.722 30.158 1.00 84.06 350 LEU A N 1
ATOM 2621 C CA . LEU A 1 350 ? -13.454 -2.237 28.791 1.00 84.06 350 LEU A CA 1
ATOM 2622 C C . LEU A 1 350 ? -12.939 -0.797 28.823 1.00 84.06 350 LEU A C 1
ATOM 2624 O O . LEU A 1 350 ? -13.436 0.036 29.583 1.00 84.06 350 LEU A O 1
ATOM 2628 N N . SER A 1 351 ? -11.930 -0.514 28.003 1.00 84.00 351 SER A N 1
ATOM 2629 C CA . SER A 1 351 ? -11.412 0.830 27.763 1.00 84.00 351 SER A CA 1
ATOM 2630 C C . SER A 1 351 ? -11.385 1.060 26.263 1.00 84.00 351 SER A C 1
ATOM 2632 O O . SER A 1 351 ? -10.831 0.246 25.538 1.00 84.00 351 SER A O 1
ATOM 2634 N N . ILE A 1 352 ? -11.907 2.202 25.828 1.00 81.56 352 ILE A N 1
ATOM 2635 C CA . ILE A 1 352 ? -11.726 2.710 24.469 1.00 81.56 352 ILE A CA 1
ATOM 2636 C C . ILE A 1 352 ? -10.909 3.980 24.561 1.00 81.56 352 ILE A C 1
ATOM 2638 O O . ILE A 1 352 ? -11.122 4.802 25.457 1.00 81.56 352 ILE A O 1
ATOM 2642 N N . ARG A 1 353 ? -9.947 4.108 23.657 1.00 77.56 353 ARG A N 1
ATOM 2643 C CA . ARG A 1 353 ? -9.093 5.280 23.535 1.00 77.56 353 ARG A CA 1
ATOM 2644 C C . ARG A 1 353 ? -9.048 5.638 22.056 1.00 77.56 353 ARG A C 1
ATOM 2646 O O . ARG A 1 353 ? -8.598 4.791 21.291 1.00 77.56 353 ARG A O 1
ATOM 2653 N N . PRO A 1 354 ? -9.505 6.835 21.656 1.00 77.88 354 PRO A N 1
ATOM 2654 C CA . PRO A 1 354 ? -9.199 7.342 20.329 1.00 77.88 354 PRO A CA 1
ATOM 2655 C C . PRO A 1 354 ? -7.683 7.296 20.121 1.00 77.88 354 PRO A C 1
ATOM 2657 O O . PRO A 1 354 ? -6.932 7.755 20.988 1.00 77.88 354 PRO A O 1
ATOM 2660 N N . ASN A 1 355 ? -7.248 6.703 19.013 1.00 80.69 355 ASN A N 1
ATOM 2661 C CA . ASN A 1 355 ? -5.852 6.687 18.603 1.00 80.69 355 ASN A CA 1
ATOM 2662 C C . ASN A 1 355 ? -5.690 7.696 17.468 1.00 80.69 355 ASN A C 1
ATOM 2664 O O . ASN A 1 355 ? -5.961 7.382 16.316 1.00 80.69 355 ASN A O 1
ATOM 2668 N N . GLY A 1 356 ? -5.343 8.928 17.824 1.00 82.38 356 GLY A N 1
ATOM 2669 C CA . GLY A 1 356 ? -5.170 10.017 16.874 1.00 82.38 356 GLY A CA 1
ATOM 2670 C C . GLY A 1 356 ? -3.949 10.855 17.216 1.00 82.38 356 GLY A C 1
ATOM 2671 O O . GLY A 1 356 ? -3.455 10.847 18.347 1.00 82.38 356 GLY A O 1
ATOM 2672 N N . GLU A 1 357 ? -3.513 11.620 16.231 1.00 85.00 357 GLU A N 1
ATOM 2673 C CA . GLU A 1 357 ? -2.383 12.534 16.293 1.00 85.00 357 GLU A CA 1
ATOM 2674 C C . GLU A 1 357 ? -2.802 13.951 15.879 1.00 85.00 357 GLU A C 1
ATOM 2676 O O . GLU A 1 357 ? -3.782 14.141 15.148 1.00 85.00 357 GLU A O 1
ATOM 2681 N N . ILE A 1 358 ? -2.038 14.938 16.356 1.00 84.06 358 ILE A N 1
ATOM 2682 C CA . ILE A 1 358 ? -2.067 16.316 15.857 1.00 84.06 358 ILE A CA 1
ATOM 2683 C C . ILE A 1 358 ? -0.771 16.532 15.083 1.00 84.06 358 ILE A C 1
ATOM 2685 O O . ILE A 1 358 ? 0.309 16.458 15.676 1.00 84.06 358 ILE A O 1
ATOM 2689 N N . TYR A 1 359 ? -0.874 16.795 13.787 1.00 81.69 359 TYR A N 1
ATOM 2690 C CA . TYR A 1 359 ? 0.2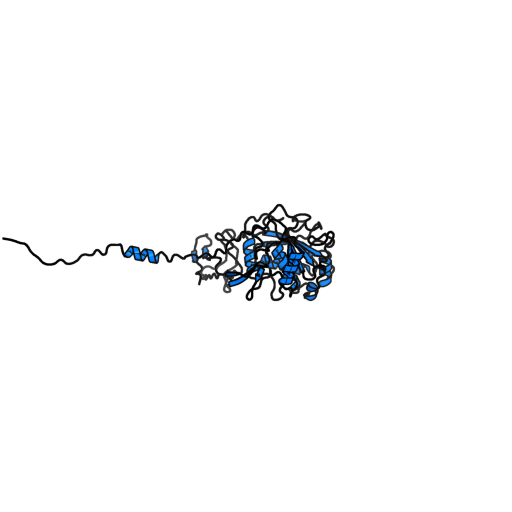72 16.909 12.889 1.00 81.69 359 TYR A CA 1
ATOM 2691 C C . TYR A 1 359 ? -0.009 17.908 11.768 1.00 81.69 359 TYR A C 1
ATOM 2693 O O . TYR A 1 359 ? -1.161 18.187 11.449 1.00 81.69 359 TYR A O 1
ATOM 2701 N N . ASP A 1 360 ? 1.055 18.464 11.194 1.00 80.38 360 ASP A N 1
ATOM 2702 C CA . ASP A 1 360 ? 0.958 19.389 10.069 1.00 80.38 360 ASP A CA 1
ATOM 2703 C C . ASP A 1 360 ? 1.270 18.648 8.766 1.00 80.38 360 ASP A C 1
ATOM 2705 O O . ASP A 1 360 ? 2.279 17.940 8.669 1.00 80.38 360 ASP A O 1
ATOM 2709 N N . ILE A 1 361 ? 0.408 18.812 7.765 1.00 77.00 361 ILE A N 1
ATOM 2710 C CA . ILE A 1 361 ? 0.523 18.123 6.481 1.00 77.00 361 ILE A CA 1
ATOM 2711 C C . ILE A 1 361 ? -0.012 18.970 5.333 1.00 77.00 361 ILE A C 1
ATOM 2713 O O . ILE A 1 361 ? -0.933 19.765 5.510 1.00 77.00 361 ILE A O 1
ATOM 2717 N N . ALA A 1 362 ? 0.562 18.807 4.148 1.00 74.38 362 ALA A N 1
ATOM 2718 C CA . ALA A 1 362 ? 0.108 19.448 2.924 1.00 74.38 362 ALA A CA 1
ATOM 2719 C C . ALA A 1 362 ? -0.183 18.415 1.836 1.00 74.38 362 ALA A C 1
ATOM 2721 O O . ALA A 1 362 ? 0.420 17.345 1.810 1.00 74.38 362 ALA A O 1
ATOM 2722 N N . ALA A 1 363 ? -1.047 18.773 0.890 1.00 73.06 363 ALA A N 1
ATOM 2723 C CA . ALA A 1 363 ? -0.973 18.170 -0.434 1.00 73.06 363 ALA A CA 1
ATOM 2724 C C . ALA A 1 363 ? 0.324 18.627 -1.129 1.00 73.06 363 ALA A C 1
ATOM 2726 O O . ALA A 1 363 ? 0.848 19.698 -0.810 1.00 73.06 363 ALA A O 1
ATOM 2727 N N . ASP A 1 364 ? 0.845 17.840 -2.072 1.00 67.00 364 ASP A N 1
ATOM 2728 C CA . ASP A 1 364 ? 2.063 18.220 -2.795 1.00 67.00 364 ASP A CA 1
ATOM 2729 C C . ASP A 1 364 ? 1.905 19.586 -3.497 1.00 67.00 364 ASP A C 1
ATOM 2731 O O . ASP A 1 364 ? 0.946 19.828 -4.234 1.00 67.00 364 ASP A O 1
ATOM 2735 N N . GLY A 1 365 ? 2.838 20.502 -3.227 1.00 67.88 365 GLY A N 1
ATOM 2736 C CA . GLY A 1 365 ? 2.814 21.884 -3.715 1.00 67.88 365 GLY A CA 1
ATOM 2737 C C . GLY A 1 365 ? 1.889 22.863 -2.967 1.00 67.88 365 GLY A C 1
ATOM 2738 O O . GLY A 1 365 ? 1.914 24.056 -3.285 1.00 67.88 365 GLY A O 1
ATOM 2739 N N . ASP A 1 366 ? 1.115 22.415 -1.971 1.00 68.31 366 ASP A N 1
ATOM 2740 C CA . ASP A 1 366 ? 0.245 23.268 -1.145 1.00 68.31 366 ASP A CA 1
ATOM 2741 C C . ASP A 1 366 ? 0.909 23.644 0.210 1.00 68.31 366 ASP A C 1
ATOM 2743 O O . ASP A 1 366 ? 1.854 22.994 0.661 1.00 68.31 366 ASP A O 1
ATOM 2747 N N . PRO A 1 367 ? 0.464 24.717 0.898 1.00 71.88 367 PRO A N 1
ATOM 2748 C CA . PRO A 1 367 ? 0.910 25.016 2.262 1.00 71.88 367 PRO A CA 1
ATOM 2749 C C . PRO A 1 367 ? 0.403 23.979 3.285 1.00 71.88 367 PRO A C 1
ATOM 2751 O O . PRO A 1 367 ? -0.751 23.558 3.170 1.00 71.88 367 PRO A O 1
ATOM 2754 N N . PRO A 1 368 ? 1.182 23.643 4.335 1.00 77.12 368 PRO A N 1
ATOM 2755 C CA . PRO A 1 368 ? 0.724 22.746 5.394 1.00 77.12 368 PRO A CA 1
ATOM 2756 C C . PRO A 1 368 ? -0.491 23.277 6.159 1.00 77.12 368 PRO A C 1
ATOM 2758 O O . PRO A 1 368 ? -0.592 24.473 6.456 1.00 77.12 368 PRO A O 1
ATOM 2761 N N . ILE A 1 369 ? -1.384 22.360 6.521 1.00 77.62 369 ILE A N 1
ATOM 2762 C CA . ILE A 1 369 ? -2.497 22.555 7.449 1.00 77.62 369 ILE A CA 1
ATOM 2763 C C . ILE A 1 369 ? -2.299 21.675 8.683 1.00 77.62 369 ILE A C 1
ATOM 2765 O O . ILE A 1 369 ? -1.716 20.599 8.590 1.00 77.62 369 ILE A O 1
ATOM 2769 N N . THR A 1 370 ? -2.815 22.116 9.830 1.00 81.12 370 THR A N 1
ATOM 2770 C CA . THR A 1 370 ? -2.839 21.292 11.043 1.00 81.12 370 THR A CA 1
ATOM 2771 C C . THR A 1 370 ? -4.040 20.365 11.014 1.00 81.12 370 THR A C 1
ATOM 2773 O O . THR A 1 370 ? -5.173 20.837 11.090 1.00 81.12 370 THR A O 1
ATOM 2776 N N . VAL A 1 371 ? -3.773 19.066 10.987 1.00 80.50 371 VAL A N 1
ATOM 2777 C CA . VAL A 1 371 ? -4.756 18.000 11.147 1.00 80.50 371 VAL A CA 1
ATOM 2778 C C . VAL A 1 371 ? -4.818 17.580 12.616 1.00 80.50 371 VAL A C 1
ATOM 2780 O O . VAL A 1 371 ? -3.792 17.357 13.256 1.00 80.50 371 VAL A O 1
ATOM 2783 N N . ASP A 1 372 ? -6.032 17.456 13.160 1.00 82.06 372 ASP A N 1
ATOM 2784 C CA . ASP A 1 372 ? -6.295 16.914 14.501 1.00 82.06 372 ASP A CA 1
ATOM 2785 C C . ASP A 1 372 ? -7.218 15.690 14.415 1.00 82.06 372 ASP A C 1
ATOM 2787 O O . ASP A 1 372 ? -8.438 15.767 14.599 1.00 82.06 372 ASP A O 1
ATOM 2791 N N . SER A 1 373 ? -6.607 14.535 14.154 1.00 81.38 373 SER A N 1
ATOM 2792 C CA . SER A 1 373 ? -7.317 13.255 14.033 1.00 81.38 373 SER A CA 1
ATOM 2793 C C . SER A 1 373 ? -7.839 12.716 15.372 1.00 81.38 373 SER A C 1
ATOM 2795 O O . SER A 1 373 ? -8.701 11.839 15.397 1.00 81.38 373 SER A O 1
ATOM 2797 N N . THR A 1 374 ? -7.424 13.288 16.515 1.00 79.69 374 THR A N 1
ATOM 2798 C CA . THR A 1 374 ? -7.959 12.904 17.841 1.00 79.69 374 THR A CA 1
ATOM 2799 C C . THR A 1 374 ? -9.433 13.273 18.021 1.00 79.69 374 THR A C 1
ATOM 2801 O O . THR A 1 374 ? -10.074 12.858 18.990 1.00 79.69 374 THR A O 1
ATOM 2804 N N . ARG A 1 375 ? -9.972 14.075 17.096 1.00 77.19 375 ARG A N 1
ATOM 2805 C CA . ARG A 1 375 ? -11.304 14.679 17.173 1.00 77.19 375 ARG A CA 1
ATOM 2806 C C . ARG A 1 375 ? -12.240 14.263 16.047 1.00 77.19 375 ARG A C 1
ATOM 2808 O O . ARG A 1 375 ? -13.322 14.840 15.957 1.00 77.19 375 ARG A O 1
ATOM 2815 N N . TYR A 1 376 ? -11.841 13.312 15.206 1.00 74.50 376 TYR A N 1
ATOM 2816 C CA . TYR A 1 376 ? -12.649 12.888 14.062 1.00 74.50 376 TYR A CA 1
ATOM 2817 C C . TYR A 1 376 ? -13.964 12.235 14.496 1.00 74.50 376 TYR A C 1
ATOM 2819 O O . TYR A 1 376 ? -15.015 12.608 13.978 1.00 74.50 376 TYR A O 1
ATOM 2827 N N . SER A 1 377 ? -13.933 11.381 15.528 1.00 75.12 377 SER A N 1
ATOM 2828 C CA . SER A 1 377 ? -15.114 10.618 15.952 1.00 75.12 377 SER A CA 1
ATOM 2829 C C . SER A 1 377 ? -15.353 10.647 17.467 1.00 75.12 377 SER A C 1
ATOM 2831 O O . SER A 1 377 ? -14.458 10.415 18.283 1.00 75.12 377 SER A O 1
ATOM 2833 N N . ASP A 1 378 ? -16.611 10.887 17.856 1.00 76.50 378 ASP A N 1
ATOM 2834 C CA . ASP A 1 378 ? -17.113 10.696 19.224 1.00 76.50 378 ASP A CA 1
ATOM 2835 C C . ASP A 1 378 ? -17.410 9.200 19.442 1.00 76.50 378 ASP A C 1
ATOM 2837 O O . ASP A 1 378 ? -18.465 8.709 19.036 1.00 76.50 378 ASP A O 1
ATOM 2841 N N . LEU A 1 379 ? -16.531 8.469 20.129 1.00 81.69 379 LEU A N 1
ATOM 2842 C CA . LEU A 1 379 ? -16.721 7.026 20.311 1.00 81.69 379 LEU A CA 1
ATOM 2843 C C . LEU A 1 379 ? -17.713 6.682 21.436 1.00 81.69 379 LEU A C 1
ATOM 2845 O O . LEU A 1 379 ? -17.788 7.324 22.491 1.00 81.69 379 LEU A O 1
ATOM 2849 N N . ARG A 1 380 ? -18.456 5.594 21.243 1.00 85.56 380 ARG A N 1
ATOM 2850 C CA . ARG A 1 380 ? -19.326 4.959 22.241 1.00 85.56 380 ARG A CA 1
ATOM 2851 C C . ARG A 1 380 ? -19.124 3.455 22.160 1.00 85.56 380 ARG A C 1
ATOM 2853 O O . ARG A 1 380 ? -18.925 2.934 21.077 1.00 85.56 380 ARG A O 1
ATOM 2860 N N . PHE A 1 381 ? -19.248 2.770 23.292 1.00 88.38 381 PHE A N 1
ATOM 2861 C CA . PHE A 1 381 ? -19.381 1.318 23.290 1.00 88.38 381 PHE A CA 1
ATOM 2862 C C . PHE A 1 381 ? -20.690 0.855 23.883 1.00 88.38 381 PHE A C 1
ATOM 2864 O O . PHE A 1 381 ? -21.257 1.474 24.792 1.00 88.38 381 PHE A O 1
ATOM 2871 N N . GLU A 1 382 ? -21.108 -0.297 23.388 1.00 92.44 382 GLU A N 1
ATOM 2872 C CA . GLU A 1 382 ? -22.214 -1.086 23.883 1.00 92.44 382 GLU A CA 1
ATOM 2873 C C . GLU A 1 382 ? -21.734 -2.522 24.080 1.00 92.44 382 GLU A C 1
ATOM 2875 O O . GLU A 1 382 ? -20.915 -3.026 23.318 1.00 92.44 382 GLU A O 1
ATOM 2880 N N . VAL A 1 383 ? -22.216 -3.175 25.132 1.00 91.94 383 VAL A N 1
ATOM 2881 C CA . VAL A 1 383 ? -21.981 -4.604 25.361 1.00 91.94 383 VAL A CA 1
ATOM 2882 C C . VAL A 1 383 ? -23.330 -5.287 25.356 1.00 91.94 383 VAL A C 1
ATOM 2884 O O . VAL A 1 383 ? -24.229 -4.873 26.092 1.00 91.94 383 VAL A O 1
ATOM 2887 N N . TYR A 1 384 ? -23.448 -6.342 24.563 1.00 93.88 384 TYR A N 1
ATOM 2888 C CA . TYR A 1 384 ? -24.646 -7.159 24.452 1.00 93.88 384 TYR A CA 1
ATOM 2889 C C . TYR A 1 384 ? -24.385 -8.547 25.035 1.00 93.88 384 TYR A C 1
ATOM 2891 O O . TYR A 1 384 ? -23.258 -9.037 25.016 1.00 93.88 384 TYR A O 1
ATOM 2899 N N . ASP A 1 385 ? -25.419 -9.171 25.591 1.00 90.00 385 ASP A N 1
ATOM 2900 C CA . ASP A 1 385 ? -25.352 -10.566 26.013 1.00 90.00 385 ASP A CA 1
ATOM 2901 C C . ASP A 1 385 ? -25.516 -11.520 24.809 1.00 90.00 385 ASP A C 1
ATOM 2903 O O . ASP A 1 385 ? -25.886 -11.082 23.714 1.00 90.00 385 ASP A O 1
ATOM 2907 N N . PRO A 1 386 ? -25.289 -12.838 24.979 1.00 87.38 386 PRO A N 1
ATOM 2908 C CA . PRO A 1 386 ? -25.474 -13.806 23.894 1.00 87.38 386 PRO A CA 1
ATOM 2909 C C . PRO A 1 386 ? -26.910 -13.895 23.348 1.00 87.38 386 PRO A C 1
ATOM 2911 O O . PRO A 1 386 ? -27.127 -14.484 22.293 1.00 87.38 386 PRO A O 1
ATOM 2914 N N . GLY A 1 387 ? -27.902 -13.356 24.064 1.00 88.44 387 GLY A N 1
ATOM 2915 C CA . GLY A 1 387 ? -29.287 -13.239 23.605 1.00 88.44 387 GLY A CA 1
ATOM 2916 C C . GLY A 1 387 ? -29.565 -11.960 22.807 1.00 88.44 387 GLY A C 1
ATOM 2917 O O . GLY A 1 387 ? -30.704 -11.754 22.387 1.00 88.44 387 GLY A O 1
ATOM 2918 N N . GLY A 1 388 ? -28.556 -11.105 22.610 1.00 88.56 388 GLY A N 1
ATOM 2919 C CA . GLY A 1 388 ? -28.659 -9.824 21.917 1.00 88.56 388 GLY A CA 1
ATOM 2920 C C . GLY A 1 388 ? -29.236 -8.694 22.773 1.00 88.56 388 GLY A C 1
ATOM 2921 O O . GLY A 1 388 ? -29.580 -7.641 22.239 1.00 88.56 388 GLY A O 1
ATOM 2922 N N . ALA A 1 389 ? -29.366 -8.872 24.091 1.00 92.19 389 ALA A N 1
ATOM 2923 C CA . ALA A 1 389 ? -29.847 -7.813 24.969 1.00 92.19 389 ALA A CA 1
ATOM 2924 C C . ALA A 1 389 ? -28.700 -6.886 25.389 1.00 92.19 389 ALA A C 1
ATOM 2926 O O . ALA A 1 389 ? -27.632 -7.341 25.795 1.00 92.19 389 ALA A O 1
ATOM 2927 N N . LEU A 1 390 ? -28.935 -5.572 25.334 1.00 93.38 390 LEU A N 1
ATOM 2928 C CA . LEU A 1 390 ? -27.973 -4.569 25.792 1.00 93.38 390 LEU A CA 1
ATOM 2929 C C . LEU A 1 390 ? -27.726 -4.716 27.303 1.00 93.38 390 LEU A C 1
ATOM 2931 O O . LEU A 1 390 ? -28.639 -4.542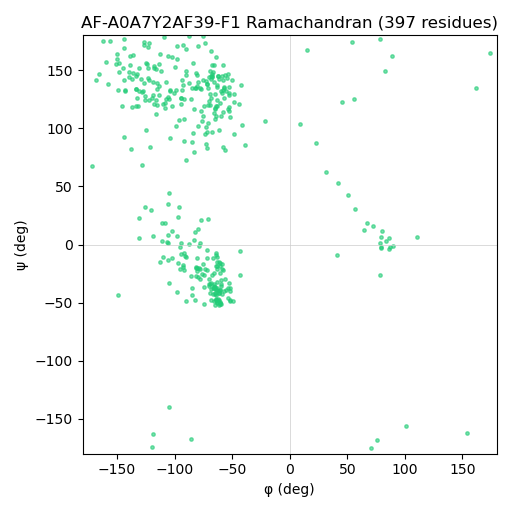 28.113 1.00 93.38 390 LEU A O 1
ATOM 2935 N N . VAL A 1 391 ? -26.477 -4.985 27.674 1.00 91.12 391 VAL A N 1
ATOM 2936 C CA . VAL A 1 391 ? -26.004 -5.109 29.060 1.00 91.12 391 VAL A CA 1
ATOM 2937 C C . VAL A 1 391 ? -25.540 -3.758 29.592 1.00 91.12 391 VAL A C 1
ATOM 2939 O O . VAL A 1 391 ? -25.925 -3.352 30.688 1.00 91.12 391 VAL A O 1
ATOM 2942 N N . THR A 1 392 ? -24.705 -3.051 28.828 1.00 89.44 392 THR A N 1
ATOM 2943 C CA . THR A 1 392 ? -24.210 -1.719 29.195 1.00 89.44 392 THR A CA 1
ATOM 2944 C C . THR A 1 392 ? -23.913 -0.877 27.965 1.00 89.44 392 THR A C 1
ATOM 2946 O O . THR A 1 392 ? -23.639 -1.402 26.892 1.00 89.44 392 THR A O 1
ATOM 2949 N N . SER A 1 393 ? -23.956 0.440 28.138 1.00 90.00 393 SER A N 1
ATOM 2950 C CA . SER A 1 393 ? -23.640 1.431 27.115 1.00 90.00 393 SER A CA 1
ATOM 2951 C C . SER A 1 393 ? -22.927 2.603 27.770 1.00 90.00 393 SER A C 1
ATOM 2953 O O . SER A 1 393 ? -23.444 3.175 28.734 1.00 90.00 393 SER A O 1
ATOM 2955 N N . GLN A 1 394 ? -21.819 3.047 27.192 1.00 84.75 394 GLN A N 1
ATOM 2956 C CA . GLN A 1 394 ? -21.031 4.143 27.738 1.00 84.75 394 GLN A CA 1
ATOM 2957 C C . GLN A 1 394 ? -20.343 4.908 26.604 1.00 84.75 394 GLN A C 1
ATOM 2959 O O . GLN A 1 394 ? -19.737 4.324 25.712 1.00 84.75 394 GLN A O 1
ATOM 2964 N N . ALA A 1 395 ? -20.439 6.237 26.639 1.00 81.12 395 ALA A N 1
ATOM 2965 C CA . ALA A 1 395 ? -19.649 7.087 25.756 1.00 81.12 395 ALA A CA 1
ATOM 2966 C C . ALA A 1 395 ? -18.186 7.068 26.212 1.00 81.12 395 ALA A C 1
ATOM 2968 O O . ALA A 1 395 ? -17.924 7.150 27.421 1.00 81.12 395 ALA A O 1
ATOM 2969 N N . ALA A 1 396 ? -17.254 6.994 25.263 1.00 70.12 396 ALA A N 1
ATOM 2970 C CA . ALA A 1 396 ? -15.863 7.313 25.526 1.00 70.12 396 ALA A CA 1
ATOM 2971 C C . ALA A 1 396 ? -15.830 8.807 25.869 1.00 70.12 396 ALA A C 1
ATOM 2973 O O . ALA A 1 396 ? -16.129 9.662 25.039 1.00 70.12 396 ALA A O 1
ATOM 2974 N N . ASN A 1 397 ? -15.596 9.144 27.136 1.00 55.38 397 ASN A N 1
ATOM 2975 C CA . ASN A 1 397 ? -15.478 10.548 27.502 1.00 55.38 397 ASN A CA 1
ATOM 2976 C C . ASN A 1 397 ? -14.227 11.094 26.805 1.00 55.38 397 ASN A C 1
ATOM 2978 O O . ASN A 1 397 ? -13.130 10.631 27.114 1.00 55.38 397 ASN A O 1
ATOM 2982 N N . LEU A 1 398 ? -14.394 12.066 25.902 1.00 44.22 398 LEU A N 1
ATOM 2983 C CA . LEU A 1 398 ? -13.295 12.920 25.452 1.00 44.22 398 LEU A CA 1
ATOM 2984 C C . LEU A 1 398 ? -12.652 13.523 26.711 1.00 44.22 398 LEU A C 1
ATOM 2986 O O . LEU A 1 398 ? -13.346 14.189 27.490 1.00 44.22 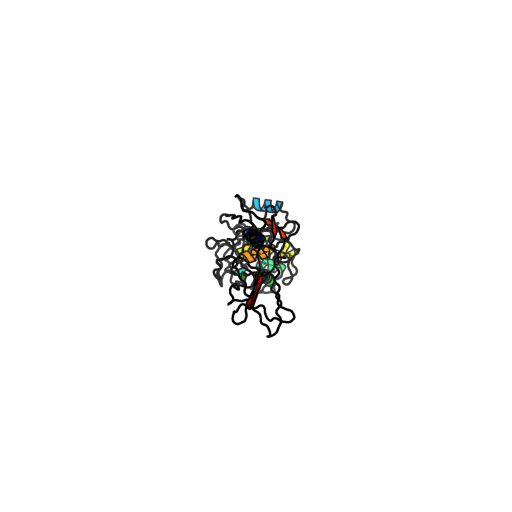398 LEU A O 1
ATOM 2990 N N . LEU A 1 399 ? -11.382 13.201 26.961 1.00 36.59 399 LEU A N 1
ATOM 2991 C CA . LEU A 1 399 ? -10.610 13.791 28.057 1.00 36.59 399 LEU A CA 1
ATOM 2992 C C . LEU A 1 399 ? -10.292 15.258 27.770 1.00 36.59 399 LEU A C 1
ATOM 2994 O O . LEU A 1 399 ? -9.955 15.569 26.608 1.00 36.59 399 LEU A O 1
#

pLDDT: mean 80.21, std 20.57, range [27.92, 98.62]

Sequence (399 aa):
MSKRPPHPRRRHDRLSHRDQQRKSMRKAQRKSQRTLHHETLERRELLAAAILHSSFVPGTTQEQIDQFNQNQSGGNGAQGGNVGNSQSRWANTASGVSPNLGDSSTVTWSIIPDGTDVNGLPAGTTSDLVAFLDGIYGQGGNTTIDTRPWFGLFQRVFDSWEDISGINFEYEAADDGIGQGGGPGVLGTRGDIRIGGADDSGNPMRLAYAYGPDFGAANPLSGEIVVDTTNGFYATNADGATGANLGFHNTIAHEVGHAIGLGHVVPDVSGVALMTPTISLAFRGPQHDDILGVHTLYGDRFIDNDVQANAAPVGTLDAAGIVVDNVSIDQDNDQDWYSFDATAGQLLSLSIRPNGEIYDIAADGDPPITVDSTRYSDLRFEVYDPGGALVTSQAANLL

Radius of gyration: 28.64 Å; Cα contacts (8 Å, |Δi|>4): 770; chains: 1; bounding box: 91×82×92 Å